Protein AF-L7UD05-F1 (afdb_monomer_lite)

Organism: Myxococcus stipitatus (strain DSM 14675 / JCM 12634 / Mx s8) (NCBI:txid1278073)

pLDDT: mean 73.04, std 19.02, range [23.42, 97.25]

Structure (mmCIF, N/CA/C/O backbone):
data_AF-L7UD05-F1
#
_entry.id   AF-L7UD05-F1
#
loop_
_atom_site.group_PDB
_atom_site.id
_atom_site.type_symbol
_atom_site.label_atom_id
_atom_site.label_alt_id
_atom_site.label_comp_id
_atom_site.label_asym_id
_atom_site.label_entity_id
_atom_site.label_seq_id
_atom_site.pdbx_PDB_ins_code
_atom_site.Cartn_x
_atom_site.Cartn_y
_atom_site.Cartn_z
_atom_site.occupancy
_atom_site.B_iso_or_equiv
_atom_site.auth_seq_id
_atom_site.auth_comp_id
_atom_site.auth_asym_id
_atom_site.auth_atom_id
_atom_site.pdbx_PDB_model_num
ATOM 1 N N . MET A 1 1 ? -26.495 14.582 -8.886 1.00 27.16 1 MET A N 1
ATOM 2 C CA . MET A 1 1 ? -26.302 13.765 -10.105 1.00 27.16 1 MET A CA 1
ATOM 3 C C . MET A 1 1 ? -25.807 12.396 -9.673 1.00 27.16 1 MET A C 1
ATOM 5 O O . MET A 1 1 ? -24.949 12.365 -8.797 1.00 27.16 1 MET A O 1
ATOM 9 N N . PRO A 1 2 ? -26.334 11.284 -10.207 1.00 23.42 2 PRO A N 1
ATOM 10 C CA . PRO A 1 2 ? -25.697 9.987 -10.007 1.00 23.42 2 PRO A CA 1
ATOM 11 C C . PRO A 1 2 ? -24.288 10.061 -10.607 1.00 23.42 2 PRO A C 1
ATOM 13 O O . PRO A 1 2 ? -24.143 10.516 -11.743 1.00 23.42 2 PRO A O 1
ATOM 16 N N . MET A 1 3 ? -23.256 9.658 -9.860 1.00 29.58 3 MET A N 1
ATOM 17 C CA . MET A 1 3 ? -21.930 9.449 -10.442 1.00 29.58 3 MET A CA 1
ATOM 18 C C . MET A 1 3 ? -22.023 8.269 -11.410 1.00 29.58 3 MET A C 1
ATOM 20 O O . MET A 1 3 ? -21.822 7.115 -11.053 1.00 29.58 3 MET A O 1
ATOM 24 N N . THR A 1 4 ? -22.364 8.570 -12.657 1.00 33.91 4 THR A N 1
ATOM 25 C CA . THR A 1 4 ? -21.986 7.755 -13.807 1.00 33.91 4 THR A CA 1
ATOM 26 C C . THR A 1 4 ? -20.524 8.072 -14.094 1.00 33.91 4 THR A C 1
ATOM 28 O O . THR A 1 4 ? -20.193 8.778 -15.036 1.00 33.91 4 THR A O 1
ATOM 31 N N . THR A 1 5 ? -19.617 7.606 -13.237 1.00 34.31 5 THR A N 1
ATOM 32 C CA . THR A 1 5 ? -18.177 7.690 -13.496 1.00 34.31 5 THR A CA 1
ATOM 33 C C . THR A 1 5 ? -17.705 6.419 -14.190 1.00 34.31 5 THR A C 1
ATOM 35 O O . THR A 1 5 ? -16.848 5.690 -13.711 1.00 34.31 5 THR A O 1
ATOM 38 N N . THR A 1 6 ? -18.213 6.190 -15.400 1.00 37.62 6 THR A N 1
ATOM 39 C CA . THR A 1 6 ? -17.327 5.756 -16.489 1.00 37.62 6 THR A CA 1
ATOM 40 C C . THR A 1 6 ? -16.724 7.016 -17.105 1.00 37.62 6 THR A C 1
ATOM 42 O O . THR A 1 6 ? -16.953 7.327 -18.271 1.00 37.62 6 THR A O 1
ATOM 45 N N . ALA A 1 7 ? -16.021 7.811 -16.295 1.00 37.25 7 ALA A N 1
ATOM 46 C CA . ALA A 1 7 ? -15.129 8.816 -16.842 1.00 37.25 7 ALA A CA 1
ATOM 47 C C . ALA A 1 7 ? -13.943 8.038 -17.419 1.00 37.25 7 ALA A C 1
ATOM 49 O O . ALA A 1 7 ? -13.294 7.272 -16.707 1.00 37.25 7 ALA A O 1
ATOM 50 N N . ALA A 1 8 ? -13.728 8.148 -18.731 1.00 41.44 8 ALA A N 1
ATOM 51 C CA . ALA A 1 8 ? -12.551 7.572 -19.362 1.00 41.44 8 ALA A CA 1
ATOM 52 C C . ALA A 1 8 ? -11.301 8.111 -18.655 1.00 41.44 8 ALA A C 1
ATOM 54 O O . ALA A 1 8 ? -11.243 9.297 -18.328 1.00 41.44 8 ALA A O 1
ATOM 55 N N . PHE A 1 9 ? -10.327 7.233 -18.416 1.00 46.38 9 PHE A N 1
ATOM 56 C CA . PHE A 1 9 ? -9.065 7.577 -17.773 1.00 46.38 9 PHE A CA 1
ATOM 57 C C . PHE A 1 9 ? -8.462 8.842 -18.439 1.00 46.38 9 PHE A C 1
ATOM 59 O O . PHE A 1 9 ? -8.131 8.783 -19.627 1.00 46.38 9 PHE A O 1
ATOM 66 N N . PRO A 1 10 ? -8.360 9.996 -17.739 1.00 49.12 10 PRO A N 1
ATOM 67 C CA . PRO A 1 10 ? -8.176 11.309 -18.377 1.00 49.12 10 PRO A CA 1
ATOM 68 C C . PRO A 1 10 ? -6.847 11.509 -19.115 1.00 49.12 10 PRO A C 1
ATOM 70 O O . PRO A 1 10 ? -6.714 12.448 -19.900 1.00 49.12 10 PRO A O 1
ATOM 73 N N . LYS A 1 11 ? -5.852 10.650 -18.880 1.00 58.47 11 LYS A N 1
ATOM 74 C CA . LYS A 1 11 ? -4.544 10.718 -19.533 1.00 58.47 11 LYS A CA 1
ATOM 75 C C . LYS A 1 11 ? -4.245 9.418 -20.256 1.00 58.47 11 LYS A C 1
ATOM 77 O O . LYS A 1 11 ? -3.783 8.455 -19.659 1.00 58.47 11 LYS A O 1
ATOM 82 N N . GLY A 1 12 ? -4.516 9.419 -21.557 1.00 63.66 12 GLY A N 1
ATOM 83 C CA . GLY A 1 12 ? -4.115 8.351 -22.462 1.00 63.66 12 GLY A CA 1
ATOM 84 C C . GLY A 1 12 ? -2.594 8.209 -22.593 1.00 63.66 12 GLY A C 1
ATOM 85 O O . GLY A 1 12 ? -1.815 8.568 -21.715 1.00 63.66 12 GLY A O 1
ATOM 86 N N . GLU A 1 13 ? -2.179 7.664 -23.727 1.00 78.06 13 GLU A N 1
ATOM 87 C CA . GLU A 1 13 ? -0.781 7.447 -24.087 1.00 78.06 13 GLU A CA 1
ATOM 88 C C . GLU A 1 13 ? 0.048 8.751 -23.998 1.00 78.06 13 GLU A C 1
ATOM 90 O O . GLU A 1 13 ? -0.230 9.727 -24.693 1.00 78.06 13 GLU A O 1
ATOM 95 N N . GLN A 1 14 ? 1.060 8.780 -23.123 1.00 85.00 14 GLN A N 1
ATOM 96 C CA . GLN A 1 14 ? 1.941 9.933 -22.894 1.00 85.00 14 GLN A CA 1
ATOM 97 C C . GLN A 1 14 ? 3.335 9.674 -23.482 1.00 85.00 14 GLN A C 1
ATOM 99 O O . GLN A 1 14 ? 3.929 8.638 -23.176 1.00 85.00 14 GLN A O 1
ATOM 104 N N . PRO A 1 15 ? 3.916 10.595 -24.273 1.00 85.88 15 PRO A N 1
ATOM 105 C CA . PRO A 1 15 ? 5.313 10.481 -24.679 1.00 85.88 15 PRO A CA 1
ATOM 106 C C . PRO A 1 15 ? 6.236 10.706 -23.472 1.00 85.88 15 PRO A C 1
ATOM 108 O O . PRO A 1 15 ? 6.094 11.691 -22.748 1.00 85.88 15 PRO A O 1
ATOM 111 N N . LEU A 1 16 ? 7.214 9.820 -23.265 1.00 87.38 16 LEU A N 1
ATOM 112 C CA . LEU A 1 16 ? 8.175 9.912 -22.163 1.00 87.38 16 LEU A CA 1
ATOM 113 C C . LEU A 1 16 ? 9.552 10.359 -22.671 1.00 87.38 16 LEU A C 1
ATOM 115 O O . LEU A 1 16 ? 10.454 9.555 -22.910 1.00 87.38 16 LEU A O 1
ATOM 119 N N . HIS A 1 17 ? 9.732 11.675 -22.813 1.00 83.38 17 HIS A N 1
ATOM 120 C CA . HIS A 1 17 ? 11.040 12.258 -23.142 1.00 83.38 17 HIS A CA 1
ATOM 121 C C . HIS A 1 17 ? 11.960 12.361 -21.918 1.00 83.38 17 HIS A C 1
ATOM 123 O O . HIS A 1 17 ? 13.159 12.092 -22.014 1.00 83.38 17 HIS A O 1
ATOM 129 N N . ARG A 1 18 ? 11.404 12.742 -20.765 1.00 86.62 18 ARG A N 1
ATOM 130 C CA . ARG A 1 18 ? 12.124 12.833 -19.488 1.00 86.62 18 ARG A CA 1
ATOM 131 C C . ARG A 1 18 ? 11.248 12.335 -18.352 1.00 86.62 18 ARG A C 1
ATOM 133 O O . ARG A 1 18 ? 11.615 11.359 -17.711 1.00 86.62 18 ARG A O 1
ATOM 140 N N . ASP A 1 19 ? 10.083 12.955 -18.194 1.00 88.69 19 ASP A N 1
ATOM 141 C CA . ASP A 1 19 ? 9.113 12.632 -17.155 1.00 88.69 19 ASP A CA 1
ATOM 142 C C . ASP A 1 19 ? 7.715 12.472 -17.767 1.00 88.69 19 ASP A C 1
ATOM 144 O O . ASP A 1 19 ? 7.371 13.163 -18.728 1.00 88.69 19 ASP A O 1
ATOM 148 N N . ALA A 1 20 ? 6.916 11.573 -17.201 1.00 89.19 20 ALA A N 1
ATOM 149 C CA . ALA A 1 20 ? 5.480 11.448 -17.427 1.00 89.19 20 ALA A CA 1
ATOM 150 C C . ALA A 1 20 ? 4.796 11.412 -16.061 1.00 89.19 20 ALA A C 1
ATOM 152 O O . ALA A 1 20 ? 5.345 10.854 -15.112 1.00 89.19 20 ALA A O 1
ATOM 153 N N . ALA A 1 21 ? 3.619 12.021 -15.938 1.00 87.81 21 ALA A N 1
ATOM 154 C CA . ALA A 1 21 ? 2.991 12.175 -14.632 1.00 87.81 21 ALA A CA 1
ATOM 155 C C . ALA A 1 21 ? 1.466 12.182 -14.694 1.00 87.81 21 ALA A C 1
ATOM 157 O O . ALA A 1 21 ? 0.862 12.737 -15.618 1.00 87.81 21 ALA A O 1
ATOM 158 N N . LEU A 1 22 ? 0.860 11.632 -13.646 1.00 85.69 22 LEU A N 1
ATOM 159 C CA . LEU A 1 22 ? -0.537 11.821 -13.281 1.00 85.69 22 LEU A CA 1
ATOM 160 C C . LEU A 1 22 ? -0.576 12.788 -12.102 1.00 85.69 22 LEU A C 1
ATOM 162 O O . LEU A 1 22 ? -0.046 12.490 -11.035 1.00 85.69 22 LEU A O 1
ATOM 166 N N . LYS A 1 23 ? -1.177 13.953 -12.311 1.00 86.12 23 LYS A N 1
ATOM 167 C CA . LYS A 1 23 ? -1.428 14.951 -11.275 1.00 86.12 23 LYS A CA 1
ATOM 168 C C . LYS A 1 23 ? -2.607 14.513 -10.410 1.00 86.12 23 LYS A C 1
ATOM 170 O O . LYS A 1 23 ? -3.441 13.707 -10.829 1.00 86.12 23 LYS A O 1
ATOM 175 N N . LYS A 1 24 ? -2.718 15.142 -9.241 1.00 83.44 24 LYS A N 1
ATOM 176 C CA . LYS A 1 24 ? -3.899 15.048 -8.379 1.00 83.44 24 LYS A CA 1
ATOM 177 C C . LYS A 1 24 ? -5.192 15.226 -9.193 1.00 83.44 24 LYS A C 1
ATOM 179 O O . LYS A 1 24 ? -5.311 16.164 -9.982 1.00 83.44 24 LYS A O 1
ATOM 184 N N . GLY A 1 25 ? -6.144 14.318 -9.002 1.00 76.50 25 GLY A N 1
ATOM 185 C CA . GLY A 1 25 ? -7.445 14.266 -9.675 1.00 76.50 25 GLY A CA 1
ATOM 186 C C . GLY A 1 25 ? -7.474 13.483 -10.995 1.00 76.50 25 GLY A C 1
ATOM 187 O O . GLY A 1 25 ? -8.557 13.222 -11.524 1.00 76.50 25 GLY A O 1
ATOM 188 N N . GLU A 1 26 ? -6.317 13.084 -11.533 1.00 80.50 26 GLU A N 1
ATOM 189 C CA . GLU A 1 26 ? -6.236 12.366 -12.815 1.00 80.50 26 GLU A CA 1
ATOM 190 C C . GLU A 1 26 ? -6.229 10.837 -12.658 1.00 80.50 26 GLU A C 1
ATOM 192 O O . GLU A 1 26 ? -6.581 10.131 -13.601 1.00 80.50 26 GLU A O 1
ATOM 197 N N . MET A 1 27 ? -5.871 10.305 -11.484 1.00 78.19 27 MET A N 1
ATOM 198 C CA . MET A 1 27 ? -5.903 8.865 -11.215 1.00 78.19 27 MET A CA 1
ATOM 199 C C . MET A 1 27 ? -7.302 8.447 -10.738 1.00 78.19 27 MET A C 1
ATOM 201 O O . MET A 1 27 ? -7.650 8.604 -9.573 1.00 78.19 27 MET A O 1
ATOM 205 N N . GLN A 1 28 ? -8.121 7.943 -11.664 1.00 73.94 28 GLN A N 1
ATOM 206 C CA . GLN A 1 28 ? -9.529 7.603 -11.421 1.00 73.94 28 GLN A CA 1
ATOM 207 C C . GLN A 1 28 ? -9.764 6.101 -11.583 1.00 73.94 28 GLN A C 1
ATOM 209 O O . GLN A 1 28 ? -9.329 5.525 -12.579 1.00 73.94 28 GLN A O 1
ATOM 214 N N . ALA A 1 29 ? -10.491 5.487 -10.648 1.00 69.69 29 ALA A N 1
ATOM 215 C CA . ALA A 1 29 ? -10.932 4.094 -10.724 1.00 69.69 29 ALA A CA 1
ATOM 216 C C . ALA A 1 29 ? -12.475 4.000 -10.669 1.00 69.69 29 ALA A C 1
ATOM 218 O O . ALA A 1 29 ? -13.125 4.912 -10.155 1.00 69.69 29 ALA A O 1
ATOM 219 N N . PRO A 1 30 ? -13.106 2.939 -11.206 1.00 64.88 30 PRO A N 1
ATOM 220 C CA . PRO A 1 30 ? -14.557 2.776 -11.122 1.00 64.88 30 PRO A CA 1
ATOM 221 C C . PRO A 1 30 ? -15.032 2.586 -9.676 1.00 64.88 30 PRO A C 1
ATOM 223 O O . PRO A 1 30 ? -14.367 1.923 -8.878 1.00 64.88 30 PRO A O 1
ATOM 226 N N . ALA A 1 31 ? -16.217 3.097 -9.339 1.00 64.50 31 ALA A N 1
ATOM 227 C CA . ALA A 1 31 ? -16.823 2.878 -8.025 1.00 64.50 31 ALA A CA 1
ATOM 228 C C . ALA A 1 31 ? -16.941 1.374 -7.690 1.00 64.50 31 ALA A C 1
ATOM 230 O O . ALA A 1 31 ? -17.264 0.559 -8.555 1.00 64.50 31 ALA A O 1
ATOM 231 N N . GLY A 1 32 ? -16.695 1.004 -6.428 1.00 57.22 32 GLY A N 1
ATOM 232 C CA . GLY A 1 32 ? -16.729 -0.400 -5.981 1.00 57.22 32 GLY A CA 1
ATOM 233 C C . GLY A 1 32 ? -15.490 -1.223 -6.360 1.00 57.22 32 GLY A C 1
ATOM 234 O O . GLY A 1 32 ? -15.490 -2.444 -6.202 1.00 57.22 32 GLY A O 1
ATOM 235 N N . THR A 1 33 ? -14.432 -0.574 -6.850 1.00 62.78 33 THR A N 1
ATOM 236 C CA . THR A 1 33 ? -13.120 -1.199 -7.055 1.00 62.78 33 THR A CA 1
ATOM 237 C C . THR A 1 33 ? -12.122 -0.736 -6.000 1.00 62.78 33 THR A C 1
ATOM 239 O O . THR A 1 33 ? -12.292 0.312 -5.374 1.00 62.78 33 THR A O 1
ATOM 242 N N . VAL A 1 34 ? -11.085 -1.542 -5.797 1.00 70.12 34 VAL A N 1
ATOM 243 C CA . VAL A 1 34 ? -9.880 -1.156 -5.056 1.00 70.12 34 VAL A CA 1
ATOM 244 C C . VAL A 1 34 ? -8.688 -1.251 -5.989 1.00 70.12 34 VAL A C 1
ATOM 246 O O . VAL A 1 34 ? -8.659 -2.122 -6.865 1.00 70.12 34 VAL A O 1
ATOM 249 N N . THR A 1 35 ? -7.713 -0.371 -5.781 1.00 75.12 35 THR A N 1
ATOM 250 C CA . THR A 1 35 ? -6.483 -0.352 -6.574 1.00 75.12 35 THR A CA 1
ATOM 251 C C . THR A 1 35 ? -5.319 -0.840 -5.729 1.00 75.12 35 THR A C 1
ATOM 253 O O . THR A 1 35 ? -4.898 -0.185 -4.770 1.00 75.12 35 THR A O 1
ATOM 256 N N . ASP A 1 36 ? -4.806 -2.016 -6.071 1.00 75.62 36 ASP A N 1
ATOM 257 C CA . ASP A 1 36 ? -3.662 -2.640 -5.407 1.00 75.62 36 ASP A CA 1
ATOM 258 C C . ASP A 1 36 ? -2.331 -2.335 -6.104 1.00 75.62 36 ASP A C 1
ATOM 260 O O . ASP A 1 36 ? -1.283 -2.450 -5.470 1.00 75.62 36 ASP A O 1
ATOM 264 N N . ALA A 1 37 ? -2.369 -1.863 -7.354 1.00 82.19 37 ALA A N 1
ATOM 265 C CA . ALA A 1 37 ? -1.227 -1.283 -8.048 1.00 82.19 37 ALA A CA 1
ATOM 266 C C . ALA A 1 37 ? -1.608 -0.151 -9.006 1.00 82.19 37 ALA A C 1
ATOM 268 O O . ALA A 1 37 ? -2.694 -0.134 -9.574 1.00 82.19 37 ALA A O 1
ATOM 269 N N . VAL A 1 38 ? -0.661 0.736 -9.303 1.00 87.00 38 VAL A N 1
ATOM 270 C CA . VAL A 1 38 ? -0.671 1.529 -10.539 1.00 87.00 38 VAL A CA 1
ATOM 271 C C . VAL A 1 38 ? 0.026 0.715 -11.627 1.00 87.00 38 VAL A C 1
ATOM 273 O O . VAL A 1 38 ? 1.203 0.381 -11.508 1.00 87.00 38 VAL A O 1
ATOM 276 N N . CYS A 1 39 ? -0.689 0.391 -12.698 1.00 89.50 39 CYS A N 1
ATOM 277 C CA . CYS A 1 39 ? -0.150 -0.276 -13.877 1.00 89.50 39 CYS A CA 1
ATOM 278 C C . CYS A 1 39 ? 0.455 0.758 -14.829 1.00 89.50 39 CYS A C 1
ATOM 280 O O . CYS A 1 39 ? -0.221 1.699 -15.251 1.00 89.50 39 CYS A O 1
ATOM 282 N N . VAL A 1 40 ? 1.714 0.561 -15.207 1.00 92.62 40 VAL A N 1
ATOM 283 C CA . VAL A 1 40 ? 2.449 1.428 -16.131 1.00 92.62 40 VAL A CA 1
ATOM 284 C C . VAL A 1 40 ? 2.911 0.594 -17.315 1.00 92.62 40 VAL A C 1
ATOM 286 O O . VAL A 1 40 ? 3.866 -0.172 -17.216 1.00 92.62 40 VAL A O 1
ATOM 289 N N . ARG A 1 41 ? 2.225 0.737 -18.445 1.00 94.19 41 ARG A N 1
ATOM 290 C CA . ARG A 1 41 ? 2.545 0.060 -19.700 1.00 94.19 41 ARG A CA 1
ATOM 291 C C . ARG A 1 41 ? 3.486 0.920 -20.535 1.00 94.19 41 ARG A C 1
ATOM 293 O O . ARG A 1 41 ? 3.187 2.080 -20.800 1.00 94.19 41 ARG A O 1
ATOM 300 N N . PHE A 1 42 ? 4.585 0.330 -20.978 1.00 96.38 42 PHE A N 1
ATOM 301 C CA . PHE A 1 42 ? 5.619 0.926 -21.812 1.00 96.38 42 PHE A CA 1
ATOM 302 C C . PHE A 1 42 ? 5.477 0.410 -23.242 1.00 96.38 42 PHE A C 1
ATOM 304 O O . PHE A 1 42 ? 5.336 -0.791 -23.459 1.00 96.38 42 PHE A O 1
ATOM 311 N N . LEU A 1 43 ? 5.509 1.336 -24.196 1.00 96.19 43 LEU A N 1
ATOM 312 C CA . LEU A 1 43 ? 5.482 1.100 -25.635 1.00 96.19 43 LEU A CA 1
ATOM 313 C C . LEU A 1 43 ? 6.725 1.772 -26.222 1.00 96.19 43 LEU A C 1
ATOM 315 O O . LEU A 1 43 ? 6.756 2.996 -26.389 1.00 96.19 43 LEU A O 1
ATOM 319 N N . ALA A 1 44 ? 7.784 0.993 -26.421 1.00 96.25 44 ALA A N 1
ATOM 320 C CA . ALA A 1 44 ? 9.102 1.485 -26.800 1.00 96.25 44 ALA A CA 1
ATOM 321 C C . ALA A 1 44 ? 9.452 1.083 -28.234 1.00 96.25 44 ALA A C 1
ATOM 323 O O . ALA A 1 44 ? 9.335 -0.082 -28.589 1.00 96.25 44 ALA A O 1
ATOM 324 N N . ASP A 1 45 ? 9.972 2.024 -29.018 1.00 97.25 45 ASP A N 1
ATOM 325 C CA . ASP A 1 45 ? 10.582 1.744 -30.318 1.00 97.25 45 ASP A CA 1
ATOM 326 C C . ASP A 1 45 ? 12.104 1.807 -30.167 1.00 97.25 45 ASP A C 1
ATOM 328 O O . ASP A 1 45 ? 12.685 2.878 -29.934 1.00 97.25 45 ASP A O 1
ATOM 332 N N . VAL A 1 46 ? 12.768 0.662 -30.290 1.00 97.00 46 VAL A N 1
ATOM 333 C CA . VAL A 1 46 ? 14.212 0.515 -30.101 1.00 97.00 46 VAL A CA 1
ATOM 334 C C . VAL A 1 46 ? 14.867 0.265 -31.451 1.00 97.00 46 VAL A C 1
ATOM 336 O O . VAL A 1 46 ? 14.571 -0.710 -32.131 1.00 97.00 46 VAL A O 1
ATOM 339 N N . GLN A 1 47 ? 15.770 1.158 -31.842 1.00 97.00 47 GLN A N 1
ATOM 340 C CA . GLN A 1 47 ? 16.632 0.975 -33.001 1.00 97.00 47 GLN A CA 1
ATOM 341 C C . GLN A 1 47 ? 17.850 0.153 -32.596 1.00 97.00 47 GLN A C 1
ATOM 343 O O . GLN A 1 47 ? 18.584 0.552 -31.690 1.00 97.00 47 GLN A O 1
ATOM 348 N N . ALA A 1 48 ? 18.121 -0.919 -33.325 1.00 96.38 48 ALA A N 1
ATOM 349 C CA . ALA A 1 48 ? 19.400 -1.606 -33.309 1.00 96.38 48 ALA A CA 1
ATOM 350 C C . ALA A 1 48 ? 20.182 -1.288 -34.588 1.00 96.38 48 ALA A C 1
ATOM 352 O O . ALA A 1 48 ? 19.593 -1.110 -35.651 1.00 96.38 48 ALA A O 1
ATOM 353 N N . THR A 1 49 ? 21.508 -1.195 -34.483 1.00 92.50 49 THR A N 1
ATOM 354 C CA . THR A 1 49 ? 22.418 -0.997 -35.630 1.00 92.50 49 THR A CA 1
ATOM 355 C C . THR A 1 49 ? 23.066 -2.304 -36.102 1.00 92.50 49 THR A C 1
ATOM 357 O O . THR A 1 49 ? 24.169 -2.295 -36.650 1.00 92.50 49 THR A O 1
ATOM 360 N N . GLY A 1 50 ? 22.467 -3.440 -35.752 1.00 89.25 50 GLY A N 1
ATOM 361 C CA . GLY A 1 50 ? 22.991 -4.776 -36.001 1.00 89.25 50 GLY A CA 1
ATOM 362 C C . GLY A 1 50 ? 22.303 -5.818 -35.126 1.00 89.25 50 GLY A C 1
ATOM 363 O O . GLY A 1 50 ? 21.730 -5.484 -34.086 1.00 89.25 50 GLY A O 1
ATOM 364 N N . ALA A 1 51 ? 22.385 -7.083 -35.540 1.00 89.25 51 ALA A N 1
ATOM 365 C CA . ALA A 1 51 ? 21.790 -8.180 -34.792 1.00 89.25 51 ALA A CA 1
ATOM 366 C C . ALA A 1 51 ? 22.407 -8.301 -33.386 1.00 89.25 51 ALA A C 1
ATOM 368 O O . ALA A 1 51 ? 23.629 -8.302 -33.215 1.00 89.25 51 ALA A O 1
ATOM 369 N N . SER A 1 52 ? 21.555 -8.422 -32.375 1.00 88.31 52 SER A N 1
ATOM 370 C CA . SER A 1 52 ? 21.911 -8.596 -30.974 1.00 88.31 52 SER A CA 1
ATOM 371 C C . SER A 1 52 ? 2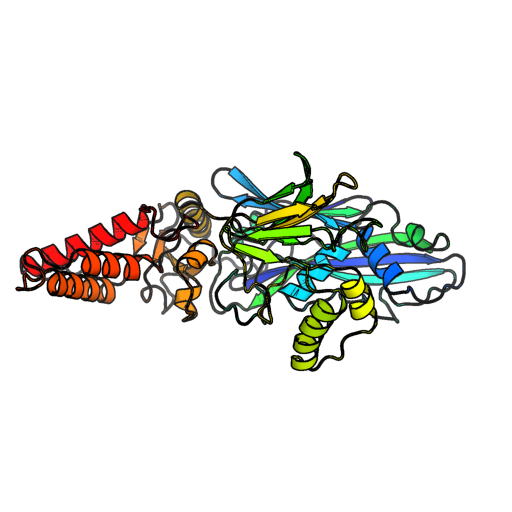1.114 -9.759 -30.399 1.00 88.31 52 SER A C 1
ATOM 373 O O . SER A 1 52 ? 19.932 -9.919 -30.689 1.00 88.31 52 SER A O 1
ATOM 375 N N . ALA A 1 53 ? 21.749 -10.573 -29.557 1.00 89.50 53 ALA A N 1
ATOM 376 C CA . ALA A 1 53 ? 21.053 -11.652 -28.860 1.00 89.50 53 ALA A CA 1
ATOM 377 C C . ALA A 1 53 ? 19.920 -11.106 -27.966 1.00 89.50 53 ALA A C 1
ATOM 379 O O . ALA A 1 53 ? 19.844 -9.910 -27.702 1.00 89.50 53 ALA A O 1
ATOM 380 N N . ALA A 1 54 ? 19.070 -11.973 -27.427 1.00 88.38 54 ALA A N 1
ATOM 381 C CA . ALA A 1 54 ? 18.135 -11.581 -26.372 1.00 88.38 54 ALA A CA 1
ATOM 382 C C . ALA A 1 54 ? 18.859 -10.951 -25.164 1.00 88.38 54 ALA A C 1
ATOM 384 O O . ALA A 1 54 ? 20.017 -11.286 -24.876 1.00 88.38 54 ALA A O 1
ATOM 385 N N . PHE A 1 55 ? 18.196 -10.055 -24.425 1.00 85.94 55 PHE A N 1
ATOM 386 C CA . PHE A 1 55 ? 18.735 -9.584 -23.147 1.00 85.94 55 PHE A CA 1
ATOM 387 C C . PHE A 1 55 ? 18.779 -10.713 -22.107 1.00 85.94 55 PHE A C 1
ATOM 389 O O . PHE A 1 55 ? 17.805 -11.435 -21.853 1.00 85.94 55 PHE A O 1
ATOM 396 N N . THR A 1 56 ? 19.913 -10.826 -21.421 1.00 81.12 56 THR A N 1
ATOM 397 C CA . THR A 1 56 ? 20.020 -11.602 -20.182 1.00 81.12 56 THR A CA 1
ATOM 398 C C . THR A 1 56 ? 19.126 -10.993 -19.099 1.00 81.12 56 THR A C 1
ATOM 400 O O . THR A 1 56 ? 18.713 -9.841 -19.192 1.00 81.12 56 THR A O 1
ATOM 403 N N . VAL A 1 57 ? 18.810 -11.742 -18.040 1.00 76.81 57 VAL A N 1
ATOM 404 C CA . VAL A 1 57 ? 17.982 -11.201 -16.945 1.00 76.81 57 VAL A CA 1
ATOM 405 C C . VAL A 1 57 ? 18.623 -9.979 -16.293 1.00 76.81 57 VAL A C 1
ATOM 407 O O . VAL A 1 57 ? 17.929 -9.000 -16.047 1.00 76.81 57 VAL A O 1
ATOM 410 N N . ALA A 1 58 ? 19.939 -9.998 -16.075 1.00 75.50 58 ALA A N 1
ATOM 411 C CA . ALA A 1 58 ? 20.653 -8.854 -15.513 1.00 75.50 58 ALA A CA 1
ATOM 412 C C . ALA A 1 58 ? 20.521 -7.605 -16.400 1.00 75.50 58 ALA A C 1
ATOM 414 O O . ALA A 1 58 ? 20.299 -6.508 -15.898 1.00 75.50 58 ALA A O 1
ATOM 415 N N . GLU A 1 59 ? 20.597 -7.779 -17.720 1.00 82.88 59 GLU A N 1
ATOM 416 C CA . GLU A 1 59 ? 20.396 -6.698 -18.686 1.00 82.88 59 GLU A CA 1
ATOM 417 C C . GLU A 1 59 ? 18.949 -6.184 -18.683 1.00 82.88 59 GLU A C 1
ATOM 419 O O . GLU A 1 59 ? 18.735 -4.977 -18.720 1.00 82.88 59 GLU A O 1
ATOM 424 N N . ARG A 1 60 ? 17.948 -7.066 -18.558 1.00 85.50 60 ARG A N 1
ATOM 425 C CA . ARG A 1 60 ? 16.533 -6.664 -18.446 1.00 85.50 60 ARG A CA 1
ATOM 426 C C . ARG A 1 60 ? 16.257 -5.876 -17.172 1.00 85.50 60 ARG A C 1
ATOM 428 O O . ARG A 1 60 ? 15.575 -4.857 -17.223 1.00 85.50 60 ARG A O 1
ATOM 435 N N . LEU A 1 61 ? 16.812 -6.316 -16.043 1.00 83.75 61 LEU A N 1
ATOM 436 C CA . LEU A 1 61 ? 16.734 -5.573 -14.786 1.00 83.75 61 LEU A CA 1
ATOM 437 C C . LEU A 1 61 ? 17.398 -4.204 -14.926 1.00 83.75 61 LEU A C 1
ATOM 439 O O . LEU A 1 61 ? 16.787 -3.211 -14.561 1.00 83.75 61 LEU A O 1
ATOM 443 N N . ALA A 1 62 ? 18.571 -4.125 -15.558 1.00 82.56 62 ALA A N 1
ATOM 444 C CA . ALA A 1 62 ? 19.244 -2.852 -15.805 1.00 82.56 62 ALA A CA 1
ATOM 445 C C . ALA A 1 62 ? 18.432 -1.898 -16.708 1.00 82.56 62 ALA A C 1
ATOM 447 O O . ALA A 1 62 ? 18.465 -0.685 -16.492 1.00 82.56 62 ALA A O 1
ATOM 448 N N . VAL A 1 63 ? 17.658 -2.420 -17.674 1.00 92.62 63 VAL A N 1
ATOM 449 C CA . VAL A 1 63 ? 16.683 -1.610 -18.429 1.00 92.62 63 VAL A CA 1
ATOM 450 C C . VAL A 1 63 ? 15.619 -1.036 -17.486 1.00 92.62 63 VAL A C 1
ATOM 452 O O . VAL A 1 63 ? 15.347 0.164 -17.548 1.00 92.62 63 VAL A O 1
ATOM 455 N N . LEU A 1 64 ? 15.050 -1.852 -16.589 1.00 93.19 64 LEU A N 1
ATOM 456 C CA . LEU A 1 64 ? 14.076 -1.395 -15.590 1.00 93.19 64 LEU A CA 1
ATOM 457 C C . LEU A 1 64 ? 14.680 -0.360 -14.623 1.00 93.19 64 LEU A C 1
ATOM 459 O O . LEU A 1 64 ? 14.036 0.653 -14.348 1.00 93.19 64 LEU A O 1
ATOM 463 N N . SER A 1 65 ? 15.928 -0.537 -14.174 1.00 90.00 65 SER A N 1
ATOM 464 C CA . SER A 1 65 ? 16.616 0.406 -13.276 1.00 90.00 65 SER A CA 1
ATOM 465 C C . SER A 1 65 ? 16.821 1.799 -13.895 1.00 90.00 65 SER A C 1
ATOM 467 O O . SER A 1 65 ? 17.017 2.784 -13.179 1.00 90.00 65 SER A O 1
ATOM 469 N N . GLY A 1 66 ? 16.764 1.909 -15.228 1.00 91.88 66 GLY A N 1
ATOM 470 C CA . GLY A 1 66 ? 16.805 3.184 -15.950 1.00 91.88 66 GLY A CA 1
ATOM 471 C C . GLY A 1 66 ? 15.529 4.025 -15.820 1.00 91.88 66 GLY A C 1
ATOM 472 O O . GLY A 1 66 ? 15.504 5.180 -16.256 1.00 91.88 66 GLY A O 1
ATOM 473 N N . PHE A 1 67 ? 14.481 3.486 -15.198 1.00 95.62 67 PHE A N 1
ATOM 474 C CA . PHE A 1 67 ? 13.236 4.180 -14.894 1.00 95.62 67 PHE A CA 1
ATOM 475 C C . PHE A 1 67 ? 13.034 4.290 -13.385 1.00 95.62 67 PHE A C 1
ATOM 477 O O . PHE A 1 67 ? 13.326 3.360 -12.636 1.00 95.62 67 PHE A O 1
ATOM 484 N N . ARG A 1 68 ? 12.503 5.431 -12.944 1.00 94.19 68 ARG A N 1
ATOM 485 C CA . ARG A 1 68 ? 12.214 5.723 -11.538 1.00 94.19 68 ARG A CA 1
ATOM 486 C C . ARG A 1 68 ? 10.786 6.184 -11.358 1.00 94.19 68 ARG A C 1
ATOM 488 O O . ARG A 1 68 ? 10.273 6.913 -12.202 1.00 94.19 68 ARG A O 1
ATOM 495 N N . VAL A 1 69 ? 10.180 5.820 -10.239 1.00 92.19 69 VAL A N 1
ATOM 496 C CA . VAL A 1 69 ? 8.816 6.203 -9.890 1.00 92.19 69 VAL A CA 1
ATOM 497 C C . VAL A 1 69 ? 8.760 6.943 -8.569 1.00 92.19 69 VAL A C 1
ATOM 499 O O . VAL A 1 69 ? 9.445 6.606 -7.604 1.00 92.19 69 VAL A O 1
ATOM 502 N N . SER A 1 70 ? 7.891 7.940 -8.524 1.00 91.25 70 SER A N 1
ATOM 503 C CA . SER A 1 70 ? 7.496 8.618 -7.303 1.00 91.25 70 SER A CA 1
ATOM 504 C C . SER A 1 70 ? 5.981 8.594 -7.199 1.00 91.25 70 SER A C 1
ATOM 506 O O . SER A 1 70 ? 5.284 8.888 -8.167 1.00 91.25 70 SER A O 1
ATOM 508 N N . LEU A 1 71 ? 5.478 8.276 -6.014 1.00 88.69 71 LEU A N 1
ATOM 509 C CA . LEU A 1 71 ? 4.067 8.378 -5.670 1.00 88.69 71 LEU A CA 1
ATOM 510 C C . LEU A 1 71 ? 3.975 9.288 -4.458 1.00 88.69 71 LEU A C 1
ATOM 512 O O . LEU A 1 71 ? 4.705 9.107 -3.484 1.00 88.69 71 LEU A O 1
ATOM 516 N N . THR A 1 72 ? 3.087 10.266 -4.526 1.00 88.19 72 THR A N 1
ATOM 517 C CA . THR A 1 72 ? 2.751 11.153 -3.417 1.00 88.19 72 THR A CA 1
ATOM 518 C C . THR A 1 72 ? 1.250 11.079 -3.197 1.00 88.19 72 THR A C 1
ATOM 520 O O . THR A 1 72 ? 0.500 11.070 -4.162 1.00 88.19 72 THR A O 1
ATOM 523 N N . GLN A 1 73 ? 0.804 11.037 -1.949 1.00 84.06 73 GLN A N 1
ATOM 524 C CA . GLN A 1 73 ? -0.600 11.137 -1.564 1.00 84.06 73 GLN A CA 1
ATOM 525 C C . GLN A 1 73 ? -0.750 12.321 -0.613 1.00 84.06 73 GLN A C 1
ATOM 527 O O . GLN A 1 73 ? 0.034 12.475 0.321 1.00 84.06 73 GLN A O 1
ATOM 532 N N . GLU A 1 74 ? -1.742 13.172 -0.833 1.00 81.38 74 GLU A N 1
ATOM 533 C CA . GLU A 1 74 ? -2.064 14.249 0.101 1.00 81.38 74 GLU A CA 1
ATOM 534 C C . GLU A 1 74 ? -3.263 13.847 0.956 1.00 81.38 74 GLU A C 1
ATOM 536 O O . GLU A 1 74 ? -4.352 13.617 0.441 1.00 81.38 74 GLU A O 1
ATOM 541 N N . LEU A 1 75 ? -3.069 13.758 2.268 1.00 73.38 75 LEU A N 1
ATOM 542 C CA . LEU A 1 75 ? -4.156 13.533 3.207 1.00 73.38 75 LEU A CA 1
ATOM 543 C C . LEU A 1 75 ? -4.886 14.845 3.537 1.00 73.38 75 LEU A C 1
ATOM 545 O O . LEU A 1 75 ? -4.312 15.939 3.446 1.00 73.38 75 LEU A O 1
ATOM 549 N N . PRO A 1 76 ? -6.139 14.748 4.011 1.00 70.12 76 PRO A N 1
ATOM 550 C CA . PRO A 1 76 ? -6.854 15.877 4.592 1.00 70.12 76 PRO A CA 1
ATOM 551 C C . PRO A 1 76 ? -6.033 16.561 5.694 1.00 70.12 76 PRO A C 1
ATOM 553 O O . PRO A 1 76 ? -5.375 15.905 6.497 1.00 70.12 76 PRO A O 1
ATOM 556 N N . GLY A 1 77 ? -6.053 17.896 5.723 1.00 66.56 77 GLY A N 1
ATOM 557 C CA . GLY A 1 77 ? -5.186 18.689 6.606 1.00 66.56 77 GLY A CA 1
ATOM 558 C C . GLY A 1 77 ? -3.810 19.028 6.014 1.00 66.56 77 GLY A C 1
ATOM 559 O O . GLY A 1 77 ? -3.008 19.665 6.690 1.00 66.56 77 GLY A O 1
ATOM 560 N N . GLY A 1 78 ? -3.543 18.655 4.755 1.00 72.25 78 GLY A N 1
ATOM 561 C CA . GLY A 1 78 ? -2.330 19.039 4.017 1.00 72.25 78 GLY A CA 1
ATOM 562 C C . GLY A 1 78 ? -1.110 18.163 4.308 1.00 72.25 78 GLY A C 1
ATOM 563 O O . GLY A 1 78 ? 0.010 18.505 3.922 1.00 72.25 78 GLY A O 1
ATOM 564 N N . ILE A 1 79 ? -1.308 17.034 4.992 1.00 72.69 79 ILE A N 1
ATOM 565 C CA . ILE A 1 79 ? -0.240 16.082 5.296 1.00 72.69 79 ILE A CA 1
ATOM 566 C C . ILE A 1 79 ? 0.140 15.366 4.001 1.00 72.69 79 ILE A C 1
ATOM 568 O O . ILE A 1 79 ? -0.687 14.708 3.374 1.00 72.69 79 ILE A O 1
ATOM 572 N N . LYS A 1 80 ? 1.402 15.492 3.588 1.00 78.44 80 LYS A N 1
ATOM 573 C CA . LYS A 1 80 ? 1.912 14.851 2.373 1.00 78.44 80 LYS A CA 1
ATOM 574 C C . LYS A 1 80 ? 2.629 13.555 2.704 1.00 78.44 80 LYS A C 1
ATOM 576 O O . LYS A 1 80 ? 3.619 13.533 3.431 1.00 78.44 80 LYS A O 1
ATOM 581 N N . LEU A 1 81 ? 2.139 12.485 2.107 1.00 75.38 81 LEU A N 1
ATOM 582 C CA . LEU A 1 81 ? 2.676 11.142 2.164 1.00 75.38 81 LEU A CA 1
ATOM 583 C C . LEU A 1 81 ? 3.441 10.850 0.877 1.00 75.38 81 LEU A C 1
ATOM 585 O O . LEU A 1 81 ? 2.985 11.209 -0.203 1.00 75.38 81 LEU A O 1
ATOM 589 N N . GLN A 1 82 ? 4.588 10.182 0.970 1.00 82.31 82 GLN A N 1
ATOM 590 C CA . GLN A 1 82 ? 5.392 9.800 -0.195 1.00 82.31 82 GLN A CA 1
ATOM 591 C C . GLN A 1 82 ? 5.729 8.311 -0.128 1.00 82.31 82 GLN A C 1
ATOM 593 O O . GLN A 1 82 ? 6.799 7.959 0.373 1.00 82.31 82 GLN A O 1
ATOM 598 N N . PRO A 1 83 ? 4.807 7.441 -0.572 1.00 76.62 83 PRO A N 1
ATOM 599 C CA . PRO A 1 83 ? 4.997 5.996 -0.489 1.00 76.62 83 PRO A CA 1
ATOM 600 C C . PRO A 1 83 ? 6.165 5.500 -1.350 1.00 76.62 83 PRO A C 1
ATOM 602 O O . PRO A 1 83 ? 6.899 4.609 -0.943 1.00 76.62 83 PRO A O 1
ATOM 605 N N . TRP A 1 84 ? 6.400 6.131 -2.503 1.00 84.88 84 TRP A N 1
ATOM 606 C CA . TRP A 1 84 ? 7.530 5.821 -3.382 1.00 84.88 84 TRP A CA 1
ATOM 607 C C . TRP A 1 84 ? 8.343 7.096 -3.630 1.00 84.88 84 TRP A C 1
ATOM 609 O O . TRP A 1 84 ? 7.789 8.090 -4.104 1.00 84.88 84 TRP A O 1
ATOM 619 N N . GLN A 1 85 ? 9.643 7.088 -3.313 1.00 83.00 85 GLN A N 1
ATOM 620 C CA . GLN A 1 85 ? 10.531 8.257 -3.412 1.00 83.00 85 GLN A CA 1
ATOM 621 C C . GLN A 1 85 ? 11.612 8.071 -4.489 1.00 83.00 85 GLN A C 1
ATOM 623 O O . GLN A 1 85 ? 12.787 7.882 -4.186 1.00 83.00 85 GLN A O 1
ATOM 628 N N . SER A 1 86 ? 11.233 8.181 -5.766 1.00 85.94 86 SER A N 1
ATOM 629 C CA . SER A 1 86 ? 12.139 7.975 -6.911 1.00 85.94 86 SER A CA 1
ATOM 630 C C . SER A 1 86 ? 12.792 6.584 -6.927 1.00 85.94 86 SER A C 1
ATOM 632 O O . SER A 1 86 ? 13.965 6.433 -7.277 1.00 85.94 86 SER A O 1
ATOM 634 N N . GLU A 1 87 ? 12.022 5.564 -6.554 1.00 86.50 87 GLU A N 1
ATOM 635 C CA . GLU A 1 87 ? 12.462 4.167 -6.547 1.00 86.50 87 GLU A CA 1
ATOM 636 C C . GLU A 1 87 ? 12.557 3.627 -7.975 1.00 86.50 87 GLU A C 1
ATOM 638 O O . GLU A 1 87 ? 11.772 4.003 -8.847 1.00 86.50 87 GLU A O 1
ATOM 643 N N . THR A 1 88 ? 13.535 2.766 -8.242 1.00 88.75 88 THR A N 1
ATOM 644 C CA . THR A 1 88 ? 13.751 2.193 -9.575 1.00 88.75 88 THR A CA 1
ATOM 645 C C . THR A 1 88 ? 12.789 1.032 -9.857 1.00 88.75 88 THR A C 1
ATOM 647 O O . THR A 1 88 ? 12.372 0.326 -8.937 1.00 88.75 88 THR A O 1
ATOM 650 N N . LEU A 1 89 ? 12.395 0.824 -11.122 1.00 90.69 89 LEU A N 1
ATOM 651 C CA . LEU A 1 89 ? 11.353 -0.166 -11.453 1.00 90.69 89 LEU A CA 1
ATOM 652 C C . LEU A 1 89 ? 11.753 -1.622 -11.195 1.00 90.69 89 LEU A C 1
ATOM 654 O O . LEU A 1 89 ? 10.876 -2.451 -10.978 1.00 90.69 89 LEU A O 1
ATOM 658 N N . ASP A 1 90 ? 13.041 -1.946 -11.217 1.00 84.25 90 ASP A N 1
ATOM 659 C CA . ASP A 1 90 ? 13.558 -3.258 -10.816 1.00 84.25 90 ASP A CA 1
ATOM 660 C C . ASP A 1 90 ? 13.256 -3.562 -9.341 1.00 84.25 90 ASP A C 1
ATOM 662 O O . ASP A 1 90 ? 12.792 -4.654 -9.027 1.00 84.25 90 ASP A O 1
ATOM 666 N N . LYS A 1 91 ? 13.416 -2.574 -8.454 1.00 78.00 91 LYS A N 1
ATOM 667 C CA . LYS A 1 91 ? 13.077 -2.711 -7.029 1.00 78.00 91 LYS A CA 1
ATOM 668 C C . LYS A 1 91 ? 11.575 -2.808 -6.817 1.00 78.00 91 LYS A C 1
ATOM 670 O O . LYS A 1 91 ? 11.095 -3.667 -6.087 1.00 78.00 91 LYS A O 1
ATOM 675 N N . VAL A 1 92 ? 10.822 -1.954 -7.507 1.00 82.94 92 VAL A N 1
ATOM 676 C CA . VAL A 1 92 ? 9.359 -1.956 -7.411 1.00 82.94 92 VAL A CA 1
ATOM 677 C C . VAL A 1 92 ? 8.761 -3.256 -7.961 1.00 82.94 92 VAL A C 1
ATOM 679 O O . VAL A 1 92 ? 7.767 -3.742 -7.427 1.00 82.94 92 VAL A O 1
ATOM 682 N N . ARG A 1 93 ? 9.380 -3.863 -8.983 1.00 84.00 93 ARG A N 1
ATOM 683 C CA . ARG A 1 93 ? 9.032 -5.206 -9.472 1.00 84.00 93 ARG A CA 1
ATOM 684 C C . ARG A 1 93 ? 9.156 -6.250 -8.366 1.00 84.00 93 ARG A C 1
ATOM 686 O O . ARG A 1 93 ? 8.251 -7.065 -8.219 1.00 84.00 93 ARG A O 1
ATOM 693 N N . ASP A 1 94 ? 10.252 -6.240 -7.611 1.00 73.69 94 ASP A N 1
ATOM 694 C CA . ASP A 1 94 ? 10.451 -7.194 -6.517 1.00 73.69 94 ASP A CA 1
ATOM 695 C C . ASP A 1 94 ? 9.372 -7.032 -5.436 1.00 73.69 94 ASP A C 1
ATOM 697 O O . ASP A 1 94 ? 8.806 -8.026 -4.973 1.00 73.69 94 ASP A O 1
ATOM 701 N N . ASP A 1 95 ? 9.009 -5.791 -5.097 1.00 74.94 95 ASP A N 1
ATOM 702 C CA . ASP A 1 95 ? 7.894 -5.537 -4.181 1.00 74.94 95 ASP A CA 1
ATOM 703 C C . ASP A 1 95 ? 6.566 -6.027 -4.770 1.00 74.94 95 ASP A C 1
ATOM 705 O O . ASP A 1 95 ? 5.798 -6.681 -4.076 1.00 74.94 95 ASP A O 1
ATOM 709 N N . ALA A 1 96 ? 6.291 -5.783 -6.054 1.00 75.38 96 ALA A N 1
ATOM 710 C CA . ALA A 1 96 ? 5.071 -6.245 -6.716 1.00 75.38 96 ALA A CA 1
ATOM 711 C C . ALA A 1 96 ? 4.968 -7.776 -6.786 1.00 75.38 96 ALA A C 1
ATOM 713 O O . ALA A 1 96 ? 3.887 -8.332 -6.582 1.00 75.38 96 ALA A O 1
ATOM 714 N N . LEU A 1 97 ? 6.081 -8.475 -6.996 1.00 70.19 97 LEU A N 1
ATOM 715 C CA . LEU A 1 97 ? 6.145 -9.932 -6.925 1.00 70.19 97 LEU A CA 1
ATOM 716 C C . LEU A 1 97 ? 5.848 -10.430 -5.513 1.00 70.19 97 LEU A C 1
ATOM 718 O O . LEU A 1 97 ? 5.002 -11.304 -5.322 1.00 70.19 97 LEU A O 1
ATOM 722 N N . ARG A 1 98 ? 6.509 -9.844 -4.515 1.00 65.19 98 ARG A N 1
ATOM 723 C CA . ARG A 1 98 ? 6.361 -10.234 -3.111 1.00 65.19 98 ARG A CA 1
ATOM 724 C C . ARG A 1 98 ? 4.958 -9.969 -2.591 1.00 65.19 98 ARG A C 1
ATOM 726 O O . ARG A 1 98 ? 4.399 -10.768 -1.846 1.00 65.19 98 ARG A O 1
ATOM 733 N N . TRP A 1 99 ? 4.416 -8.821 -2.966 1.00 67.38 99 TRP A N 1
ATOM 734 C CA . TRP A 1 99 ? 3.165 -8.322 -2.447 1.00 67.38 99 TRP A CA 1
ATOM 735 C C . TRP A 1 99 ? 2.013 -8.854 -3.284 1.00 67.38 99 TRP A C 1
ATOM 737 O O . TRP A 1 99 ? 1.182 -9.615 -2.806 1.00 67.38 99 TRP A O 1
ATOM 747 N N . LEU A 1 100 ? 1.992 -8.538 -4.568 1.00 67.56 100 LEU A N 1
ATOM 748 C CA . LEU A 1 100 ? 0.846 -8.788 -5.435 1.00 67.56 100 LEU A CA 1
ATOM 749 C C . LEU A 1 100 ? 0.925 -10.128 -6.173 1.00 67.56 100 LEU A C 1
ATOM 751 O O . LEU A 1 100 ? -0.076 -10.546 -6.758 1.00 67.56 100 LEU A O 1
ATOM 755 N N . LYS A 1 101 ? 2.088 -10.799 -6.154 1.00 67.88 101 LYS A N 1
ATOM 756 C CA . LYS A 1 101 ? 2.424 -11.929 -7.041 1.00 67.88 101 LYS A CA 1
ATOM 757 C C . LYS A 1 101 ? 2.290 -11.581 -8.523 1.00 67.88 101 LYS A C 1
ATOM 759 O O . LYS A 1 101 ? 1.940 -12.431 -9.346 1.00 67.88 101 LYS A O 1
ATOM 764 N N . LEU A 1 102 ? 2.562 -10.321 -8.849 1.00 71.50 102 LEU A N 1
ATOM 765 C CA . LEU A 1 102 ? 2.563 -9.809 -10.209 1.00 71.50 102 LEU A CA 1
ATOM 766 C C . LEU A 1 102 ? 4.002 -9.496 -10.602 1.00 71.50 102 LEU A C 1
ATOM 768 O O . LEU A 1 102 ? 4.650 -8.668 -9.968 1.00 71.50 102 LEU A O 1
ATOM 772 N N . ASP A 1 103 ? 4.487 -10.174 -11.639 1.00 81.12 103 ASP A N 1
ATOM 773 C CA . ASP A 1 103 ? 5.730 -9.788 -12.305 1.00 81.12 103 ASP A CA 1
ATOM 774 C C . ASP A 1 103 ? 5.444 -8.707 -13.354 1.00 81.12 103 ASP A C 1
ATOM 776 O O . ASP A 1 103 ? 4.298 -8.504 -13.746 1.00 81.12 103 ASP A O 1
ATOM 780 N N . VAL A 1 104 ? 6.490 -8.053 -13.850 1.00 85.25 104 VAL A N 1
ATOM 781 C CA . VAL A 1 104 ? 6.448 -7.206 -15.039 1.00 85.25 104 VAL A CA 1
ATOM 782 C C . VAL A 1 104 ? 6.005 -8.039 -16.243 1.00 85.25 104 VAL A C 1
ATOM 784 O O . VAL A 1 104 ? 6.704 -8.957 -16.683 1.00 85.25 104 VAL A O 1
ATOM 787 N N . ASP A 1 105 ? 4.856 -7.687 -16.812 1.00 89.94 105 ASP A N 1
ATOM 788 C CA . ASP A 1 105 ? 4.390 -8.293 -18.057 1.00 89.94 105 ASP A CA 1
ATOM 789 C C . ASP A 1 105 ? 5.344 -7.907 -19.195 1.00 89.94 105 ASP A C 1
ATOM 791 O O . ASP A 1 105 ? 5.815 -6.771 -19.251 1.00 89.94 105 ASP A O 1
ATOM 795 N N . GLY A 1 106 ? 5.677 -8.848 -20.076 1.00 87.38 106 GLY A N 1
ATOM 796 C CA . GLY A 1 106 ? 6.704 -8.664 -21.106 1.00 87.38 106 GLY A CA 1
ATOM 797 C C . GLY A 1 106 ? 8.158 -8.802 -20.621 1.00 87.38 106 GLY A C 1
ATOM 798 O O . GLY A 1 106 ? 9.079 -8.664 -21.422 1.00 87.38 106 GLY A O 1
ATOM 799 N N . PHE A 1 107 ? 8.431 -9.108 -19.345 1.00 88.56 107 PHE A N 1
ATOM 800 C CA . PHE A 1 107 ? 9.815 -9.279 -18.860 1.00 88.56 107 PHE A CA 1
ATOM 801 C C . PHE A 1 107 ? 10.522 -10.525 -19.423 1.00 88.56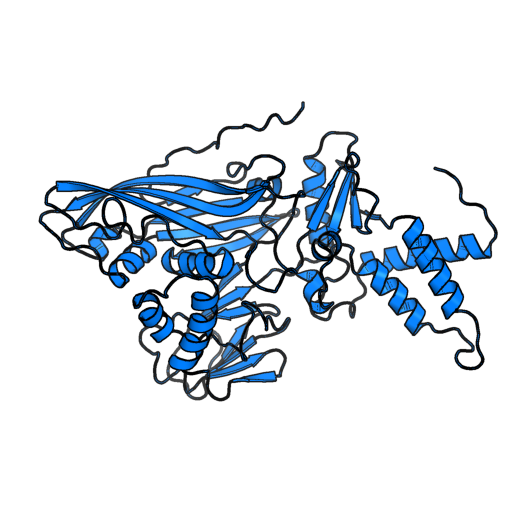 107 PHE A C 1
ATOM 803 O O . PHE A 1 107 ? 11.723 -10.504 -19.712 1.00 88.56 107 PHE A O 1
ATOM 810 N N . ALA A 1 108 ? 9.784 -11.628 -19.555 1.00 83.69 108 ALA A N 1
ATOM 811 C CA . ALA A 1 108 ? 10.276 -12.900 -20.086 1.00 83.69 108 ALA A CA 1
ATOM 812 C C . ALA A 1 108 ? 9.818 -13.180 -21.529 1.00 83.69 108 ALA A C 1
ATOM 814 O O . ALA A 1 108 ? 10.208 -14.205 -22.079 1.00 83.69 108 ALA A O 1
ATOM 815 N N . ASP A 1 109 ? 9.023 -12.286 -22.123 1.00 84.06 109 ASP A N 1
ATOM 816 C CA . ASP A 1 109 ? 8.517 -12.416 -23.493 1.00 84.06 109 ASP A CA 1
ATOM 817 C C . ASP A 1 109 ? 9.642 -12.176 -24.514 1.00 84.06 109 ASP A C 1
ATOM 819 O O . ASP A 1 109 ? 10.270 -11.111 -24.530 1.00 84.06 109 ASP A O 1
ATOM 823 N N . ASP A 1 110 ? 9.896 -13.193 -25.338 1.00 89.06 110 ASP A N 1
ATOM 824 C CA . ASP A 1 110 ? 10.932 -13.253 -26.368 1.00 89.06 110 ASP A CA 1
ATOM 825 C C . ASP A 1 110 ? 10.449 -12.813 -27.758 1.00 89.06 110 ASP A C 1
ATOM 827 O O . ASP A 1 110 ? 11.264 -12.680 -28.671 1.00 89.06 110 ASP A O 1
ATOM 831 N N . ALA A 1 111 ? 9.153 -12.533 -27.916 1.00 90.19 111 ALA A N 1
ATOM 832 C CA . ALA A 1 111 ? 8.573 -12.074 -29.171 1.00 90.19 111 ALA A CA 1
ATOM 833 C C . ALA A 1 111 ? 8.403 -10.552 -29.215 1.00 90.19 111 ALA A C 1
ATOM 835 O O . ALA A 1 111 ? 8.700 -9.931 -30.232 1.00 90.19 111 ALA A O 1
ATOM 836 N N . SER A 1 112 ? 7.904 -9.943 -28.134 1.00 92.06 112 SER A N 1
ATOM 837 C CA . SER A 1 112 ? 7.601 -8.501 -28.107 1.00 92.06 112 SER A CA 1
ATOM 838 C C . SER A 1 112 ? 8.062 -7.773 -26.847 1.00 92.06 112 SER A C 1
ATOM 840 O O . SER A 1 112 ? 7.930 -6.551 -26.751 1.00 92.06 112 SER A O 1
ATOM 842 N N . GLY A 1 113 ? 8.623 -8.505 -25.888 1.00 93.19 113 GLY A N 1
ATOM 843 C CA . GLY A 1 113 ? 9.022 -7.992 -24.587 1.00 93.19 113 GLY A CA 1
ATOM 844 C C . GLY A 1 113 ? 10.509 -7.694 -24.461 1.00 93.19 113 GLY A C 1
ATOM 845 O O . GLY A 1 113 ? 11.237 -7.533 -25.441 1.00 93.19 113 GLY A O 1
ATOM 846 N N . LEU A 1 114 ? 10.972 -7.619 -23.215 1.00 92.00 114 LEU A N 1
ATOM 847 C CA . LEU A 1 114 ? 12.365 -7.351 -22.863 1.00 92.00 114 LEU A CA 1
ATOM 848 C C . LEU A 1 114 ? 13.296 -8.538 -23.146 1.00 92.00 114 LEU A C 1
ATOM 850 O O . LEU A 1 114 ? 14.509 -8.358 -23.122 1.00 92.00 114 LEU A O 1
ATOM 854 N N . ALA A 1 115 ? 12.777 -9.747 -23.378 1.00 89.94 115 ALA A N 1
ATOM 855 C CA . ALA A 1 115 ? 13.603 -10.910 -23.701 1.00 89.94 115 ALA A CA 1
ATOM 856 C C . ALA A 1 115 ? 13.766 -11.130 -25.214 1.00 89.94 115 ALA A C 1
ATOM 858 O O . ALA A 1 115 ? 14.405 -12.105 -25.603 1.00 89.94 115 ALA A O 1
ATOM 859 N N . GLN A 1 116 ? 13.235 -10.242 -26.062 1.00 94.06 116 GLN A N 1
ATOM 860 C CA . GLN A 1 116 ? 13.359 -10.391 -27.510 1.00 94.06 116 GLN A CA 1
ATOM 861 C C . GLN A 1 116 ? 14.811 -10.200 -27.993 1.00 94.06 116 GLN A C 1
ATOM 863 O O . GLN A 1 116 ? 15.550 -9.382 -27.428 1.00 94.06 116 GLN A O 1
ATOM 868 N N . PRO A 1 117 ? 15.259 -10.946 -29.018 1.00 94.06 117 PRO A N 1
ATOM 869 C CA . PRO A 1 117 ? 16.478 -10.624 -29.750 1.00 94.06 117 PRO A CA 1
ATOM 870 C C . PRO A 1 117 ? 16.261 -9.399 -30.644 1.00 94.06 117 PRO A C 1
ATOM 872 O O . PRO A 1 117 ? 15.151 -9.159 -31.115 1.00 94.06 117 PRO A O 1
ATOM 875 N N . PHE A 1 118 ? 17.337 -8.659 -30.922 1.00 95.12 118 PHE A N 1
ATOM 876 C CA . PHE A 1 118 ? 17.270 -7.487 -31.790 1.00 95.12 118 PHE A CA 1
ATOM 877 C C . PHE A 1 118 ? 17.866 -7.760 -33.167 1.00 95.12 118 PHE A C 1
ATOM 879 O O . PHE A 1 118 ? 18.940 -8.343 -33.275 1.00 95.12 118 PHE A O 1
ATOM 886 N N . GLU A 1 119 ? 17.195 -7.306 -34.217 1.00 94.00 119 GLU A N 1
ATOM 887 C CA . GLU A 1 119 ? 17.678 -7.316 -35.600 1.00 94.00 119 GLU A CA 1
ATOM 888 C C . GLU A 1 119 ? 17.995 -5.889 -36.046 1.00 94.00 119 GLU A C 1
ATOM 890 O O . GLU A 1 119 ? 17.507 -4.931 -35.451 1.00 94.00 119 GLU A O 1
ATOM 895 N N . ASP A 1 120 ? 18.810 -5.732 -37.092 1.00 95.62 120 ASP A N 1
ATOM 896 C CA . ASP A 1 120 ? 19.111 -4.405 -37.635 1.00 95.62 120 ASP A CA 1
ATOM 897 C C . ASP A 1 120 ? 17.824 -3.697 -38.092 1.00 95.62 120 ASP A C 1
ATOM 899 O O . ASP A 1 120 ? 17.091 -4.207 -38.940 1.00 95.62 120 ASP A O 1
ATOM 903 N N . GLY A 1 121 ? 17.532 -2.531 -37.510 1.00 94.44 121 GLY A N 1
ATOM 904 C CA . GLY A 1 121 ? 16.261 -1.835 -37.713 1.00 94.44 121 GLY A CA 1
ATOM 905 C C . GLY A 1 121 ? 15.588 -1.369 -36.421 1.00 94.44 121 GLY A C 1
ATOM 906 O O . GLY A 1 121 ? 16.165 -1.417 -35.336 1.00 94.44 121 GLY A O 1
ATOM 907 N N . VAL A 1 122 ? 14.360 -0.862 -36.560 1.00 95.50 122 VAL A N 1
ATOM 908 C CA . VAL A 1 122 ? 13.505 -0.449 -35.436 1.00 95.50 122 VAL A CA 1
ATOM 909 C C . VAL A 1 122 ? 12.584 -1.597 -35.058 1.00 95.50 122 VAL A C 1
ATOM 911 O O . VAL A 1 122 ? 11.906 -2.153 -35.921 1.00 95.50 122 VAL A O 1
ATOM 914 N N . GLN A 1 123 ? 12.515 -1.898 -33.767 1.00 95.94 123 GLN A N 1
ATOM 915 C CA . GLN A 1 123 ? 11.649 -2.930 -33.213 1.00 95.94 123 GLN A CA 1
ATOM 916 C C . GLN A 1 123 ? 10.821 -2.391 -32.050 1.00 95.94 123 GLN A C 1
ATOM 918 O O . GLN A 1 123 ? 11.272 -1.524 -31.297 1.00 95.94 123 GLN A O 1
ATOM 923 N N . ALA A 1 124 ? 9.609 -2.924 -31.906 1.00 96.31 124 ALA A N 1
ATOM 924 C CA . ALA A 1 124 ? 8.706 -2.575 -30.821 1.00 96.31 124 ALA A CA 1
ATOM 925 C C . ALA A 1 124 ? 8.963 -3.471 -29.600 1.00 96.31 124 ALA A C 1
ATOM 927 O O . ALA A 1 124 ? 8.943 -4.698 -29.692 1.00 96.31 124 ALA A O 1
ATOM 928 N N . VAL A 1 125 ? 9.159 -2.844 -28.444 1.00 97.00 125 VAL A N 1
ATOM 929 C CA . VAL A 1 125 ? 9.362 -3.491 -27.148 1.00 97.00 125 VAL A CA 1
ATOM 930 C C . VAL A 1 125 ? 8.262 -3.029 -26.199 1.00 97.00 125 VAL A C 1
ATOM 932 O O . VAL A 1 125 ? 8.139 -1.836 -25.912 1.00 97.00 125 VAL A O 1
ATOM 935 N N . ASN A 1 126 ? 7.477 -3.971 -25.681 1.00 96.38 126 ASN A N 1
ATOM 936 C CA . ASN A 1 126 ? 6.348 -3.693 -24.802 1.00 96.38 126 ASN A CA 1
ATOM 937 C C . ASN A 1 126 ? 6.517 -4.401 -23.459 1.00 96.38 126 ASN A C 1
ATOM 939 O O . ASN A 1 126 ? 6.832 -5.586 -23.408 1.00 96.38 126 ASN A O 1
ATOM 943 N N . PHE A 1 127 ? 6.282 -3.686 -22.363 1.00 95.81 127 PHE A N 1
ATOM 944 C CA . PHE A 1 127 ? 6.251 -4.287 -21.029 1.00 95.81 127 PHE A CA 1
ATOM 945 C C . PHE A 1 127 ? 5.367 -3.476 -20.082 1.00 95.81 127 PHE A C 1
ATOM 947 O O . PHE A 1 127 ? 5.157 -2.283 -20.299 1.00 95.81 127 PHE A O 1
ATOM 954 N N . THR A 1 128 ? 4.844 -4.097 -19.026 1.00 95.38 128 THR A N 1
ATOM 955 C CA . THR A 1 128 ? 3.995 -3.424 -18.030 1.00 95.38 128 THR A CA 1
ATOM 956 C C . THR A 1 128 ? 4.559 -3.615 -16.634 1.00 95.38 128 THR A C 1
ATOM 958 O O . THR A 1 128 ? 4.650 -4.739 -16.154 1.00 95.38 128 THR A O 1
ATOM 961 N N . ALA A 1 129 ? 4.906 -2.515 -15.968 1.00 93.62 129 ALA A N 1
ATOM 962 C CA . ALA A 1 129 ? 5.298 -2.516 -14.565 1.00 93.62 129 ALA A CA 1
ATOM 963 C C . ALA A 1 129 ? 4.085 -2.292 -13.654 1.00 93.62 129 ALA A C 1
ATOM 965 O O . ALA A 1 129 ? 3.182 -1.518 -13.980 1.00 93.62 129 ALA A O 1
ATOM 966 N N . TYR A 1 130 ? 4.090 -2.942 -12.493 1.00 89.50 130 TYR A N 1
ATOM 967 C CA . TYR A 1 130 ? 3.057 -2.817 -11.467 1.00 89.50 130 TYR A CA 1
ATOM 968 C C . TYR A 1 130 ? 3.664 -2.104 -10.263 1.00 89.50 130 TYR A C 1
ATOM 970 O O . TYR A 1 130 ? 4.616 -2.605 -9.677 1.00 89.50 130 TYR A O 1
ATOM 978 N N . ILE A 1 131 ? 3.146 -0.926 -9.916 1.00 88.38 131 ILE A N 1
ATOM 979 C CA . ILE A 1 131 ? 3.613 -0.130 -8.776 1.00 88.38 131 ILE A CA 1
ATOM 980 C C . ILE A 1 131 ? 2.656 -0.368 -7.612 1.00 88.38 131 ILE A C 1
ATOM 982 O O . ILE A 1 131 ? 1.533 0.132 -7.678 1.00 88.38 131 ILE A O 1
ATOM 986 N N . PRO A 1 132 ? 3.032 -1.114 -6.563 1.00 80.62 132 PRO A N 1
ATOM 987 C CA . PRO A 1 132 ? 2.080 -1.486 -5.528 1.00 80.62 132 PRO A CA 1
ATOM 988 C C . PRO A 1 132 ? 1.522 -0.276 -4.771 1.00 80.62 132 PRO A C 1
ATOM 990 O O . PRO A 1 132 ? 2.250 0.629 -4.361 1.00 80.62 132 PRO A O 1
ATOM 993 N N . THR A 1 133 ? 0.210 -0.283 -4.568 1.00 76.56 133 THR A N 1
ATOM 994 C CA . THR A 1 133 ? -0.544 0.697 -3.776 1.00 76.56 133 THR A CA 1
ATOM 995 C C . THR A 1 133 ? -1.383 0.044 -2.675 1.00 76.56 133 THR A C 1
ATOM 997 O O . THR A 1 133 ? -1.924 0.764 -1.841 1.00 76.56 133 THR A O 1
ATOM 1000 N N . GLY A 1 134 ? -1.472 -1.295 -2.622 1.00 65.38 134 GLY A N 1
ATOM 1001 C CA . GLY A 1 134 ? -2.040 -2.040 -1.489 1.00 65.38 134 GLY A CA 1
ATOM 1002 C C . GLY A 1 134 ? -1.996 -3.574 -1.619 1.00 65.38 134 GLY A C 1
ATOM 1003 O O . GLY A 1 134 ? -1.042 -4.097 -2.177 1.00 65.38 134 GLY A O 1
ATOM 1004 N N . HIS A 1 135 ? -2.992 -4.270 -1.042 1.00 53.22 135 HIS A N 1
ATOM 1005 C CA . HIS A 1 135 ? -2.967 -5.676 -0.562 1.00 53.22 135 HIS A CA 1
ATOM 1006 C C . HIS A 1 135 ? -2.283 -6.780 -1.389 1.00 53.22 135 HIS A C 1
ATOM 1008 O O . HIS A 1 135 ? -2.437 -6.886 -2.604 1.00 53.22 135 HIS A O 1
ATOM 1014 N N . THR A 1 136 ? -1.748 -7.743 -0.623 1.00 43.50 136 THR A N 1
ATOM 1015 C CA . THR A 1 136 ? -1.031 -8.971 -0.973 1.00 43.50 136 THR A CA 1
ATOM 1016 C C . THR A 1 136 ? -1.835 -10.283 -0.835 1.00 43.50 136 THR A C 1
ATOM 1018 O O . THR A 1 136 ? -1.932 -10.844 0.256 1.00 43.50 136 THR A O 1
ATOM 1021 N N . PRO A 1 137 ? -2.420 -10.849 -1.904 1.00 34.41 137 PRO A N 1
ATOM 1022 C CA . PRO A 1 137 ? -3.470 -11.882 -1.828 1.00 34.41 137 PRO A CA 1
ATOM 1023 C C . PRO A 1 137 ? -3.063 -13.271 -1.294 1.00 34.41 137 PRO A C 1
ATOM 1025 O O . PRO A 1 137 ? -3.884 -14.177 -1.318 1.00 34.41 137 PRO A O 1
ATOM 1028 N N . ASN A 1 138 ? -1.822 -13.492 -0.864 1.00 33.47 138 ASN A N 1
ATOM 1029 C CA . ASN A 1 138 ? -1.327 -14.838 -0.559 1.00 33.47 138 ASN A CA 1
ATOM 1030 C C . ASN A 1 138 ? -0.322 -14.900 0.589 1.00 33.47 138 ASN A C 1
ATOM 1032 O O . ASN A 1 138 ? 0.447 -15.855 0.699 1.00 33.47 138 ASN A O 1
ATOM 1036 N N . ILE A 1 139 ? -0.330 -13.890 1.445 1.00 36.12 139 ILE A N 1
ATOM 1037 C CA . ILE A 1 139 ? 0.260 -14.064 2.755 1.00 36.12 139 ILE A CA 1
ATOM 1038 C C . ILE A 1 139 ? -0.854 -14.601 3.652 1.00 36.12 139 ILE A C 1
ATOM 1040 O O . ILE A 1 139 ? -1.964 -14.074 3.615 1.00 36.12 139 ILE A O 1
ATOM 1044 N N . ALA A 1 140 ? -0.599 -15.640 4.452 1.00 34.03 140 ALA A N 1
ATOM 1045 C CA . ALA A 1 140 ? -1.463 -16.024 5.576 1.00 34.03 140 ALA A CA 1
ATOM 1046 C C . ALA A 1 140 ? -1.400 -14.946 6.689 1.00 34.03 140 ALA A C 1
ATOM 1048 O O . ALA A 1 140 ? -1.050 -15.206 7.835 1.00 34.03 140 ALA A O 1
ATOM 1049 N N . GLU A 1 141 ? -1.670 -13.707 6.288 1.00 39.78 141 GLU A N 1
ATOM 1050 C CA . GLU A 1 141 ? -1.712 -12.443 7.015 1.00 39.78 141 GLU A CA 1
ATOM 1051 C C . GLU A 1 141 ? -2.897 -11.673 6.458 1.00 39.78 141 GLU A C 1
ATOM 1053 O O . GLU A 1 141 ? -2.781 -10.586 5.900 1.00 39.78 141 GLU A O 1
ATOM 1058 N N . SER A 1 142 ? -4.070 -12.264 6.609 1.00 34.81 142 SER A N 1
ATOM 1059 C CA . SER A 1 142 ? -5.341 -11.671 6.215 1.00 34.81 142 SER A CA 1
ATOM 1060 C C . SER A 1 142 ? -5.553 -10.249 6.769 1.00 34.81 142 SER A C 1
ATOM 1062 O O . SER A 1 142 ? -6.425 -9.522 6.321 1.00 34.81 142 SER A O 1
ATOM 1064 N N . THR A 1 143 ? -4.761 -9.803 7.743 1.00 40.59 143 THR A N 1
ATOM 1065 C CA . THR A 1 143 ? -5.080 -8.664 8.594 1.00 40.59 143 THR A CA 1
ATOM 1066 C C . THR A 1 143 ? -4.626 -7.295 8.093 1.00 40.59 143 THR A C 1
ATOM 1068 O O . THR A 1 143 ? -4.996 -6.317 8.743 1.00 40.59 143 THR A O 1
ATOM 1071 N N . ARG A 1 144 ? -3.840 -7.138 7.010 1.00 45.31 144 ARG A N 1
ATOM 1072 C CA . ARG A 1 144 ? -3.232 -5.818 6.720 1.00 45.31 144 ARG A CA 1
ATOM 1073 C C . ARG A 1 144 ? -3.168 -5.388 5.250 1.00 45.31 144 ARG A C 1
ATOM 1075 O O . ARG A 1 144 ? -2.684 -6.100 4.384 1.00 45.31 144 ARG A O 1
ATOM 1082 N N . ILE A 1 145 ? -3.552 -4.115 5.081 1.00 50.94 145 ILE A N 1
ATOM 1083 C CA . ILE A 1 145 ? -3.464 -3.223 3.911 1.00 50.94 145 ILE A CA 1
ATOM 1084 C C . ILE A 1 145 ? -4.410 -3.573 2.783 1.00 50.94 145 ILE A C 1
ATOM 1086 O O . ILE A 1 145 ? -4.118 -4.401 1.940 1.00 50.94 145 ILE A O 1
ATOM 1090 N N . THR A 1 146 ? -5.509 -2.844 2.689 1.00 54.88 146 THR A N 1
ATOM 1091 C CA . THR A 1 146 ? -6.361 -2.825 1.504 1.00 54.88 146 THR A CA 1
ATOM 1092 C C . THR A 1 146 ? -5.825 -1.813 0.488 1.00 54.88 146 THR A C 1
ATOM 1094 O O . THR A 1 146 ? -5.165 -0.842 0.855 1.00 54.88 146 THR A O 1
ATOM 1097 N N . GLY A 1 147 ? -6.068 -2.068 -0.803 1.00 60.41 147 GLY A N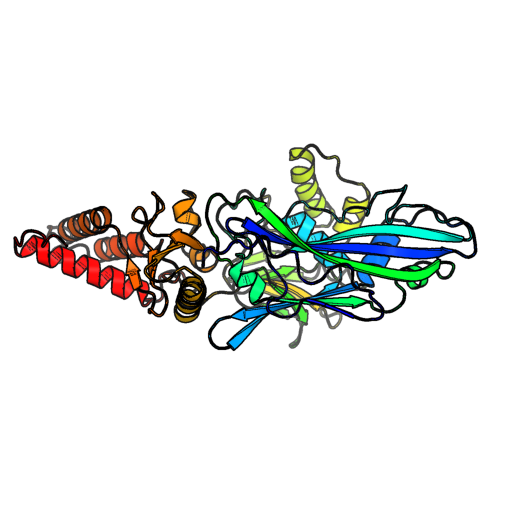 1
ATOM 1098 C CA . GLY A 1 147 ? -5.779 -1.123 -1.889 1.00 60.41 147 GLY A CA 1
ATOM 1099 C C . GLY A 1 147 ? -6.314 0.282 -1.618 1.00 60.41 147 GLY A C 1
ATOM 1100 O O . GLY A 1 147 ? -7.252 0.464 -0.839 1.00 60.41 147 GLY A O 1
ATOM 1101 N N . LEU A 1 148 ? -5.740 1.272 -2.297 1.00 72.62 148 LEU A N 1
ATOM 1102 C CA . LEU A 1 148 ? -6.268 2.630 -2.260 1.00 72.62 148 LEU A CA 1
ATOM 1103 C C . LEU A 1 148 ? -7.691 2.634 -2.829 1.00 72.62 148 LEU A C 1
ATOM 1105 O O . LEU A 1 148 ? -7.947 2.086 -3.910 1.00 72.62 148 LEU A O 1
ATOM 1109 N N . GLY A 1 149 ? -8.612 3.250 -2.087 1.00 68.88 149 GLY A N 1
ATOM 1110 C CA . GLY A 1 149 ? -9.965 3.504 -2.568 1.00 68.88 149 GLY A CA 1
ATOM 1111 C C . GLY A 1 149 ? -9.961 4.469 -3.751 1.00 68.88 149 GLY A C 1
ATOM 1112 O O . GLY A 1 149 ? -9.026 5.253 -3.922 1.00 68.88 149 GLY A O 1
ATOM 1113 N N . VAL A 1 150 ? -11.029 4.443 -4.549 1.00 69.38 150 VAL A N 1
ATOM 1114 C CA . VAL A 1 150 ? -11.205 5.304 -5.733 1.00 69.38 150 VAL A CA 1
ATOM 1115 C C . VAL A 1 150 ? -10.929 6.774 -5.415 1.00 69.38 150 VAL A C 1
ATOM 1117 O O . VAL A 1 150 ? -10.233 7.464 -6.152 1.00 69.38 150 VAL A O 1
ATOM 1120 N N . GLU A 1 151 ? -11.453 7.239 -4.291 1.00 73.00 151 GLU A N 1
ATOM 1121 C CA . GLU A 1 151 ? -11.387 8.619 -3.840 1.00 73.00 151 GLU A CA 1
ATOM 1122 C C . GLU A 1 151 ? -9.981 8.975 -3.337 1.00 73.00 151 GLU A C 1
ATOM 1124 O O . GLU A 1 151 ? -9.504 10.071 -3.602 1.00 73.00 151 GLU A O 1
ATOM 1129 N N . GLN A 1 152 ? -9.260 8.034 -2.714 1.00 75.38 152 GLN A N 1
ATOM 1130 C CA . GLN A 1 152 ? -7.867 8.250 -2.301 1.00 75.38 152 GLN A CA 1
ATOM 1131 C C . GLN A 1 152 ? -6.903 8.325 -3.486 1.00 75.38 152 GLN A C 1
ATOM 1133 O O . GLN A 1 152 ? -5.893 9.020 -3.403 1.00 75.38 152 GLN A O 1
ATOM 1138 N N . LEU A 1 153 ? -7.203 7.624 -4.583 1.00 75.94 153 LEU A N 1
ATOM 1139 C CA . LEU A 1 153 ? -6.407 7.701 -5.811 1.00 75.94 153 LEU A CA 1
ATOM 1140 C C . LEU A 1 153 ? -6.483 9.094 -6.435 1.00 75.94 153 LEU A C 1
ATOM 1142 O O . LEU A 1 153 ? -5.485 9.572 -6.968 1.00 75.94 153 LEU A O 1
ATOM 1146 N N . LEU A 1 154 ? -7.621 9.787 -6.306 1.00 76.62 154 LEU A N 1
ATOM 1147 C CA . LEU A 1 154 ? -7.740 11.179 -6.748 1.00 76.62 154 LEU A CA 1
ATOM 1148 C C . LEU A 1 154 ? -6.773 12.096 -5.997 1.00 76.62 154 LEU A C 1
ATOM 1150 O O . LEU A 1 154 ? -6.327 13.092 -6.559 1.00 76.62 154 LEU A O 1
ATOM 1154 N N . ASP A 1 155 ? -6.416 11.756 -4.762 1.00 79.12 155 ASP A N 1
ATOM 1155 C CA . ASP A 1 155 ? -5.459 12.513 -3.960 1.00 79.12 155 ASP A CA 1
ATOM 1156 C C . ASP A 1 155 ? -3.995 12.111 -4.199 1.00 79.12 155 ASP A C 1
ATOM 1158 O O . ASP A 1 155 ? -3.089 12.652 -3.555 1.00 79.12 155 ASP A O 1
ATOM 1162 N N . CYS A 1 156 ? -3.743 11.187 -5.131 1.00 83.88 156 CYS A N 1
ATOM 1163 C CA . CYS A 1 156 ? -2.404 10.764 -5.506 1.00 83.88 156 CYS A CA 1
ATOM 1164 C C . CYS A 1 156 ? -1.840 11.555 -6.695 1.00 83.88 156 CYS A C 1
ATOM 1166 O O . CYS A 1 156 ? -2.519 11.838 -7.681 1.00 83.88 156 CYS A O 1
ATOM 1168 N N . GLU A 1 157 ? -0.545 11.842 -6.621 1.00 89.00 157 GLU A N 1
ATOM 1169 C CA . GLU A 1 157 ? 0.292 12.275 -7.731 1.00 89.00 157 GLU A CA 1
ATOM 1170 C C . GLU A 1 157 ? 1.331 11.189 -8.008 1.00 89.00 157 GLU A C 1
ATOM 1172 O O . GLU A 1 157 ? 2.045 10.749 -7.104 1.00 89.00 157 GLU A O 1
ATOM 1177 N N . PHE A 1 158 ? 1.417 10.756 -9.261 1.00 90.56 158 PHE A N 1
ATOM 1178 C CA . PHE A 1 158 ? 2.375 9.755 -9.708 1.00 90.56 158 PHE A CA 1
ATOM 1179 C C . PHE A 1 158 ? 3.292 10.349 -10.769 1.00 90.56 158 PHE A C 1
ATOM 1181 O O . PHE A 1 158 ? 2.826 10.976 -11.719 1.00 90.56 158 PHE A O 1
ATOM 1188 N N . ILE A 1 159 ? 4.593 10.123 -10.625 1.00 92.25 159 ILE A N 1
ATOM 1189 C CA . ILE A 1 159 ? 5.626 10.604 -11.538 1.00 92.25 159 ILE A CA 1
ATOM 1190 C C . ILE A 1 159 ? 6.498 9.420 -11.937 1.00 92.25 159 ILE A C 1
ATOM 1192 O O . ILE A 1 159 ? 7.018 8.707 -11.085 1.00 92.25 159 ILE A O 1
ATOM 1196 N N . LEU A 1 160 ? 6.689 9.251 -13.238 1.00 94.00 160 LEU A N 1
ATOM 1197 C CA . LEU A 1 160 ? 7.641 8.332 -13.838 1.00 94.00 160 LEU A CA 1
ATOM 1198 C C . LEU A 1 160 ? 8.738 9.144 -14.522 1.00 94.00 160 LEU A C 1
ATOM 1200 O O . LEU A 1 160 ? 8.458 9.933 -15.423 1.00 94.00 160 LEU A O 1
ATOM 1204 N N . THR A 1 161 ? 9.984 8.900 -14.140 1.00 95.31 161 THR A N 1
ATOM 1205 C CA . THR A 1 161 ? 11.173 9.559 -14.680 1.00 95.31 161 THR A CA 1
ATOM 1206 C C . THR A 1 161 ? 12.045 8.549 -15.407 1.00 95.31 161 THR A C 1
ATOM 1208 O O . THR A 1 161 ? 12.299 7.452 -14.911 1.00 95.31 161 THR A O 1
ATOM 1211 N N . ARG A 1 162 ? 12.568 8.940 -16.568 1.00 94.12 162 ARG A N 1
ATOM 1212 C CA . ARG A 1 162 ? 13.554 8.177 -17.335 1.00 94.12 162 ARG A CA 1
ATOM 1213 C C . ARG A 1 162 ? 14.954 8.763 -17.138 1.00 94.12 162 ARG A C 1
ATOM 1215 O O . ARG A 1 162 ? 15.197 9.930 -17.450 1.00 94.12 162 ARG A O 1
ATOM 1222 N N . VAL A 1 163 ? 15.895 7.940 -16.683 1.00 89.50 163 VAL A N 1
ATOM 1223 C CA . VAL A 1 163 ? 17.299 8.315 -16.469 1.00 89.50 163 VAL A CA 1
ATOM 1224 C C . VAL A 1 163 ? 18.126 7.931 -17.700 1.00 89.50 163 VAL A C 1
ATOM 1226 O O . VAL A 1 163 ? 18.754 6.879 -17.752 1.00 89.50 163 VAL A O 1
ATOM 1229 N N . GLY A 1 164 ? 18.125 8.796 -18.717 1.00 89.81 164 GLY A N 1
ATOM 1230 C CA . GLY A 1 164 ? 18.875 8.569 -19.960 1.00 89.81 164 GLY A CA 1
ATOM 1231 C C . GLY A 1 164 ? 18.208 7.571 -20.915 1.00 89.81 164 GLY A C 1
ATOM 1232 O O . GLY A 1 164 ? 16.989 7.436 -20.929 1.00 89.81 164 GLY A O 1
ATOM 1233 N N . ASP A 1 165 ? 18.999 6.919 -21.770 1.00 94.31 165 ASP A N 1
ATOM 1234 C CA . ASP A 1 165 ? 18.518 5.849 -22.654 1.00 94.31 165 ASP A CA 1
ATOM 1235 C C . ASP A 1 165 ? 18.846 4.485 -22.018 1.00 94.31 165 ASP A C 1
ATOM 1237 O O . ASP A 1 165 ? 20.018 4.091 -22.026 1.00 94.31 165 ASP A O 1
ATOM 1241 N N . PRO A 1 166 ? 17.851 3.775 -21.452 1.00 93.81 166 PRO A N 1
ATOM 1242 C CA . PRO A 1 166 ? 18.089 2.533 -20.722 1.00 93.81 166 PRO A CA 1
ATOM 1243 C C . PRO A 1 166 ? 18.565 1.398 -21.634 1.00 93.81 166 PRO A C 1
ATOM 1245 O O . PRO A 1 166 ? 19.406 0.603 -21.228 1.00 93.81 166 PRO A O 1
ATOM 1248 N N . PHE A 1 167 ? 18.102 1.347 -22.886 1.00 95.44 167 PHE A N 1
ATOM 1249 C CA . PHE A 1 167 ? 18.518 0.313 -23.837 1.00 95.44 167 PHE A CA 1
ATOM 1250 C C . PHE A 1 167 ? 19.967 0.531 -24.268 1.00 95.44 167 PHE A C 1
ATOM 1252 O O . PHE A 1 167 ? 20.763 -0.407 -24.253 1.00 95.44 167 PHE A O 1
ATOM 1259 N N . LYS A 1 168 ? 20.335 1.785 -24.560 1.00 94.81 168 LYS A N 1
ATOM 1260 C CA . LYS A 1 168 ? 21.712 2.149 -24.913 1.00 94.81 168 LYS A CA 1
ATOM 1261 C C . LYS A 1 168 ? 22.696 1.951 -23.760 1.00 94.81 168 LYS A C 1
ATOM 1263 O O . LYS A 1 168 ? 23.845 1.583 -23.995 1.00 94.81 168 LYS A O 1
ATOM 1268 N N . ALA A 1 169 ? 22.267 2.226 -22.526 1.00 91.56 169 ALA A N 1
ATOM 1269 C CA . ALA A 1 169 ? 23.089 2.039 -21.332 1.00 91.56 169 ALA A CA 1
ATOM 1270 C C . ALA A 1 169 ? 23.466 0.566 -21.120 1.00 91.56 169 ALA A C 1
ATOM 1272 O O . ALA A 1 169 ? 24.586 0.273 -20.711 1.00 91.56 169 ALA A O 1
ATOM 1273 N N . VAL A 1 170 ? 22.542 -0.345 -21.434 1.00 90.75 170 VAL A N 1
ATOM 1274 C CA . VAL A 1 170 ? 22.750 -1.792 -21.335 1.00 90.75 170 VAL A CA 1
ATOM 1275 C C . VAL A 1 170 ? 23.537 -2.322 -22.533 1.00 90.75 170 VAL A C 1
ATOM 1277 O O . VAL A 1 170 ? 24.510 -3.053 -22.354 1.00 90.75 170 VAL A O 1
ATOM 1280 N N . ARG A 1 171 ? 23.170 -1.920 -23.757 1.00 93.00 171 ARG A N 1
ATOM 1281 C CA . ARG A 1 171 ? 23.901 -2.262 -24.984 1.00 93.00 171 ARG A CA 1
ATOM 1282 C C . ARG A 1 171 ? 24.058 -1.043 -25.896 1.00 93.00 171 ARG A C 1
ATOM 1284 O O . ARG A 1 171 ? 23.071 -0.591 -26.471 1.00 93.00 171 ARG A O 1
ATOM 1291 N N . PRO A 1 172 ? 25.292 -0.556 -26.136 1.00 92.19 172 PRO A N 1
ATOM 1292 C CA . PRO A 1 172 ? 25.527 0.661 -26.921 1.00 92.19 172 PRO A CA 1
ATOM 1293 C C . PRO A 1 172 ? 25.039 0.631 -28.378 1.00 92.19 172 PRO A C 1
ATOM 1295 O O . PRO A 1 172 ? 24.883 1.693 -28.978 1.00 92.19 172 PRO A O 1
ATOM 1298 N N . THR A 1 173 ? 24.834 -0.561 -28.951 1.00 92.75 173 THR A N 1
ATOM 1299 C CA . THR A 1 173 ? 24.303 -0.774 -30.312 1.00 92.75 173 THR A CA 1
ATOM 1300 C C . THR A 1 173 ? 22.790 -0.588 -30.409 1.00 92.75 173 THR A C 1
ATOM 1302 O O . THR A 1 173 ? 22.246 -0.589 -31.511 1.00 92.75 173 THR A O 1
ATOM 1305 N N . LEU A 1 174 ? 22.109 -0.457 -29.269 1.00 96.19 174 LEU A N 1
ATOM 1306 C CA . LEU A 1 174 ? 20.684 -0.183 -29.181 1.00 96.19 174 LEU A CA 1
ATOM 1307 C C . LEU A 1 174 ? 20.458 1.287 -28.839 1.00 96.19 174 LEU A C 1
ATOM 1309 O O . LEU A 1 174 ? 21.262 1.927 -28.156 1.00 96.19 174 LEU A O 1
ATOM 1313 N N . LYS A 1 175 ? 19.342 1.830 -29.311 1.00 95.31 175 LYS A N 1
ATOM 1314 C CA . LYS A 1 175 ? 18.931 3.200 -29.036 1.00 95.31 175 LYS A CA 1
ATOM 1315 C C . LYS A 1 175 ? 17.419 3.288 -28.969 1.00 95.31 175 LYS A C 1
ATOM 1317 O O . LYS A 1 175 ? 16.728 2.961 -29.929 1.00 95.31 175 LYS A O 1
ATOM 1322 N N . LEU A 1 176 ? 16.907 3.816 -27.871 1.00 95.19 176 LEU A N 1
ATOM 1323 C CA . LEU A 1 176 ? 15.499 4.143 -27.742 1.00 95.19 176 LEU A CA 1
ATOM 1324 C C . LEU A 1 176 ? 15.172 5.351 -28.633 1.00 95.19 176 LEU A C 1
ATOM 1326 O O . LEU A 1 176 ? 15.693 6.452 -28.434 1.00 95.19 176 LEU A O 1
ATOM 1330 N N . THR A 1 177 ? 14.319 5.146 -29.632 1.00 94.19 177 THR A N 1
ATOM 1331 C CA . THR A 1 177 ? 13.929 6.188 -30.597 1.00 94.19 177 THR A CA 1
ATOM 1332 C C . THR A 1 177 ? 12.635 6.880 -30.207 1.00 94.19 177 THR A C 1
ATOM 1334 O O . THR A 1 177 ? 12.539 8.103 -30.305 1.00 94.19 177 THR A O 1
ATOM 1337 N N . ASN A 1 178 ? 11.678 6.119 -29.688 1.00 94.31 178 ASN A N 1
ATOM 1338 C CA . ASN A 1 178 ? 10.416 6.625 -29.185 1.00 94.31 178 ASN A CA 1
ATOM 1339 C C . ASN A 1 178 ? 9.999 5.809 -27.959 1.00 94.31 178 ASN A C 1
ATOM 1341 O O . ASN A 1 178 ? 10.274 4.615 -27.863 1.00 94.31 178 ASN A O 1
ATOM 1345 N N . LEU A 1 179 ? 9.376 6.475 -26.993 1.00 94.38 179 LEU A N 1
ATOM 1346 C CA . LEU A 1 179 ? 8.840 5.828 -25.810 1.00 94.38 179 LEU A CA 1
ATOM 1347 C C . LEU A 1 179 ? 7.542 6.496 -25.425 1.00 94.38 179 LEU A C 1
ATOM 1349 O O . LEU A 1 179 ? 7.497 7.704 -25.177 1.00 94.38 179 LEU A O 1
ATOM 1353 N N . LYS A 1 180 ? 6.510 5.676 -25.314 1.00 94.19 180 LYS A N 1
ATOM 1354 C CA . LYS A 1 180 ?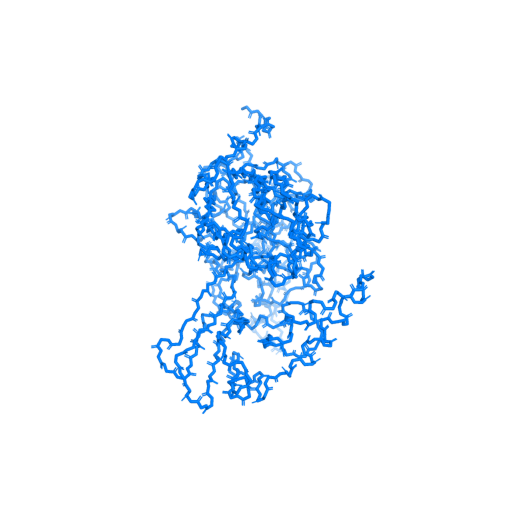 5.212 6.092 -24.833 1.00 94.19 180 LYS A CA 1
ATOM 1355 C C . LYS A 1 180 ? 4.814 5.245 -23.639 1.00 94.19 180 LYS A C 1
ATOM 1357 O O . LYS A 1 180 ? 5.147 4.064 -23.560 1.00 94.19 180 LYS A O 1
ATOM 1362 N N . VAL A 1 181 ? 4.120 5.865 -22.698 1.00 92.25 181 VAL A N 1
ATOM 1363 C CA . VAL A 1 181 ? 3.664 5.212 -21.478 1.00 92.25 181 VAL A CA 1
ATOM 1364 C C . VAL A 1 181 ? 2.174 5.416 -21.289 1.00 92.25 181 VAL A C 1
ATOM 1366 O O . VAL A 1 181 ? 1.640 6.499 -21.527 1.00 92.25 181 VAL A O 1
ATOM 1369 N N . ILE A 1 182 ? 1.499 4.360 -20.858 1.00 90.69 182 ILE A N 1
ATOM 1370 C CA . ILE A 1 182 ? 0.090 4.377 -20.483 1.00 90.69 182 ILE A CA 1
ATOM 1371 C C . ILE A 1 182 ? 0.041 4.001 -19.012 1.00 90.69 182 ILE A C 1
ATOM 1373 O O . ILE A 1 182 ? 0.466 2.915 -18.625 1.00 90.69 182 ILE A O 1
ATOM 1377 N N . MET A 1 183 ? -0.453 4.914 -18.190 1.00 88.50 183 MET A N 1
ATOM 1378 C CA . MET A 1 183 ? -0.646 4.675 -16.765 1.00 88.50 183 MET A CA 1
ATOM 1379 C C . MET A 1 183 ? -2.116 4.343 -16.540 1.00 88.50 183 MET A C 1
ATOM 1381 O O . MET A 1 183 ? -2.971 4.869 -17.239 1.00 88.50 183 MET A O 1
ATOM 1385 N N . SER A 1 184 ? -2.425 3.453 -15.609 1.00 83.19 184 SER A N 1
ATOM 1386 C CA . SER A 1 184 ? -3.805 3.089 -15.276 1.00 83.19 184 SER A CA 1
ATOM 1387 C C . SER A 1 184 ? -3.864 2.477 -13.878 1.00 83.19 184 SER A C 1
ATOM 1389 O O . SER A 1 184 ? -2.865 1.921 -13.424 1.00 83.19 184 SER A O 1
ATOM 1391 N N . PRO A 1 185 ? -4.995 2.563 -13.165 1.00 78.31 185 PRO A N 1
ATOM 1392 C CA . PRO A 1 185 ? -5.163 1.799 -11.939 1.00 78.31 185 PRO A CA 1
ATOM 1393 C C . PRO A 1 185 ? -5.296 0.305 -12.268 1.00 78.31 185 PRO A C 1
ATOM 1395 O O . PRO A 1 185 ? -6.106 -0.092 -13.108 1.00 78.31 185 PRO A O 1
ATOM 1398 N N . GLY A 1 186 ? -4.520 -0.527 -11.582 1.00 74.25 186 GLY A N 1
ATOM 1399 C CA . GLY A 1 186 ? -4.736 -1.964 -11.492 1.00 74.25 186 GLY A CA 1
ATOM 1400 C C . GLY A 1 186 ? -5.925 -2.215 -10.577 1.00 74.25 186 GLY A C 1
ATOM 1401 O O . GLY A 1 186 ? -5.800 -2.161 -9.358 1.00 74.25 186 GLY A O 1
ATOM 1402 N N . VAL A 1 187 ? -7.101 -2.404 -11.171 1.00 70.38 187 VAL A N 1
ATOM 1403 C CA . VAL A 1 187 ? -8.352 -2.531 -10.419 1.00 70.38 187 VAL A CA 1
ATOM 1404 C C . VAL A 1 187 ? -8.670 -3.986 -10.109 1.00 70.38 187 VAL A C 1
ATOM 1406 O O . VAL A 1 187 ? -8.610 -4.860 -10.976 1.00 70.38 187 VAL A O 1
ATOM 1409 N N . LYS A 1 188 ? -9.107 -4.236 -8.876 1.00 66.12 188 LYS A N 1
ATOM 1410 C CA . LYS A 1 188 ? -9.761 -5.483 -8.478 1.00 66.12 188 LYS A CA 1
ATOM 1411 C C . LYS A 1 188 ? -11.176 -5.189 -8.006 1.00 66.12 188 LYS A C 1
ATOM 1413 O O . LYS A 1 188 ? -11.450 -4.149 -7.403 1.00 66.12 188 LYS A O 1
ATOM 1418 N N . LYS A 1 189 ? -12.090 -6.123 -8.279 1.00 58.00 189 LYS A N 1
ATOM 1419 C CA . LYS A 1 189 ? -13.427 -6.081 -7.685 1.00 58.00 189 LYS A CA 1
ATOM 1420 C C . LYS A 1 189 ? -13.265 -6.272 -6.180 1.00 58.00 189 LYS A C 1
ATOM 1422 O O . LYS A 1 189 ? -12.724 -7.289 -5.757 1.00 58.00 189 LYS A O 1
ATOM 1427 N N . ALA A 1 190 ? -13.721 -5.305 -5.396 1.00 56.50 190 ALA A N 1
ATOM 1428 C CA . ALA A 1 190 ? -13.804 -5.451 -3.954 1.00 56.50 190 ALA A CA 1
ATOM 1429 C C . ALA A 1 190 ? -15.240 -5.791 -3.568 1.00 56.50 190 ALA A C 1
ATOM 1431 O O . ALA A 1 190 ? -16.184 -5.265 -4.155 1.00 56.50 190 ALA A O 1
ATOM 1432 N N . GLU A 1 191 ? -15.410 -6.664 -2.578 1.00 55.06 191 GLU A N 1
ATOM 1433 C CA . GLU A 1 191 ? -16.738 -6.948 -2.021 1.00 55.06 191 GLU A CA 1
ATOM 1434 C C . GLU A 1 191 ? -17.338 -5.718 -1.326 1.00 55.06 191 GLU A C 1
ATOM 1436 O O . GLU A 1 191 ? -18.546 -5.516 -1.368 1.00 55.06 191 GLU A O 1
ATOM 1441 N N . ALA A 1 192 ? -16.486 -4.856 -0.761 1.00 58.44 192 ALA A N 1
ATOM 1442 C CA . ALA A 1 192 ? -16.872 -3.618 -0.093 1.00 58.44 192 ALA A CA 1
ATOM 1443 C C . ALA A 1 192 ? -15.849 -2.504 -0.364 1.00 58.44 192 ALA A C 1
ATOM 1445 O O . ALA A 1 192 ? -14.679 -2.780 -0.648 1.00 58.44 192 ALA A O 1
ATOM 1446 N N . ARG A 1 193 ? -16.274 -1.237 -0.263 1.00 72.25 193 ARG A N 1
ATOM 1447 C CA . ARG A 1 193 ? -15.405 -0.067 -0.489 1.00 72.25 193 ARG A CA 1
ATOM 1448 C C . ARG A 1 193 ? -14.312 -0.028 0.580 1.00 72.25 193 ARG A C 1
ATOM 1450 O O . ARG A 1 193 ? -14.609 -0.255 1.750 1.00 72.25 193 ARG A O 1
ATOM 1457 N N . ARG A 1 194 ? -13.061 0.254 0.203 1.00 75.88 194 ARG A N 1
ATOM 1458 C CA . ARG A 1 194 ? -11.922 0.277 1.137 1.00 75.88 194 ARG A CA 1
ATOM 1459 C C . ARG A 1 194 ? -11.205 1.620 1.129 1.00 75.88 194 ARG A C 1
ATOM 1461 O O . ARG A 1 194 ? -11.067 2.238 0.080 1.00 75.88 194 ARG A O 1
ATOM 1468 N N . ILE A 1 195 ? -10.729 2.021 2.301 1.00 72.94 195 ILE A N 1
ATOM 1469 C CA . ILE A 1 195 ? -9.716 3.061 2.485 1.00 72.94 195 ILE A CA 1
ATOM 1470 C C . ILE A 1 195 ? -8.526 2.399 3.169 1.00 72.94 195 ILE A C 1
ATOM 1472 O O . ILE A 1 195 ? -8.691 1.746 4.201 1.00 72.94 195 ILE A O 1
ATOM 1476 N N . GLY A 1 196 ? -7.339 2.575 2.604 1.00 72.12 196 GLY A N 1
ATOM 1477 C CA . GLY A 1 196 ? -6.097 2.019 3.128 1.00 72.12 196 GLY A CA 1
ATOM 1478 C C . GLY A 1 196 ? -4.963 3.033 3.079 1.00 72.12 196 GLY A C 1
ATOM 1479 O O . GLY A 1 196 ? -5.113 4.134 2.547 1.00 72.12 196 GLY A O 1
ATOM 1480 N N . LEU A 1 197 ? -3.820 2.657 3.644 1.00 68.94 197 LEU A N 1
ATOM 1481 C CA . LEU A 1 197 ? -2.570 3.377 3.443 1.00 68.94 197 LEU A CA 1
ATOM 1482 C C . LEU A 1 197 ? -1.626 2.523 2.603 1.00 68.94 197 LEU A C 1
ATOM 1484 O O . LEU A 1 197 ? -1.487 1.331 2.883 1.00 68.94 197 LEU A O 1
ATOM 1488 N N . PRO A 1 198 ? -0.962 3.117 1.604 1.00 69.81 198 PRO A N 1
ATOM 1489 C CA . PRO A 1 198 ? 0.017 2.404 0.803 1.00 69.81 198 PRO A CA 1
ATOM 1490 C C . PRO A 1 198 ? 1.277 2.124 1.635 1.00 69.81 198 PRO A C 1
ATOM 1492 O O . PRO A 1 198 ? 1.546 2.790 2.636 1.00 69.81 198 PRO A O 1
ATOM 1495 N N . VAL A 1 199 ? 2.065 1.144 1.200 1.00 68.12 199 VAL A N 1
ATOM 1496 C CA . VAL A 1 199 ? 3.373 0.829 1.795 1.00 68.12 199 VAL A CA 1
ATOM 1497 C C . VAL A 1 199 ? 4.398 1.872 1.375 1.00 68.12 199 VAL A C 1
ATOM 1499 O O . VAL A 1 199 ? 4.394 2.312 0.228 1.00 68.12 199 VAL A O 1
ATOM 1502 N N . TYR A 1 200 ? 5.293 2.244 2.284 1.00 70.06 200 TYR A N 1
ATOM 1503 C CA . TYR A 1 200 ? 6.315 3.250 2.041 1.00 70.06 200 TYR A CA 1
ATOM 1504 C C . TYR A 1 200 ? 7.652 2.573 1.867 1.00 70.06 200 TYR A C 1
ATOM 1506 O O . TYR A 1 200 ? 8.078 1.823 2.739 1.00 70.06 200 TYR A O 1
ATOM 1514 N N . ALA A 1 201 ? 8.343 2.902 0.789 1.00 72.81 201 ALA A N 1
ATOM 1515 C CA . ALA A 1 201 ? 9.738 2.576 0.592 1.00 72.81 201 ALA A CA 1
ATOM 1516 C C . ALA A 1 201 ? 10.589 3.828 0.805 1.00 72.81 201 ALA A C 1
ATOM 1518 O O . ALA A 1 201 ? 10.353 4.868 0.185 1.00 72.81 201 ALA A O 1
ATOM 1519 N N . ARG A 1 202 ? 11.587 3.734 1.688 1.00 70.38 202 ARG A N 1
ATOM 1520 C CA . ARG A 1 202 ? 12.574 4.793 1.904 1.00 70.38 202 ARG A CA 1
ATOM 1521 C C . ARG A 1 202 ? 13.980 4.239 1.962 1.00 70.38 202 ARG A C 1
ATOM 1523 O O . ARG A 1 202 ? 14.255 3.261 2.650 1.00 70.38 202 ARG A O 1
ATOM 1530 N N . ARG A 1 203 ? 14.908 4.946 1.332 1.00 74.62 203 ARG A N 1
ATOM 1531 C CA . ARG A 1 203 ? 16.339 4.757 1.564 1.00 74.62 203 ARG A CA 1
ATOM 1532 C C . ARG A 1 203 ? 16.708 5.243 2.967 1.00 74.62 203 ARG A C 1
ATOM 1534 O O . ARG A 1 203 ? 16.346 6.352 3.358 1.00 74.62 203 ARG A O 1
ATOM 1541 N N . VAL A 1 204 ? 17.458 4.431 3.700 1.00 71.31 204 VAL A N 1
ATOM 1542 C CA . VAL A 1 204 ? 18.044 4.772 5.000 1.00 71.31 204 VAL A CA 1
ATOM 1543 C C . VAL A 1 204 ? 19.557 4.644 4.918 1.00 71.31 204 VAL A C 1
ATOM 1545 O O . VAL A 1 204 ? 20.086 3.706 4.334 1.00 71.31 204 VAL A O 1
ATOM 1548 N N . VAL A 1 205 ? 20.269 5.605 5.491 1.00 73.94 205 VAL A N 1
ATOM 1549 C CA . VAL A 1 205 ? 21.736 5.637 5.491 1.00 73.94 205 VAL A CA 1
ATOM 1550 C C . VAL A 1 205 ? 22.204 5.681 6.938 1.00 73.94 205 VAL A C 1
ATOM 1552 O O . VAL A 1 205 ? 21.534 6.273 7.789 1.00 73.94 205 VAL A O 1
ATOM 1555 N N . ASN A 1 206 ? 23.340 5.055 7.238 1.00 74.25 206 ASN A N 1
ATOM 1556 C CA . ASN A 1 206 ? 23.942 5.060 8.569 1.00 74.25 206 ASN A CA 1
ATOM 1557 C C . ASN A 1 206 ? 24.515 6.447 8.940 1.00 74.25 206 ASN A C 1
ATOM 1559 O O . ASN A 1 206 ? 25.723 6.638 9.067 1.00 74.25 206 ASN A O 1
ATOM 1563 N N . ALA A 1 207 ? 23.637 7.426 9.173 1.00 62.19 207 ALA A N 1
ATOM 1564 C CA . ALA A 1 207 ? 24.010 8.817 9.433 1.00 62.19 207 ALA A CA 1
ATOM 1565 C C . ALA A 1 207 ? 24.945 8.998 10.651 1.00 62.19 207 ALA A C 1
ATOM 1567 O O . ALA A 1 207 ? 25.685 9.975 10.707 1.00 62.19 207 ALA A O 1
ATOM 1568 N N . ASN A 1 208 ? 24.944 8.054 11.608 1.00 57.28 208 ASN A N 1
ATOM 1569 C CA . ASN A 1 208 ? 25.599 8.194 12.916 1.00 57.28 208 ASN A CA 1
ATOM 1570 C C . ASN A 1 208 ? 26.519 7.017 13.327 1.00 57.28 208 ASN A C 1
ATOM 1572 O O . ASN A 1 208 ? 26.698 6.768 14.518 1.00 57.28 208 ASN A O 1
ATOM 1576 N N . GLY A 1 209 ? 27.145 6.289 12.391 1.00 66.81 209 GLY A N 1
ATOM 1577 C CA . GLY A 1 209 ? 28.208 5.321 12.728 1.00 66.81 209 GLY A CA 1
ATOM 1578 C C . GLY A 1 209 ? 27.943 3.879 12.289 1.00 66.81 209 GLY A C 1
ATOM 1579 O O . GLY A 1 209 ? 27.665 3.634 11.125 1.00 66.81 209 GLY A O 1
ATOM 1580 N N . TYR A 1 210 ? 28.106 2.900 13.185 1.00 72.06 210 TYR A N 1
ATOM 1581 C CA . TYR A 1 210 ? 27.998 1.462 12.869 1.00 72.06 210 TYR A CA 1
ATOM 1582 C C . TYR A 1 210 ? 26.551 0.995 12.654 1.00 72.06 210 TYR A C 1
ATOM 1584 O O . TYR A 1 210 ? 26.327 -0.186 12.434 1.00 72.06 210 TYR A O 1
ATOM 1592 N N . GLU A 1 211 ? 25.570 1.884 12.755 1.00 78.06 211 GLU A N 1
ATOM 1593 C CA . GLU A 1 211 ? 24.198 1.518 13.075 1.00 78.06 211 GLU A CA 1
ATOM 1594 C C . GLU A 1 211 ? 23.192 2.249 12.182 1.00 78.06 211 GLU A C 1
ATOM 1596 O O . GLU A 1 211 ? 23.313 3.456 11.956 1.00 78.06 211 GLU A O 1
ATOM 1601 N N . ILE A 1 212 ? 22.198 1.509 11.694 1.00 76.12 212 ILE A N 1
ATOM 1602 C CA . ILE A 1 212 ? 20.989 2.019 11.054 1.00 76.12 212 ILE A CA 1
ATOM 1603 C C . ILE A 1 212 ? 19.823 1.752 11.995 1.00 76.12 212 ILE A C 1
ATOM 1605 O O . ILE A 1 212 ? 19.617 0.633 12.461 1.00 76.12 212 ILE A O 1
ATOM 1609 N N . ARG A 1 213 ? 19.062 2.812 12.243 1.00 76.94 213 ARG A N 1
ATOM 1610 C CA . ARG A 1 213 ? 17.922 2.867 13.147 1.00 76.94 213 ARG A CA 1
ATOM 1611 C C . ARG A 1 213 ? 16.690 3.243 12.344 1.00 76.94 213 ARG A C 1
ATOM 1613 O O . ARG A 1 213 ? 16.677 4.313 11.740 1.00 76.94 213 ARG A O 1
ATOM 1620 N N . THR A 1 214 ? 15.673 2.391 12.333 1.00 69.25 214 THR A N 1
ATOM 1621 C CA . THR A 1 214 ? 14.389 2.720 11.708 1.00 69.25 214 THR A CA 1
ATOM 1622 C C . THR A 1 214 ? 13.415 3.281 12.732 1.00 69.25 214 THR A C 1
ATOM 1624 O O . THR A 1 214 ? 13.523 3.014 13.930 1.00 69.25 214 THR A O 1
ATOM 1627 N N . GLU A 1 215 ? 12.421 4.031 12.273 1.00 64.19 215 GLU A N 1
ATOM 1628 C CA . GLU A 1 215 ? 11.253 4.315 13.105 1.00 64.19 215 GLU A CA 1
ATOM 1629 C C . GLU A 1 215 ? 10.525 3.005 13.474 1.00 64.19 215 GLU A C 1
ATOM 1631 O O . GLU A 1 215 ? 10.866 1.914 12.988 1.00 64.19 215 GLU A O 1
ATOM 1636 N N . PRO A 1 216 ? 9.568 3.051 14.399 1.00 55.69 216 PRO A N 1
ATOM 1637 C CA . PRO A 1 216 ? 8.832 1.852 14.719 1.00 55.69 216 PRO A CA 1
ATOM 1638 C C . PRO A 1 216 ? 7.879 1.384 13.614 1.00 55.69 216 PRO A C 1
ATOM 1640 O O . PRO A 1 216 ? 7.295 2.192 12.901 1.00 55.69 216 PRO A O 1
ATOM 1643 N N . GLY A 1 217 ? 7.691 0.065 13.494 1.00 51.84 217 GLY A N 1
ATOM 1644 C CA . GLY A 1 217 ? 6.779 -0.496 12.487 1.00 51.84 217 GLY A CA 1
ATOM 1645 C C . GLY A 1 217 ? 7.361 -0.486 11.071 1.00 51.84 217 GLY A C 1
ATOM 1646 O O . GLY A 1 217 ? 6.642 -0.768 10.110 1.00 51.84 217 GLY A O 1
ATOM 1647 N N . LEU A 1 218 ? 8.662 -0.192 10.941 1.00 57.41 218 LEU A N 1
ATOM 1648 C CA . LEU A 1 218 ? 9.392 -0.357 9.691 1.00 57.41 218 LEU A CA 1
ATOM 1649 C C . LEU A 1 218 ? 10.071 -1.732 9.675 1.00 57.41 218 LEU A C 1
ATOM 1651 O O . LEU A 1 218 ? 10.547 -2.231 10.693 1.00 57.41 218 LEU A O 1
ATOM 1655 N N . VAL A 1 219 ? 10.179 -2.310 8.489 1.00 56.72 219 VAL A N 1
ATOM 1656 C CA . VAL A 1 219 ? 11.011 -3.469 8.184 1.00 56.72 219 VAL A CA 1
ATOM 1657 C C . VAL A 1 219 ? 12.225 -2.970 7.413 1.00 56.72 219 VAL A C 1
ATOM 1659 O O . VAL A 1 219 ? 12.091 -2.319 6.377 1.00 56.72 219 VAL A O 1
ATOM 1662 N N . LEU A 1 220 ? 13.424 -3.267 7.909 1.00 54.78 220 LEU A N 1
ATOM 1663 C CA . LEU A 1 220 ? 14.652 -2.951 7.190 1.00 54.78 220 LEU A CA 1
ATOM 1664 C C . LEU A 1 220 ? 14.963 -4.053 6.173 1.00 54.78 220 LEU A C 1
ATOM 1666 O O . LEU A 1 220 ? 15.180 -5.208 6.534 1.00 54.78 220 LEU A O 1
ATOM 1670 N N . CYS A 1 221 ? 15.022 -3.667 4.906 1.00 55.56 221 CYS A N 1
ATOM 1671 C CA . CYS A 1 221 ? 15.466 -4.475 3.788 1.00 55.56 221 CYS A CA 1
ATOM 1672 C C . CYS A 1 221 ? 16.911 -4.103 3.417 1.00 55.56 221 CYS A C 1
ATOM 1674 O O . CYS A 1 221 ? 17.213 -2.951 3.104 1.00 55.56 221 CYS A O 1
ATOM 1676 N N . LEU A 1 222 ? 17.827 -5.070 3.474 1.00 52.41 222 LEU A N 1
ATOM 1677 C CA . LEU A 1 222 ? 19.265 -4.852 3.250 1.00 52.41 222 LEU A CA 1
ATOM 1678 C C . LEU A 1 222 ? 19.721 -5.234 1.831 1.00 52.41 222 LEU A C 1
ATOM 1680 O O . LEU A 1 222 ? 20.908 -5.423 1.598 1.00 52.41 222 LEU A O 1
ATOM 1684 N N . GLU A 1 223 ? 18.782 -5.358 0.894 1.00 50.56 223 GLU A N 1
ATOM 1685 C CA . GLU A 1 223 ? 18.960 -5.980 -0.429 1.00 50.56 223 GLU A CA 1
ATOM 1686 C C . GLU A 1 223 ? 19.924 -5.262 -1.398 1.00 50.56 223 GLU A C 1
ATOM 1688 O O . GLU A 1 223 ? 20.214 -5.829 -2.443 1.00 50.56 223 GLU A O 1
ATOM 1693 N N . ASP A 1 224 ? 20.457 -4.078 -1.071 1.00 46.84 224 ASP A N 1
ATOM 1694 C CA . ASP A 1 224 ? 21.247 -3.257 -2.007 1.00 46.84 224 ASP A CA 1
ATOM 1695 C C . ASP A 1 224 ? 22.582 -2.764 -1.428 1.00 46.84 224 ASP A C 1
ATOM 1697 O O . ASP A 1 224 ? 22.860 -1.565 -1.343 1.00 46.84 224 ASP A O 1
ATOM 1701 N N . MET A 1 225 ? 23.463 -3.691 -1.058 1.00 46.03 225 MET A N 1
ATOM 1702 C CA . MET A 1 225 ? 24.856 -3.347 -0.779 1.00 46.03 225 MET A CA 1
ATOM 1703 C C . MET A 1 225 ? 25.670 -3.356 -2.085 1.00 46.03 225 MET A C 1
ATOM 1705 O O . MET A 1 225 ? 26.130 -4.401 -2.538 1.00 46.03 225 MET A O 1
ATOM 1709 N N . ALA A 1 226 ? 25.939 -2.191 -2.686 1.00 38.00 226 ALA A N 1
ATOM 1710 C CA . ALA A 1 226 ? 26.942 -2.090 -3.761 1.00 38.00 226 ALA A CA 1
ATOM 1711 C C . ALA A 1 226 ? 28.292 -2.730 -3.327 1.00 38.00 226 ALA A C 1
ATOM 1713 O O . ALA A 1 226 ? 28.608 -2.722 -2.139 1.00 38.00 226 ALA A O 1
ATOM 1714 N N . PRO A 1 227 ? 29.120 -3.248 -4.261 1.00 41.34 227 PRO A N 1
ATOM 1715 C CA . PRO A 1 227 ? 29.781 -4.565 -4.211 1.00 41.34 227 PRO A CA 1
ATOM 1716 C C . PRO A 1 227 ? 30.581 -4.818 -2.920 1.00 41.34 227 PRO A C 1
ATOM 1718 O O . PRO A 1 227 ? 31.810 -4.712 -2.882 1.00 41.34 227 PRO A O 1
ATOM 1721 N N . HIS A 1 228 ? 29.883 -5.154 -1.841 1.00 46.81 228 HIS A N 1
ATOM 1722 C CA . HIS A 1 228 ? 30.465 -5.285 -0.503 1.00 46.81 228 HIS A CA 1
ATOM 1723 C C . HIS A 1 228 ? 29.923 -6.509 0.260 1.00 46.81 228 HIS A C 1
ATOM 1725 O O . HIS A 1 228 ? 30.192 -6.678 1.448 1.00 46.81 228 HIS A O 1
ATOM 1731 N N . GLU A 1 229 ? 29.203 -7.391 -0.433 1.00 47.78 229 GLU A N 1
ATOM 1732 C CA . GLU A 1 229 ? 28.217 -8.290 0.174 1.00 47.78 229 GLU A CA 1
ATOM 1733 C C . GLU A 1 229 ? 28.780 -9.469 0.976 1.00 47.78 229 GLU A C 1
ATOM 1735 O O . GLU A 1 229 ? 28.151 -9.866 1.943 1.00 47.78 229 GLU A O 1
ATOM 1740 N N . ALA A 1 230 ? 29.968 -10.016 0.709 1.00 49.88 230 ALA A N 1
ATOM 1741 C CA . ALA A 1 230 ? 30.368 -11.227 1.447 1.00 49.88 230 ALA A CA 1
ATOM 1742 C C . ALA A 1 230 ? 30.763 -10.965 2.919 1.00 49.88 230 ALA A C 1
ATOM 1744 O O . ALA A 1 230 ? 30.313 -11.668 3.818 1.00 49.88 230 ALA A O 1
ATOM 1745 N N . ASN A 1 231 ? 31.590 -9.946 3.180 1.00 47.72 231 ASN A N 1
ATOM 1746 C CA . ASN A 1 231 ? 32.223 -9.758 4.498 1.00 47.72 231 ASN A CA 1
ATOM 1747 C C . ASN A 1 231 ? 31.400 -8.905 5.472 1.00 47.72 231 ASN A C 1
ATOM 1749 O O . ASN A 1 231 ? 31.677 -8.891 6.670 1.00 47.72 231 ASN A O 1
ATOM 1753 N N . LEU A 1 232 ? 30.445 -8.128 4.961 1.00 52.62 232 LEU A N 1
ATOM 1754 C CA . LEU A 1 232 ? 29.613 -7.257 5.785 1.00 52.62 232 LEU A CA 1
ATOM 1755 C C . LEU A 1 232 ? 28.401 -7.990 6.351 1.00 52.62 232 LEU A C 1
ATOM 1757 O O . LEU A 1 232 ? 28.052 -7.736 7.497 1.00 52.62 232 LEU A O 1
ATOM 1761 N N . LEU A 1 233 ? 27.825 -8.942 5.612 1.00 52.47 233 LEU A N 1
ATOM 1762 C CA . LEU A 1 233 ? 26.701 -9.752 6.088 1.00 52.47 233 LEU A CA 1
ATOM 1763 C C . LEU A 1 233 ? 27.072 -10.584 7.324 1.00 52.47 233 LEU A C 1
ATOM 1765 O O . LEU A 1 233 ? 26.357 -10.540 8.319 1.00 52.47 233 LEU A O 1
ATOM 1769 N N . SER A 1 234 ? 28.250 -11.217 7.328 1.00 52.62 234 SER A N 1
ATOM 1770 C CA . SER A 1 234 ? 28.815 -11.917 8.501 1.00 52.62 234 SER A CA 1
ATOM 1771 C C . SER A 1 234 ? 29.223 -10.986 9.652 1.00 52.62 234 SER A C 1
ATOM 1773 O O . SER A 1 234 ? 29.712 -11.428 10.685 1.00 52.62 234 SER A O 1
ATOM 1775 N N . ALA A 1 235 ? 29.109 -9.673 9.460 1.00 58.75 235 ALA A N 1
ATOM 1776 C CA . ALA A 1 235 ? 29.448 -8.660 10.444 1.00 58.75 235 ALA A CA 1
ATOM 1777 C C . ALA A 1 235 ? 28.228 -7.801 10.797 1.00 58.75 235 ALA A C 1
ATOM 1779 O O . ALA A 1 235 ? 28.418 -6.677 11.244 1.00 58.75 235 ALA A O 1
ATOM 1780 N N . LEU A 1 236 ? 26.990 -8.267 10.607 1.00 60.34 236 LEU A N 1
ATOM 1781 C CA . LEU A 1 236 ? 25.775 -7.514 10.935 1.00 60.34 236 LEU A CA 1
ATOM 1782 C C . LEU A 1 236 ? 24.978 -8.187 12.055 1.00 60.34 236 LEU A C 1
ATOM 1784 O O . LEU A 1 236 ? 24.599 -9.349 11.967 1.00 60.34 236 LEU A O 1
ATOM 1788 N N . ARG A 1 237 ? 24.649 -7.409 13.086 1.00 65.75 237 ARG A N 1
ATOM 1789 C CA . ARG A 1 237 ? 23.711 -7.779 14.147 1.00 65.75 237 ARG A CA 1
ATOM 1790 C C . ARG A 1 237 ? 22.415 -7.010 13.956 1.00 65.75 237 ARG A C 1
ATOM 1792 O O . ARG A 1 237 ? 22.450 -5.781 13.894 1.00 65.75 237 ARG A O 1
ATOM 1799 N N . VAL A 1 238 ? 21.283 -7.707 13.962 1.00 63.03 238 VAL A N 1
ATOM 1800 C CA . VAL A 1 238 ? 19.964 -7.065 13.904 1.00 63.03 238 VAL A CA 1
ATOM 1801 C C . VAL A 1 238 ? 19.218 -7.262 15.213 1.00 63.03 238 VAL A C 1
ATOM 1803 O O . VAL A 1 238 ? 19.174 -8.361 15.766 1.00 63.03 238 VAL A O 1
ATOM 1806 N N . THR A 1 239 ? 18.644 -6.179 15.722 1.00 63.47 239 THR A N 1
ATOM 1807 C CA . THR A 1 239 ? 17.809 -6.163 16.922 1.00 63.47 239 THR A CA 1
ATOM 1808 C C . THR A 1 239 ? 16.472 -5.534 16.571 1.00 63.47 239 THR A C 1
ATOM 1810 O O . THR A 1 239 ? 16.425 -4.489 15.929 1.00 63.47 239 THR A O 1
ATOM 1813 N N . ALA A 1 240 ? 15.382 -6.150 17.013 1.00 59.94 240 ALA A N 1
ATOM 1814 C CA . ALA A 1 240 ? 14.044 -5.623 16.817 1.00 59.94 240 ALA A CA 1
ATOM 1815 C C . ALA A 1 240 ? 13.275 -5.669 18.137 1.00 59.94 240 ALA A C 1
ATOM 1817 O O . ALA A 1 240 ? 13.177 -6.715 18.780 1.00 59.94 240 ALA A O 1
ATOM 1818 N N . GLY A 1 241 ? 12.799 -4.508 18.596 1.00 59.34 241 GLY A N 1
ATOM 1819 C CA . GLY A 1 241 ? 12.110 -4.401 19.888 1.00 59.34 241 GLY A CA 1
ATOM 1820 C C . GLY A 1 241 ? 12.941 -4.905 21.081 1.00 59.34 241 GLY A C 1
ATOM 1821 O O . GLY A 1 241 ? 12.395 -5.503 22.003 1.00 59.34 241 GLY A O 1
ATOM 1822 N N . GLY A 1 242 ? 14.268 -4.724 21.043 1.00 59.94 242 GLY A N 1
ATOM 1823 C CA . GLY A 1 242 ? 15.199 -5.207 22.074 1.00 59.94 242 GLY A CA 1
ATOM 1824 C C . GLY A 1 242 ? 15.538 -6.702 21.996 1.00 59.94 242 GLY A C 1
ATOM 1825 O O . GLY A 1 242 ? 16.414 -7.165 22.726 1.00 59.94 242 GLY A O 1
ATOM 1826 N N . VAL A 1 243 ? 14.903 -7.453 21.093 1.00 56.94 243 VAL A N 1
ATOM 1827 C CA . VAL A 1 243 ? 15.206 -8.864 20.838 1.00 56.94 243 VAL A CA 1
ATOM 1828 C C . VAL A 1 243 ? 16.254 -8.954 19.738 1.00 56.94 243 VAL A C 1
ATOM 1830 O O . VAL A 1 243 ? 16.074 -8.405 18.652 1.00 56.94 243 VAL A O 1
ATOM 1833 N N . LYS A 1 244 ? 17.363 -9.644 20.013 1.00 60.59 244 LYS A N 1
ATOM 1834 C CA . LYS A 1 244 ? 18.388 -9.933 19.005 1.00 60.59 244 LYS A CA 1
ATOM 1835 C C . LYS A 1 244 ? 17.805 -10.940 18.011 1.00 60.59 244 LYS A C 1
ATOM 1837 O O . LYS A 1 244 ? 17.398 -12.027 18.409 1.00 60.59 244 LYS A O 1
ATOM 1842 N N . VAL A 1 245 ? 17.703 -10.533 16.751 1.00 56.06 245 VAL A N 1
ATOM 1843 C CA . VAL A 1 245 ? 17.059 -11.305 15.681 1.00 56.06 245 VAL A CA 1
ATOM 1844 C C . VAL A 1 245 ? 18.078 -12.179 14.957 1.00 56.06 245 VAL A C 1
ATOM 1846 O O . VAL A 1 245 ? 17.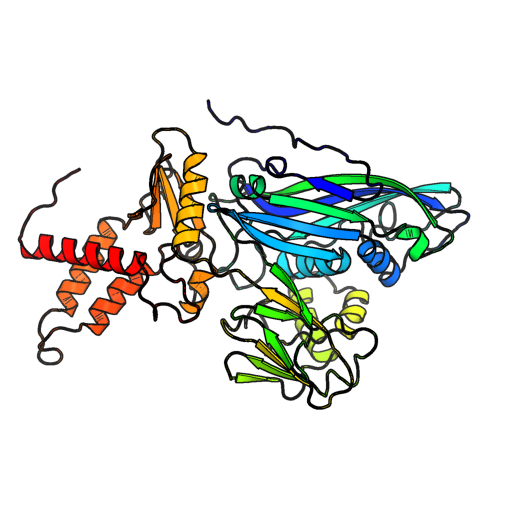746 -13.299 14.586 1.00 56.06 245 VAL A O 1
ATOM 1849 N N . THR A 1 246 ? 19.319 -11.705 14.807 1.00 53.22 246 THR A N 1
ATOM 1850 C CA . THR A 1 246 ? 20.405 -12.461 14.169 1.00 53.22 246 THR A CA 1
ATOM 1851 C C . THR A 1 246 ? 21.745 -12.244 14.886 1.00 53.22 246 THR A C 1
ATOM 1853 O O . THR A 1 246 ? 22.098 -11.114 15.250 1.00 53.22 246 THR A O 1
ATOM 1856 N N . ASP A 1 247 ? 22.483 -13.340 15.091 1.00 47.91 247 ASP A N 1
ATOM 1857 C CA . ASP A 1 247 ? 23.904 -13.348 15.490 1.00 47.91 247 ASP A CA 1
ATOM 1858 C C . ASP A 1 247 ? 24.801 -13.468 14.254 1.00 47.91 247 ASP A C 1
ATOM 1860 O O . ASP A 1 247 ? 25.763 -12.716 14.136 1.00 47.91 247 ASP A O 1
ATOM 1864 N N . ASP A 1 248 ? 24.389 -14.333 13.326 1.00 52.12 248 ASP A N 1
ATOM 1865 C CA . ASP A 1 248 ? 24.774 -14.410 11.920 1.00 52.12 248 ASP A CA 1
ATOM 1866 C C . ASP A 1 248 ? 23.455 -14.406 11.128 1.00 52.12 248 ASP A C 1
ATOM 1868 O O . ASP A 1 248 ? 22.540 -15.154 11.492 1.00 52.12 248 ASP A O 1
ATOM 1872 N N . PRO A 1 249 ? 23.259 -13.540 10.120 1.00 48.84 249 PRO A N 1
ATOM 1873 C CA . PRO A 1 249 ? 22.066 -13.629 9.288 1.00 48.84 249 PRO A CA 1
ATOM 1874 C C . PRO A 1 249 ? 22.006 -14.995 8.597 1.00 48.84 249 PRO A C 1
ATOM 1876 O O . PRO A 1 249 ? 23.052 -15.534 8.230 1.00 48.84 249 PRO A O 1
ATOM 1879 N N . ASN A 1 250 ? 20.791 -15.514 8.376 1.00 45.41 250 ASN A N 1
ATOM 1880 C CA . ASN A 1 250 ? 20.587 -16.687 7.527 1.00 45.41 250 ASN A CA 1
ATOM 1881 C C . ASN A 1 250 ? 21.397 -16.505 6.242 1.00 45.41 250 ASN A C 1
ATOM 1883 O O . ASN A 1 250 ? 21.296 -15.475 5.562 1.00 45.41 250 ASN A O 1
ATOM 1887 N N . GLY A 1 251 ? 22.242 -17.487 5.943 1.00 42.12 251 GLY A N 1
ATOM 1888 C CA . GLY A 1 251 ? 23.080 -17.426 4.762 1.00 42.12 251 GLY A CA 1
ATOM 1889 C C . GLY A 1 251 ? 22.209 -17.372 3.510 1.00 42.12 251 GLY A C 1
ATOM 1890 O O . GLY A 1 251 ? 21.067 -17.832 3.496 1.00 42.12 251 GLY A O 1
ATOM 1891 N N . LYS A 1 252 ? 22.781 -16.875 2.415 1.00 42.44 252 LYS A N 1
ATOM 1892 C CA . LYS A 1 252 ? 22.221 -16.927 1.056 1.00 42.44 252 LYS A CA 1
ATOM 1893 C C . LYS A 1 252 ? 21.376 -18.184 0.763 1.00 42.44 252 LYS A C 1
ATOM 1895 O O . LYS A 1 252 ? 20.305 -18.096 0.172 1.00 42.44 252 LYS A O 1
ATOM 1900 N N . ALA A 1 253 ? 21.891 -19.354 1.144 1.00 42.97 253 ALA A N 1
ATOM 1901 C CA . ALA A 1 253 ? 21.286 -20.655 0.874 1.00 42.97 253 ALA A CA 1
ATOM 1902 C C . ALA A 1 253 ? 19.994 -20.911 1.669 1.00 42.97 253 ALA A C 1
ATOM 1904 O O . ALA A 1 253 ? 19.097 -21.578 1.168 1.00 42.97 253 ALA A O 1
ATOM 1905 N N . GLU A 1 254 ? 19.879 -20.370 2.880 1.00 48.94 254 GLU A N 1
ATOM 1906 C CA . GLU A 1 254 ? 18.719 -20.564 3.757 1.00 48.94 254 GLU A CA 1
ATOM 1907 C C . GLU A 1 254 ? 17.565 -19.640 3.360 1.00 48.94 254 GLU A C 1
ATOM 1909 O O . GLU A 1 254 ? 16.431 -20.097 3.248 1.00 48.94 254 GLU A O 1
ATOM 1914 N N . ILE A 1 255 ? 17.861 -18.375 3.033 1.00 45.47 255 ILE A N 1
ATOM 1915 C CA . ILE A 1 255 ? 16.874 -17.427 2.480 1.00 45.47 255 ILE A CA 1
ATOM 1916 C C . ILE A 1 255 ? 16.294 -17.969 1.168 1.00 45.47 255 ILE A C 1
ATOM 1918 O O . ILE A 1 255 ? 15.089 -17.912 0.930 1.00 45.47 255 ILE A O 1
ATOM 1922 N N . LEU A 1 256 ? 17.164 -18.527 0.327 1.00 42.06 256 LEU A N 1
ATOM 1923 C CA . LEU A 1 256 ? 16.779 -19.158 -0.924 1.00 42.06 256 LEU A CA 1
ATOM 1924 C C . LEU A 1 256 ? 15.921 -20.414 -0.708 1.00 42.06 256 LEU A C 1
ATOM 1926 O O . LEU A 1 256 ? 14.928 -20.592 -1.406 1.00 42.06 256 LEU A O 1
ATOM 1930 N N . ALA A 1 257 ? 16.275 -21.267 0.257 1.00 46.66 257 ALA A N 1
ATOM 1931 C CA . ALA A 1 257 ? 15.524 -22.480 0.573 1.00 46.66 257 ALA A CA 1
ATOM 1932 C C . ALA A 1 257 ? 14.120 -22.185 1.128 1.00 46.66 257 ALA A C 1
ATOM 1934 O O . ALA A 1 257 ? 13.177 -22.912 0.816 1.00 46.66 257 ALA A O 1
ATOM 1935 N N . ASP A 1 258 ? 13.968 -21.123 1.921 1.00 46.62 258 ASP A N 1
ATOM 1936 C CA . ASP A 1 258 ? 12.660 -20.695 2.420 1.00 46.62 258 ASP A CA 1
ATOM 1937 C C . ASP A 1 258 ? 11.792 -20.097 1.299 1.00 46.62 258 ASP A C 1
ATOM 1939 O O . ASP A 1 258 ? 10.619 -20.452 1.197 1.00 46.62 258 ASP A O 1
ATOM 1943 N N . LEU A 1 259 ? 12.364 -19.294 0.389 1.00 43.66 259 LEU A N 1
ATOM 1944 C CA . LEU A 1 259 ? 11.640 -18.800 -0.792 1.00 43.66 259 LEU A CA 1
ATOM 1945 C C . LEU A 1 259 ? 11.208 -19.939 -1.733 1.00 43.66 259 LEU A C 1
ATOM 1947 O O . LEU A 1 259 ? 10.080 -19.938 -2.227 1.00 43.66 259 LEU A O 1
ATOM 1951 N N . LEU A 1 260 ? 12.093 -20.914 -1.973 1.00 44.06 260 LEU A N 1
ATOM 1952 C CA . LEU A 1 260 ? 11.817 -22.089 -2.808 1.00 44.06 260 LEU A CA 1
ATOM 1953 C C . LEU A 1 260 ? 10.621 -22.887 -2.283 1.00 44.06 260 LEU A C 1
ATOM 1955 O O . LEU A 1 260 ? 9.757 -23.283 -3.063 1.00 44.06 260 LEU A O 1
ATOM 1959 N N . ARG A 1 261 ? 10.535 -23.059 -0.959 1.00 46.78 261 ARG A N 1
ATOM 1960 C CA . ARG A 1 261 ? 9.430 -23.769 -0.302 1.00 46.78 261 ARG A CA 1
ATOM 1961 C C . ARG A 1 261 ? 8.074 -23.107 -0.588 1.00 46.78 261 ARG A C 1
ATOM 1963 O O . ARG A 1 261 ? 7.086 -23.807 -0.813 1.00 46.78 261 ARG A O 1
ATOM 1970 N N . ASP A 1 262 ? 8.038 -21.777 -0.654 1.00 43.88 262 ASP A N 1
ATOM 1971 C CA . ASP A 1 262 ? 6.827 -21.005 -0.950 1.00 43.88 262 ASP A CA 1
ATOM 1972 C C . ASP A 1 262 ? 6.493 -20.977 -2.457 1.00 43.88 262 ASP A C 1
ATOM 1974 O O . ASP A 1 262 ? 5.319 -21.083 -2.823 1.00 43.88 262 ASP A O 1
ATOM 1978 N N . TYR A 1 263 ? 7.495 -20.904 -3.345 1.00 43.84 263 TYR A N 1
ATOM 1979 C CA . TYR A 1 263 ? 7.312 -20.962 -4.808 1.00 43.84 263 TYR A CA 1
ATOM 1980 C C . TYR A 1 263 ? 6.774 -22.321 -5.280 1.00 43.84 263 TYR A C 1
ATOM 1982 O O . TYR A 1 263 ? 5.824 -22.381 -6.068 1.00 43.84 263 TYR A O 1
ATOM 1990 N N . GLU A 1 264 ? 7.325 -23.414 -4.747 1.00 45.94 264 GLU A N 1
ATOM 1991 C CA . GLU A 1 264 ? 6.911 -24.781 -5.079 1.00 45.94 264 GLU A CA 1
ATOM 1992 C C . GLU A 1 264 ? 5.477 -25.077 -4.612 1.00 45.94 264 GLU A C 1
ATOM 1994 O O . GLU A 1 264 ? 4.711 -25.720 -5.335 1.00 45.94 264 GLU A O 1
ATOM 1999 N N . SER A 1 265 ? 5.060 -24.525 -3.465 1.00 42.81 265 SER A N 1
ATOM 2000 C CA . SER A 1 265 ? 3.681 -24.650 -2.965 1.00 42.81 265 SER A CA 1
ATOM 2001 C C . SER A 1 265 ? 2.630 -23.990 -3.879 1.00 42.81 265 SER A C 1
ATOM 2003 O O . SER A 1 265 ? 1.464 -24.384 -3.877 1.00 42.81 265 SER A O 1
ATOM 2005 N N . GLY A 1 266 ? 3.044 -23.015 -4.700 1.00 43.75 266 GLY A N 1
ATOM 2006 C CA . GLY A 1 266 ? 2.204 -22.295 -5.662 1.00 43.75 266 GLY A CA 1
ATOM 2007 C C . GLY A 1 266 ? 2.165 -22.898 -7.072 1.00 43.75 266 GLY A C 1
ATOM 2008 O O . GLY A 1 266 ? 1.549 -22.304 -7.960 1.00 43.75 266 GLY A O 1
ATOM 2009 N N . GLY A 1 267 ? 2.824 -24.040 -7.305 1.00 39.22 267 GLY A N 1
ATOM 2010 C CA . GLY A 1 267 ? 2.792 -24.761 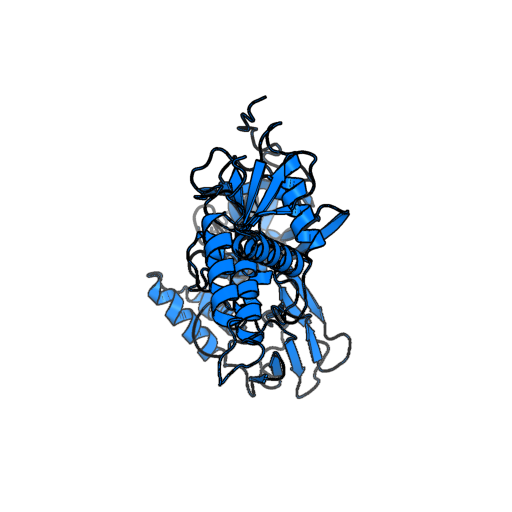-8.583 1.00 39.22 267 GLY A CA 1
ATOM 2011 C C . GLY A 1 267 ? 3.560 -24.098 -9.733 1.00 39.22 267 GLY A C 1
ATOM 2012 O O . GLY A 1 267 ? 3.332 -24.447 -10.891 1.00 39.22 267 GLY A O 1
ATOM 2013 N N . ARG A 1 268 ? 4.460 -23.146 -9.449 1.00 44.19 268 ARG A N 1
ATOM 2014 C CA . ARG A 1 268 ? 5.351 -22.543 -10.452 1.00 44.19 268 ARG A CA 1
ATOM 2015 C C . ARG A 1 268 ? 6.801 -22.944 -10.155 1.00 44.19 268 ARG A C 1
ATOM 2017 O O . ARG A 1 268 ? 7.249 -22.708 -9.037 1.00 44.19 268 ARG A O 1
ATOM 2024 N N . PRO A 1 269 ? 7.548 -23.524 -11.112 1.00 46.56 269 PRO A N 1
ATOM 2025 C CA . PRO A 1 269 ? 8.973 -23.771 -10.916 1.00 46.56 269 PRO A CA 1
ATOM 2026 C C . PRO A 1 269 ? 9.711 -22.432 -10.783 1.00 46.56 269 PRO A C 1
ATOM 2028 O O . PRO A 1 269 ? 9.492 -21.529 -11.593 1.00 46.56 269 PRO A O 1
ATOM 2031 N N . MET A 1 270 ? 10.555 -22.301 -9.755 1.00 44.28 270 MET A N 1
ATOM 2032 C CA . MET A 1 270 ? 11.355 -21.093 -9.542 1.00 44.28 270 MET A CA 1
ATOM 2033 C C . MET A 1 270 ? 12.363 -20.940 -10.684 1.00 44.28 270 MET A C 1
ATOM 2035 O O . MET A 1 270 ? 13.048 -21.896 -11.056 1.00 44.28 270 MET A O 1
ATOM 2039 N N . ASP A 1 271 ? 12.432 -19.746 -11.269 1.00 47.91 271 ASP A N 1
ATOM 2040 C CA . ASP A 1 271 ? 13.368 -19.474 -12.356 1.00 47.91 271 ASP A CA 1
ATOM 2041 C C . ASP A 1 271 ? 14.811 -19.512 -11.780 1.00 47.91 271 ASP A C 1
ATOM 2043 O O . ASP A 1 271 ? 15.079 -18.834 -10.781 1.00 47.91 271 ASP A O 1
ATOM 2047 N N . PRO A 1 272 ? 15.775 -20.238 -12.390 1.00 42.00 272 PRO A N 1
ATOM 2048 C CA . PRO A 1 272 ? 17.195 -20.241 -11.992 1.00 42.00 272 PRO A CA 1
ATOM 2049 C C . PRO A 1 272 ? 17.829 -18.843 -11.843 1.00 42.00 272 PRO A C 1
ATOM 2051 O O . PRO A 1 272 ? 18.889 -18.668 -11.241 1.00 42.00 272 PRO A O 1
ATOM 2054 N N . ARG A 1 273 ? 17.201 -17.808 -12.406 1.00 39.78 273 ARG A N 1
ATOM 2055 C CA . ARG A 1 273 ? 17.599 -16.407 -12.274 1.00 39.78 273 ARG A CA 1
ATOM 2056 C C . ARG A 1 273 ? 17.127 -15.763 -10.968 1.00 39.78 273 ARG A C 1
ATOM 2058 O O . ARG A 1 273 ? 17.869 -14.933 -10.448 1.00 39.78 273 ARG A O 1
ATOM 2065 N N . GLU A 1 274 ? 15.993 -16.156 -10.388 1.00 37.72 274 GLU A N 1
ATOM 2066 C CA . GLU A 1 274 ? 15.590 -15.717 -9.038 1.00 37.72 274 GLU A CA 1
ATOM 2067 C C . GLU A 1 274 ? 16.555 -16.273 -7.985 1.00 37.72 274 GLU A C 1
ATOM 2069 O O . GLU A 1 274 ? 16.951 -15.563 -7.061 1.00 37.72 274 GLU A O 1
ATOM 2074 N N . GLU A 1 275 ? 17.061 -17.489 -8.198 1.00 40.81 275 GLU A N 1
ATOM 2075 C CA . GLU A 1 275 ? 18.147 -18.083 -7.412 1.00 40.81 275 GLU A CA 1
ATOM 2076 C C . GLU A 1 275 ? 19.398 -17.181 -7.373 1.00 40.81 275 GLU A C 1
ATOM 2078 O O . GLU A 1 275 ? 20.000 -16.961 -6.321 1.00 40.81 275 GLU A O 1
ATOM 2083 N N . SER A 1 276 ? 19.750 -16.586 -8.520 1.00 37.69 276 SER A N 1
ATOM 2084 C CA . SER A 1 276 ? 20.919 -15.711 -8.696 1.00 37.69 276 SER A CA 1
ATOM 2085 C C . SER A 1 276 ? 20.760 -14.287 -8.147 1.00 37.69 276 SER A C 1
ATOM 2087 O O . SER A 1 276 ? 21.761 -13.589 -7.968 1.00 37.69 276 SER A O 1
ATOM 2089 N N . ILE A 1 277 ? 19.528 -13.853 -7.872 1.00 36.12 277 ILE A N 1
ATOM 2090 C CA . ILE A 1 277 ? 19.237 -12.546 -7.271 1.00 36.12 277 ILE A CA 1
ATOM 2091 C C . ILE A 1 277 ? 19.128 -12.710 -5.754 1.00 36.12 277 ILE A C 1
ATOM 2093 O O . ILE A 1 277 ? 19.824 -12.018 -5.018 1.00 36.12 277 ILE A O 1
ATOM 2097 N N . ASN A 1 278 ? 18.391 -13.720 -5.279 1.00 38.41 278 ASN A N 1
ATOM 2098 C CA . ASN A 1 278 ? 18.387 -14.130 -3.866 1.00 38.41 278 ASN A CA 1
ATOM 2099 C C . ASN A 1 278 ? 19.781 -14.494 -3.359 1.00 38.41 278 ASN A C 1
ATOM 2101 O O . ASN A 1 278 ? 20.092 -14.327 -2.184 1.00 38.41 278 ASN A O 1
ATOM 2105 N N . ALA A 1 279 ? 20.656 -14.895 -4.280 1.00 34.47 279 ALA A N 1
ATOM 2106 C CA . ALA A 1 279 ? 22.064 -15.109 -4.042 1.00 34.47 279 ALA A CA 1
ATOM 2107 C C . ALA A 1 279 ? 22.835 -13.932 -3.418 1.00 34.47 279 ALA A C 1
ATOM 2109 O O . ALA A 1 279 ? 23.920 -14.140 -2.878 1.00 34.47 279 ALA A O 1
ATOM 2110 N N . ARG A 1 280 ? 22.336 -12.711 -3.591 1.00 36.53 280 ARG A N 1
ATOM 2111 C CA . ARG A 1 280 ? 22.981 -11.463 -3.164 1.00 36.53 280 ARG A CA 1
ATOM 2112 C C . ARG A 1 280 ? 22.248 -10.810 -1.991 1.00 36.53 280 ARG A C 1
ATOM 2114 O O . ARG A 1 280 ? 22.727 -9.847 -1.414 1.00 36.53 280 ARG A O 1
ATOM 2121 N N . ARG A 1 281 ? 21.097 -11.365 -1.604 1.00 39.22 281 ARG A N 1
ATOM 2122 C CA . ARG A 1 281 ? 20.190 -10.786 -0.616 1.00 39.22 281 ARG A CA 1
ATOM 2123 C C . ARG A 1 281 ? 20.477 -11.349 0.776 1.00 39.22 281 ARG A C 1
ATOM 2125 O O . ARG A 1 281 ? 20.474 -12.562 0.971 1.00 39.22 281 ARG A O 1
ATOM 2132 N N . THR A 1 282 ? 20.604 -10.471 1.769 1.00 39.19 282 THR A N 1
ATOM 2133 C CA . THR A 1 282 ? 20.287 -10.820 3.159 1.00 39.19 282 THR A CA 1
ATOM 2134 C C . THR A 1 282 ? 18.982 -10.162 3.522 1.00 39.19 282 THR A C 1
ATOM 2136 O O . THR A 1 282 ? 18.924 -9.005 3.935 1.00 39.19 282 THR A O 1
ATOM 2139 N N . VAL A 1 283 ? 17.913 -10.924 3.365 1.00 40.62 283 VAL A N 1
ATOM 2140 C CA . VAL A 1 283 ? 16.653 -10.565 3.982 1.00 40.62 283 VAL A CA 1
ATOM 2141 C C . VAL A 1 283 ? 16.713 -11.054 5.421 1.00 40.62 283 VAL A C 1
ATOM 2143 O O . VAL A 1 283 ? 16.953 -12.233 5.682 1.00 40.62 283 VAL A O 1
ATOM 2146 N N . VAL A 1 284 ? 16.554 -10.134 6.368 1.00 39.03 284 VAL A N 1
ATOM 2147 C CA . VAL A 1 284 ? 16.555 -10.464 7.793 1.00 39.03 284 VAL A CA 1
ATOM 2148 C C . VAL A 1 284 ? 15.210 -11.111 8.118 1.00 39.03 284 VAL A C 1
ATOM 2150 O O . VAL A 1 284 ? 14.270 -10.447 8.548 1.00 39.03 284 VAL A O 1
ATOM 2153 N N . PHE A 1 285 ? 15.103 -12.411 7.856 1.00 33.16 285 PHE A N 1
ATOM 2154 C CA . PHE A 1 285 ? 13.964 -13.226 8.252 1.00 33.16 285 PHE A CA 1
ATOM 2155 C C . PHE A 1 285 ? 14.291 -14.016 9.512 1.00 33.16 285 PHE A C 1
ATOM 2157 O O . PHE A 1 285 ? 15.369 -14.588 9.654 1.00 33.16 285 PHE A O 1
ATOM 2164 N N . ALA A 1 286 ? 13.327 -14.071 10.421 1.00 30.98 286 ALA A N 1
ATOM 2165 C CA . ALA A 1 286 ? 13.394 -14.886 11.615 1.00 30.98 286 ALA A CA 1
ATOM 2166 C C . ALA A 1 286 ? 12.489 -16.113 11.448 1.00 30.98 286 ALA A C 1
ATOM 2168 O O . ALA A 1 286 ? 11.323 -16.027 11.810 1.00 30.98 286 ALA A O 1
ATOM 2169 N N . GLN A 1 287 ? 13.041 -17.235 10.967 1.00 26.45 287 GLN A N 1
ATOM 2170 C CA . GLN A 1 287 ? 12.380 -18.553 10.846 1.00 26.45 287 GLN A CA 1
ATOM 2171 C C . GLN A 1 287 ? 11.117 -18.608 9.927 1.00 26.45 287 GLN A C 1
ATOM 2173 O O . GLN A 1 287 ? 10.443 -17.602 9.732 1.00 26.45 287 GLN A O 1
ATOM 2178 N N . PRO A 1 288 ? 10.795 -19.766 9.309 1.00 30.55 288 PRO A N 1
ATOM 2179 C CA . PRO A 1 288 ? 9.836 -19.856 8.189 1.00 30.55 288 PRO A CA 1
ATOM 2180 C C . PRO A 1 288 ? 8.354 -19.967 8.630 1.00 30.55 288 PRO A C 1
ATOM 2182 O O . PRO A 1 288 ? 8.104 -20.427 9.745 1.00 30.55 288 PRO A O 1
ATOM 2185 N N . PRO A 1 289 ? 7.350 -19.743 7.745 1.00 39.50 289 PRO A N 1
ATOM 2186 C CA . PRO A 1 289 ? 7.147 -18.554 6.917 1.00 39.50 289 PRO A CA 1
ATOM 2187 C C . PRO A 1 289 ? 5.723 -17.964 7.085 1.00 39.50 289 PRO A C 1
ATOM 2189 O O . PRO A 1 289 ? 4.712 -18.662 7.026 1.00 39.50 289 PRO A O 1
ATOM 2192 N N . ASN A 1 290 ? 5.622 -16.641 7.189 1.00 31.86 290 ASN A N 1
ATOM 2193 C CA . ASN A 1 290 ? 4.634 -15.876 6.425 1.00 31.86 290 ASN A CA 1
ATOM 2194 C C . ASN A 1 290 ? 5.303 -14.547 5.993 1.00 31.86 290 ASN A C 1
ATOM 2196 O O . ASN A 1 290 ? 6.274 -14.093 6.599 1.00 31.86 290 ASN A O 1
ATOM 2200 N N . ALA A 1 291 ? 4.850 -13.930 4.914 1.00 33.72 291 ALA A N 1
ATOM 2201 C CA . ALA A 1 291 ? 5.647 -12.942 4.193 1.00 33.72 291 ALA A CA 1
ATOM 2202 C C . ALA A 1 291 ? 5.824 -11.551 4.865 1.00 33.72 291 ALA A C 1
ATOM 2204 O O . ALA A 1 291 ? 6.600 -10.753 4.326 1.00 33.72 291 ALA A O 1
ATOM 2205 N N . LEU A 1 292 ? 5.243 -11.288 6.052 1.00 33.53 292 LEU A N 1
ATOM 2206 C CA . LEU A 1 292 ? 5.618 -10.190 6.967 1.00 33.53 292 LEU A CA 1
ATOM 2207 C C . LEU A 1 292 ? 5.748 -10.632 8.450 1.00 33.53 292 LEU A C 1
ATOM 2209 O O . LEU A 1 292 ? 5.736 -9.760 9.321 1.00 33.53 292 LEU A O 1
ATOM 2213 N N . THR A 1 293 ? 5.938 -11.922 8.787 1.00 31.88 293 THR A N 1
ATOM 2214 C CA . THR A 1 293 ? 5.649 -12.469 10.151 1.00 31.88 293 THR A CA 1
ATOM 2215 C C . THR A 1 293 ? 6.410 -11.859 11.315 1.00 31.88 293 THR A C 1
ATOM 2217 O O . THR A 1 293 ? 6.105 -12.163 12.467 1.00 31.88 293 THR A O 1
ATOM 2220 N N . ARG A 1 294 ? 7.385 -10.987 11.068 1.00 37.38 294 ARG A N 1
ATOM 2221 C CA . ARG A 1 294 ? 7.855 -10.053 12.085 1.00 37.38 294 ARG A CA 1
ATOM 2222 C C . ARG A 1 294 ? 8.046 -8.653 11.513 1.00 37.38 294 ARG A C 1
ATOM 2224 O O . ARG A 1 294 ? 9.140 -8.097 11.565 1.00 37.38 294 ARG A O 1
ATOM 2231 N N . MET A 1 295 ? 6.954 -8.011 11.103 1.00 36.81 295 MET A N 1
ATOM 2232 C CA . MET A 1 295 ? 6.770 -6.621 11.507 1.00 36.81 295 MET A CA 1
ATOM 2233 C C . MET A 1 295 ? 6.800 -6.605 13.032 1.00 36.81 295 MET A C 1
ATOM 2235 O O . MET A 1 295 ? 5.772 -6.695 13.703 1.00 36.81 295 MET A O 1
ATOM 2239 N N . TYR A 1 296 ? 7.997 -6.523 13.601 1.00 37.56 296 TYR A N 1
ATOM 2240 C CA . TYR A 1 296 ? 8.124 -5.971 14.927 1.00 37.56 296 TYR A CA 1
ATOM 2241 C C . TYR A 1 296 ? 7.554 -4.557 14.815 1.00 37.56 296 TYR A C 1
ATOM 2243 O O . TYR A 1 296 ? 8.210 -3.649 14.318 1.00 37.56 296 TYR A O 1
ATOM 2251 N N . SER A 1 297 ? 6.299 -4.365 15.223 1.00 39.78 297 SER A N 1
ATOM 2252 C CA . SER A 1 297 ? 5.861 -3.046 15.659 1.00 39.78 297 SER A CA 1
ATOM 2253 C C . SER A 1 297 ? 6.893 -2.608 16.696 1.00 39.78 297 SER A C 1
ATOM 2255 O O . SER A 1 297 ? 7.063 -3.285 17.717 1.00 39.78 297 SER A O 1
ATOM 2257 N N . GLY A 1 298 ? 7.661 -1.575 16.383 1.00 47.59 298 GLY A N 1
ATOM 2258 C CA . GLY A 1 298 ? 8.853 -1.246 17.146 1.00 47.59 298 GLY A CA 1
ATOM 2259 C C . GLY A 1 298 ? 10.075 -0.980 16.282 1.00 47.59 298 GLY A C 1
ATOM 2260 O O . GLY A 1 298 ? 10.084 -1.145 15.067 1.00 47.59 298 GLY A O 1
ATOM 2261 N N . HIS A 1 299 ? 11.104 -0.508 16.962 1.00 61.22 299 HIS A N 1
ATOM 2262 C CA . HIS A 1 299 ? 12.369 -0.088 16.394 1.00 61.22 299 HIS A CA 1
ATOM 2263 C C . HIS A 1 299 ? 13.168 -1.270 15.822 1.00 61.22 299 HIS A C 1
ATOM 2265 O O . HIS A 1 299 ? 13.402 -2.242 16.553 1.00 61.22 299 HIS A O 1
ATOM 2271 N N . VAL A 1 300 ? 13.621 -1.165 14.566 1.00 65.88 300 VAL A N 1
ATOM 2272 C CA . VAL A 1 300 ? 14.641 -2.054 13.994 1.00 65.88 300 VAL A CA 1
ATOM 2273 C C . VAL A 1 300 ? 15.983 -1.337 14.010 1.00 65.88 300 VAL A C 1
ATOM 2275 O O . VAL A 1 300 ? 16.146 -0.238 13.476 1.00 65.88 300 VAL A O 1
ATOM 2278 N N . GLU A 1 301 ? 16.951 -1.994 14.631 1.00 69.31 301 GLU A N 1
ATOM 2279 C CA . GLU A 1 301 ? 18.339 -1.573 14.695 1.00 69.31 301 GLU A CA 1
ATOM 2280 C C . GLU A 1 301 ? 19.192 -2.607 13.964 1.00 69.31 301 GLU A C 1
ATOM 2282 O O . GLU A 1 301 ? 19.200 -3.786 14.325 1.00 69.31 301 GLU A O 1
ATOM 2287 N N . ALA A 1 302 ? 19.940 -2.173 12.958 1.00 71.38 302 ALA A N 1
ATOM 2288 C CA . ALA A 1 302 ? 20.950 -2.991 12.307 1.00 71.38 302 ALA A CA 1
ATOM 2289 C C . ALA A 1 302 ? 22.326 -2.378 12.550 1.00 71.38 302 ALA A C 1
ATOM 2291 O O . ALA A 1 302 ? 22.558 -1.211 12.241 1.00 71.38 302 ALA A O 1
ATOM 2292 N N . ARG A 1 303 ? 23.243 -3.163 13.118 1.00 72.50 303 ARG A N 1
ATOM 2293 C CA . ARG A 1 303 ? 24.559 -2.706 13.561 1.00 72.50 303 ARG A CA 1
ATOM 2294 C C . ARG A 1 303 ? 25.675 -3.558 12.971 1.00 72.50 303 ARG A C 1
ATOM 2296 O O . ARG A 1 303 ? 25.681 -4.774 13.130 1.00 72.50 303 ARG A O 1
ATOM 2303 N N . GLN A 1 304 ? 26.669 -2.914 12.374 1.00 70.94 304 GLN A N 1
ATOM 2304 C CA . GLN A 1 304 ? 27.917 -3.542 11.963 1.00 70.94 304 GLN A CA 1
ATOM 2305 C C . GLN A 1 304 ? 28.792 -3.881 13.182 1.00 70.94 304 GLN A C 1
ATOM 2307 O O . GLN A 1 304 ? 29.001 -3.060 14.075 1.00 70.94 304 GLN A O 1
ATOM 2312 N N . VAL A 1 305 ? 29.338 -5.092 13.201 1.00 69.06 305 VAL A N 1
ATOM 2313 C CA . VAL A 1 305 ? 30.320 -5.614 14.157 1.00 69.06 305 VAL A CA 1
ATOM 2314 C C . VAL A 1 305 ? 31.702 -5.027 13.860 1.00 69.06 305 VAL A C 1
ATOM 2316 O O . VAL A 1 305 ? 32.454 -4.716 14.780 1.00 69.06 305 VAL A O 1
ATOM 2319 N N . THR A 1 306 ? 32.034 -4.811 12.584 1.00 68.25 306 THR A N 1
ATOM 2320 C CA . THR A 1 306 ? 33.280 -4.164 12.141 1.00 68.25 306 THR A CA 1
ATOM 2321 C C . THR A 1 306 ? 32.965 -3.082 11.111 1.00 68.25 306 THR A C 1
ATOM 2323 O O . THR A 1 306 ? 32.257 -3.339 10.141 1.00 68.25 306 THR A O 1
ATOM 2326 N N . ARG A 1 307 ? 33.476 -1.860 11.311 1.00 66.56 307 ARG A N 1
ATOM 2327 C CA . ARG A 1 307 ? 33.199 -0.723 10.421 1.00 66.56 307 ARG A CA 1
ATOM 2328 C C . ARG A 1 307 ? 34.151 -0.764 9.256 1.00 66.56 307 ARG A C 1
ATOM 2330 O O . ARG A 1 307 ? 35.326 -0.440 9.401 1.00 66.56 307 ARG A O 1
ATOM 2337 N N . ASN A 1 308 ? 33.589 -1.081 8.102 1.00 58.38 308 ASN A N 1
ATOM 2338 C CA . ASN A 1 308 ? 34.358 -1.164 6.874 1.00 58.38 308 ASN A CA 1
ATOM 2339 C C . ASN A 1 308 ? 34.084 0.010 5.919 1.00 58.38 308 ASN A C 1
ATOM 2341 O O . ASN A 1 308 ? 34.974 0.289 5.121 1.00 58.38 308 ASN A O 1
ATOM 2345 N N . LYS A 1 309 ? 32.929 0.712 6.014 1.00 63.03 309 LYS A N 1
ATOM 2346 C CA . LYS A 1 309 ? 32.547 1.939 5.259 1.00 63.03 309 LYS A CA 1
ATOM 2347 C C . LYS A 1 309 ? 31.159 2.479 5.669 1.00 63.03 309 LYS A C 1
ATOM 2349 O O . LYS A 1 309 ? 30.484 1.867 6.494 1.00 63.03 309 LYS A O 1
ATOM 2354 N N . GLU A 1 310 ? 30.764 3.633 5.115 1.00 64.88 310 GLU A N 1
ATOM 2355 C CA . GLU A 1 310 ? 29.352 4.061 5.046 1.00 64.88 310 GLU A CA 1
ATOM 2356 C C . GLU A 1 310 ? 28.528 2.987 4.324 1.00 64.88 310 GLU A C 1
ATOM 2358 O O . GLU A 1 310 ? 29.024 2.353 3.389 1.00 64.88 310 GLU A O 1
ATOM 2363 N N . TRP A 1 311 ? 27.311 2.740 4.797 1.00 65.12 311 TRP A N 1
ATOM 2364 C CA . TRP A 1 311 ? 26.428 1.720 4.251 1.00 65.12 311 TRP A CA 1
ATOM 2365 C C . TRP A 1 311 ? 24.974 2.178 4.311 1.00 65.12 311 TRP A C 1
ATOM 2367 O O . TRP A 1 311 ? 24.546 2.912 5.204 1.00 65.12 311 TRP A O 1
ATOM 2377 N N . GLU A 1 312 ? 24.213 1.734 3.327 1.00 66.75 312 GLU A N 1
ATOM 2378 C CA . GLU A 1 312 ? 22.818 2.091 3.149 1.00 66.75 312 GLU A CA 1
ATOM 2379 C C . GLU A 1 312 ? 21.932 0.854 3.210 1.00 66.75 312 GLU A C 1
ATOM 2381 O O . GLU A 1 312 ? 22.378 -0.270 2.988 1.00 66.75 312 GLU A O 1
ATOM 2386 N N . GLY A 1 313 ? 20.669 1.082 3.534 1.00 65.62 313 GLY A N 1
ATOM 2387 C CA . GLY A 1 313 ? 19.613 0.094 3.472 1.00 65.62 313 GLY A CA 1
ATOM 2388 C C . GLY A 1 313 ? 18.343 0.720 2.917 1.00 65.62 313 GLY A C 1
ATOM 2389 O O . GLY A 1 313 ? 18.254 1.926 2.668 1.00 65.62 313 GLY A O 1
ATOM 2390 N N . ARG A 1 314 ? 17.327 -0.111 2.748 1.00 68.50 314 ARG A N 1
ATOM 2391 C CA . ARG A 1 314 ? 16.002 0.294 2.299 1.00 68.50 314 ARG A CA 1
ATOM 2392 C C . ARG A 1 314 ? 14.998 -0.098 3.371 1.00 68.50 314 ARG A C 1
ATOM 2394 O O . ARG A 1 314 ? 14.850 -1.270 3.670 1.00 68.50 314 ARG A O 1
ATOM 2401 N N . ALA A 1 315 ? 14.321 0.858 3.985 1.00 66.56 315 ALA A N 1
ATOM 2402 C CA . ALA A 1 315 ? 13.258 0.584 4.940 1.00 66.56 315 ALA A CA 1
ATOM 2403 C C . ALA A 1 315 ? 11.903 0.574 4.227 1.00 66.56 315 ALA A C 1
ATOM 2405 O O . ALA A 1 315 ? 11.572 1.501 3.486 1.00 66.56 315 ALA A O 1
ATOM 2406 N N . LEU A 1 316 ? 11.124 -0.470 4.480 1.00 66.00 316 LEU A N 1
ATOM 2407 C CA . LEU A 1 316 ? 9.721 -0.567 4.112 1.00 66.00 316 LEU A CA 1
ATOM 2408 C C . LEU A 1 316 ? 8.881 -0.285 5.349 1.00 66.00 316 LEU A C 1
ATOM 2410 O O . LEU A 1 316 ? 9.160 -0.855 6.400 1.00 66.00 316 LEU A O 1
ATOM 2414 N N . TYR A 1 317 ? 7.863 0.562 5.269 1.00 65.62 317 TYR A N 1
ATOM 2415 C CA . TYR A 1 317 ? 7.012 0.803 6.426 1.00 65.62 317 TYR A CA 1
ATOM 2416 C C . TYR A 1 317 ? 5.565 1.124 6.114 1.00 65.62 317 TYR A C 1
ATOM 2418 O O . TYR A 1 317 ? 5.214 1.545 5.014 1.00 65.62 317 TYR A O 1
ATOM 2426 N N . PHE A 1 318 ? 4.736 0.949 7.136 1.00 66.62 318 PHE A N 1
ATOM 2427 C CA . PHE A 1 318 ? 3.321 1.279 7.112 1.00 66.62 318 PHE A CA 1
ATOM 2428 C C . PHE A 1 318 ? 3.106 2.488 8.014 1.00 66.62 318 PHE A C 1
ATOM 2430 O O . PHE A 1 318 ? 3.537 2.450 9.169 1.00 66.62 318 PHE A O 1
ATOM 2437 N N . PRO A 1 319 ? 2.484 3.571 7.525 1.00 64.81 319 PRO A N 1
ATOM 2438 C CA . PRO A 1 319 ? 2.240 4.725 8.370 1.00 64.81 319 PRO A CA 1
ATOM 2439 C C . PRO A 1 319 ? 1.287 4.347 9.486 1.00 64.81 319 PRO A C 1
ATOM 2441 O O . PRO A 1 319 ? 0.267 3.694 9.261 1.00 64.81 319 PRO A O 1
ATOM 2444 N N . LEU A 1 320 ? 1.604 4.831 10.675 1.00 70.19 320 LEU A N 1
ATOM 2445 C CA . LEU A 1 320 ? 0.677 4.854 11.782 1.00 70.19 320 LEU A CA 1
ATOM 2446 C C . LEU A 1 320 ? -0.157 6.129 11.677 1.00 70.19 320 LEU A C 1
ATOM 2448 O O . LEU A 1 320 ? 0.393 7.224 11.774 1.00 70.19 320 LEU A O 1
ATOM 2452 N N . LEU A 1 321 ? -1.468 5.997 11.480 1.00 71.06 321 LEU A N 1
ATOM 2453 C CA . LEU A 1 321 ? -2.354 7.156 11.551 1.00 71.06 321 LEU A CA 1
ATOM 2454 C C . LEU A 1 321 ? -2.721 7.449 12.995 1.00 71.06 321 LEU A C 1
ATOM 2456 O O . LEU A 1 321 ? -3.160 6.579 13.751 1.00 71.06 321 LEU A O 1
ATOM 2460 N N . SER A 1 322 ? -2.630 8.721 13.350 1.00 74.19 322 SER A N 1
ATOM 2461 C CA . SER A 1 322 ? -3.298 9.250 14.522 1.00 74.19 322 SER A CA 1
ATOM 2462 C C . SER A 1 322 ? -4.819 9.148 14.376 1.00 74.19 322 SER A C 1
ATOM 2464 O O . SER A 1 322 ? -5.391 8.981 13.290 1.00 74.19 322 SER A O 1
ATOM 2466 N N . HIS A 1 323 ? -5.507 9.314 15.503 1.00 77.12 323 HIS A N 1
ATOM 2467 C CA . HIS A 1 323 ? -6.963 9.387 15.521 1.00 77.12 323 HIS A CA 1
ATOM 2468 C C . HIS A 1 323 ? -7.474 10.520 14.618 1.00 77.12 323 HIS A C 1
ATOM 2470 O O . HIS A 1 323 ? -8.396 10.310 13.836 1.00 77.12 323 HIS A O 1
ATOM 2476 N N . ALA A 1 324 ? -6.848 11.700 14.684 1.00 79.06 324 ALA A N 1
ATOM 2477 C CA . ALA A 1 324 ? -7.250 12.858 13.892 1.00 79.06 324 ALA A CA 1
ATOM 2478 C C . ALA A 1 324 ? -7.137 12.586 12.385 1.00 79.06 324 ALA A C 1
ATOM 2480 O O . ALA A 1 324 ? -8.061 12.899 11.640 1.00 79.06 324 ALA A O 1
ATOM 2481 N N . GLU A 1 325 ? -6.055 11.943 11.945 1.00 79.62 325 GLU A N 1
ATOM 2482 C CA . GLU A 1 325 ? -5.865 11.580 10.535 1.00 79.62 325 GLU A CA 1
ATOM 2483 C C . GLU A 1 325 ? -6.866 10.513 10.078 1.00 79.62 325 GLU A C 1
ATOM 2485 O O . GLU A 1 325 ? -7.416 10.612 8.981 1.00 79.62 325 GLU A O 1
ATOM 2490 N N . THR A 1 326 ? -7.174 9.537 10.939 1.00 81.81 326 THR A N 1
ATOM 2491 C CA . THR A 1 326 ? -8.203 8.521 10.662 1.00 81.81 326 THR A CA 1
ATOM 2492 C C . THR A 1 326 ? -9.579 9.166 10.473 1.00 81.81 326 THR A C 1
ATOM 2494 O O . THR A 1 326 ? -10.278 8.883 9.501 1.00 81.81 326 THR A O 1
ATOM 2497 N N . MET A 1 327 ? -9.960 10.078 11.370 1.00 85.75 327 MET A N 1
ATOM 2498 C CA . MET A 1 327 ? -11.216 10.828 11.271 1.00 85.75 327 MET A CA 1
ATOM 2499 C C . MET A 1 327 ? -11.242 11.682 10.003 1.00 85.75 327 MET A C 1
ATOM 2501 O O . MET A 1 327 ? -12.240 11.696 9.286 1.00 85.75 327 MET A O 1
ATOM 2505 N N . ALA A 1 328 ? -10.137 12.354 9.688 1.00 84.44 328 ALA A N 1
ATOM 2506 C CA . ALA A 1 328 ? -10.051 13.210 8.517 1.00 84.44 328 ALA A CA 1
ATOM 2507 C C . ALA A 1 328 ? -10.189 12.409 7.209 1.00 84.44 328 ALA A C 1
ATOM 2509 O O . ALA A 1 328 ? -10.881 12.862 6.299 1.00 84.44 328 ALA A O 1
ATOM 2510 N N . LEU A 1 329 ? -9.632 11.193 7.133 1.00 82.50 329 LEU A N 1
ATOM 2511 C CA . LEU A 1 329 ? -9.837 10.270 6.008 1.00 82.50 329 LEU A CA 1
ATOM 2512 C C . LEU A 1 329 ? -11.311 9.887 5.821 1.00 82.50 329 LEU A C 1
ATOM 2514 O O . LEU A 1 329 ? -11.834 9.972 4.709 1.00 82.50 329 LEU A O 1
ATOM 2518 N N . VAL A 1 330 ? -11.995 9.496 6.901 1.00 87.06 330 VAL A N 1
ATOM 2519 C CA . VAL A 1 330 ? -13.429 9.153 6.851 1.00 87.06 330 VAL A CA 1
ATOM 2520 C C . VAL A 1 330 ? -14.263 10.373 6.456 1.00 87.06 330 VAL A C 1
ATOM 2522 O O . VAL A 1 330 ? -15.179 10.267 5.640 1.00 87.06 330 VAL A O 1
ATOM 2525 N N . GLN A 1 331 ? -13.926 11.546 6.994 1.00 87.88 331 GLN A N 1
ATOM 2526 C CA . GLN A 1 331 ? -14.602 12.798 6.679 1.00 87.88 331 GLN A CA 1
ATOM 2527 C C . GLN A 1 331 ? -14.420 13.190 5.212 1.00 87.88 331 GLN A C 1
ATOM 2529 O O . GLN A 1 331 ? -15.391 13.582 4.568 1.00 87.88 331 GLN A O 1
ATOM 2534 N N . ALA A 1 332 ? -13.202 13.080 4.679 1.00 83.50 332 ALA A N 1
ATOM 2535 C CA . ALA A 1 332 ? -12.917 13.377 3.282 1.00 83.50 332 ALA A CA 1
ATOM 2536 C C . ALA A 1 332 ? -13.714 12.461 2.358 1.00 83.50 332 ALA A C 1
ATOM 2538 O O . ALA A 1 332 ? -14.389 12.952 1.459 1.00 83.50 332 ALA A O 1
ATOM 2539 N N . TYR A 1 333 ? -13.760 11.161 2.656 1.00 83.38 333 TYR A N 1
ATOM 2540 C CA . TYR A 1 333 ? -14.609 10.237 1.913 1.00 83.38 333 TYR A CA 1
ATOM 2541 C C . TYR A 1 333 ? -16.087 10.650 1.940 1.00 83.38 333 TYR A C 1
ATOM 2543 O O . TYR A 1 333 ? -16.753 10.687 0.904 1.00 83.38 333 TYR A O 1
ATOM 2551 N N . ALA A 1 334 ? -16.603 11.028 3.113 1.00 86.19 334 ALA A N 1
ATOM 2552 C CA . ALA A 1 334 ? -17.981 11.484 3.266 1.00 86.19 334 ALA A CA 1
ATOM 2553 C C . ALA A 1 334 ? -18.297 12.767 2.469 1.00 86.19 334 ALA A C 1
ATOM 2555 O O . ALA A 1 334 ? -19.461 13.022 2.173 1.00 86.19 334 ALA A O 1
ATOM 2556 N N . GLN A 1 335 ? -17.310 13.574 2.061 1.00 83.62 335 GLN A N 1
ATOM 2557 C CA . GLN A 1 335 ? -17.569 14.722 1.178 1.00 83.62 335 GLN A CA 1
ATOM 2558 C C . GLN A 1 335 ? -17.965 14.307 -0.247 1.00 83.62 335 GLN A C 1
ATOM 2560 O O . GLN A 1 335 ? -18.617 15.081 -0.954 1.00 83.62 335 GLN A O 1
ATOM 2565 N N . HIS A 1 336 ? -17.605 13.091 -0.662 1.00 78.69 336 HIS A N 1
ATOM 2566 C CA . HIS A 1 336 ? -17.806 12.595 -2.023 1.00 78.69 336 HIS A CA 1
ATOM 2567 C C . HIS A 1 336 ? -19.089 11.772 -2.206 1.00 78.69 336 HIS A C 1
ATOM 2569 O O . HIS A 1 336 ? -19.490 11.516 -3.343 1.00 78.69 336 HIS A O 1
ATOM 2575 N N . ILE A 1 337 ? -19.772 11.387 -1.123 1.00 79.31 337 ILE A N 1
ATOM 2576 C CA . ILE A 1 337 ? -21.047 10.656 -1.205 1.00 79.31 337 ILE A CA 1
ATOM 2577 C C . ILE A 1 337 ? -22.227 11.611 -1.505 1.00 79.31 337 ILE A C 1
ATOM 2579 O O . ILE A 1 337 ? -22.115 12.823 -1.296 1.00 79.31 337 ILE A O 1
ATOM 2583 N N . PRO A 1 338 ? -23.371 11.115 -2.022 1.00 81.94 338 PRO A N 1
ATOM 2584 C CA . PRO A 1 338 ? -24.539 11.960 -2.284 1.00 81.94 338 PRO A CA 1
ATOM 2585 C C . PRO A 1 338 ? -25.088 12.641 -1.020 1.00 81.94 338 PRO A C 1
ATOM 2587 O O . PRO A 1 338 ? -24.987 12.101 0.081 1.00 81.94 338 PRO A O 1
ATOM 2590 N N . ASP A 1 339 ? -25.715 13.810 -1.185 1.00 83.81 339 ASP A N 1
ATOM 2591 C CA . ASP A 1 339 ? -26.334 14.538 -0.071 1.00 83.81 339 ASP A CA 1
ATOM 2592 C C . ASP A 1 339 ? -27.400 13.679 0.630 1.00 83.81 339 ASP A C 1
ATOM 2594 O O . ASP A 1 339 ? -28.137 12.927 -0.011 1.00 83.81 339 ASP A O 1
ATOM 2598 N N . GLY A 1 340 ? -27.469 13.789 1.959 1.00 84.19 340 GLY A N 1
ATOM 2599 C CA . GLY A 1 340 ? -28.389 13.008 2.792 1.00 84.19 340 GLY A CA 1
ATOM 2600 C C . GLY A 1 340 ? -27.964 11.558 3.046 1.00 84.19 340 GLY A C 1
ATOM 2601 O O . GLY A 1 340 ? -28.660 10.864 3.778 1.00 84.19 340 GLY A O 1
ATOM 2602 N N . ARG A 1 341 ? -26.838 11.102 2.482 1.00 88.50 341 ARG A N 1
ATOM 2603 C CA . ARG A 1 341 ? -26.279 9.768 2.741 1.00 88.50 341 ARG A CA 1
ATOM 2604 C C . ARG A 1 341 ? -25.296 9.787 3.910 1.00 88.50 341 ARG A C 1
ATOM 2606 O O . ARG A 1 341 ? -24.661 10.808 4.194 1.00 88.50 341 ARG A O 1
ATOM 2613 N N . VAL A 1 342 ? -25.139 8.634 4.552 1.00 90.88 342 VAL A N 1
ATOM 2614 C CA . VAL A 1 342 ? -24.165 8.410 5.630 1.00 90.88 342 VAL A CA 1
ATOM 2615 C C . VAL A 1 342 ? -23.202 7.291 5.240 1.00 90.88 342 VAL A C 1
ATOM 2617 O O . VAL A 1 342 ? -23.626 6.257 4.723 1.00 90.88 342 VAL A O 1
ATOM 2620 N N . VAL A 1 343 ? -21.909 7.495 5.507 1.00 90.88 343 VAL A N 1
ATOM 2621 C CA . VAL A 1 343 ? -20.884 6.448 5.435 1.00 90.88 343 VAL A CA 1
ATOM 2622 C C . VAL A 1 343 ? -20.599 5.885 6.826 1.00 90.88 343 VAL A C 1
ATOM 2624 O O . VAL A 1 343 ? -20.652 6.612 7.819 1.00 90.88 343 VAL A O 1
ATOM 2627 N N . HIS A 1 344 ? -20.288 4.595 6.894 1.00 92.25 344 HIS A N 1
ATOM 2628 C CA . HIS A 1 344 ? -19.878 3.879 8.097 1.00 92.25 344 HIS A CA 1
ATOM 2629 C C . HIS A 1 344 ? -18.555 3.156 7.849 1.00 92.25 344 HIS A C 1
ATOM 2631 O O . HIS A 1 344 ? -18.493 2.251 7.021 1.00 92.25 344 HIS A O 1
ATOM 2637 N N . ALA A 1 345 ? -17.500 3.575 8.544 1.00 90.25 345 ALA A N 1
ATOM 2638 C CA . ALA A 1 345 ? -16.157 3.023 8.447 1.00 90.25 345 ALA A CA 1
ATOM 2639 C C . ALA A 1 345 ? -15.892 2.009 9.559 1.00 90.25 345 ALA A C 1
ATOM 2641 O O . ALA A 1 345 ? -15.965 2.333 10.743 1.00 90.25 345 ALA A O 1
ATOM 2642 N N . VAL A 1 346 ? -15.537 0.792 9.169 1.00 86.94 346 VAL A N 1
ATOM 2643 C CA . VAL A 1 346 ? -15.305 -0.356 10.050 1.00 86.94 346 VAL A CA 1
ATOM 2644 C C . VAL A 1 346 ? -13.869 -0.832 9.871 1.00 86.94 346 VAL A C 1
ATOM 2646 O O . VAL A 1 346 ? -13.328 -0.760 8.767 1.00 86.94 346 VAL A O 1
ATOM 2649 N N . CYS A 1 347 ? -13.233 -1.332 10.932 1.00 82.38 347 CYS A N 1
ATOM 2650 C CA . CYS A 1 347 ? -11.950 -2.019 10.790 1.00 82.38 347 CYS A CA 1
ATOM 2651 C C . CYS A 1 347 ? -12.102 -3.201 9.815 1.00 82.38 347 CYS A C 1
ATOM 2653 O O . CYS A 1 347 ? -12.946 -4.075 10.016 1.00 82.38 347 CYS A O 1
ATOM 2655 N N . THR A 1 348 ? -11.275 -3.242 8.766 1.00 78.12 348 THR A N 1
ATOM 2656 C CA . THR A 1 348 ? -11.318 -4.307 7.748 1.00 78.12 348 THR A CA 1
ATOM 2657 C C . THR A 1 348 ? -11.224 -5.697 8.371 1.00 78.12 348 THR A C 1
ATOM 2659 O O . THR A 1 348 ? -12.000 -6.575 8.001 1.00 78.12 348 THR A O 1
ATOM 2662 N N . GLY A 1 349 ? -10.336 -5.872 9.357 1.00 74.38 349 GLY A N 1
ATOM 2663 C CA . GLY A 1 349 ? -10.167 -7.150 10.046 1.00 74.38 349 GLY A CA 1
ATOM 2664 C C . GLY A 1 349 ? -11.460 -7.653 10.683 1.00 74.38 349 GLY A C 1
ATOM 2665 O O . GLY A 1 349 ? -11.756 -8.838 10.613 1.00 74.38 349 GLY A O 1
ATOM 2666 N N . MET A 1 350 ? -12.286 -6.750 11.219 1.00 78.94 350 MET A N 1
ATOM 2667 C CA . MET A 1 350 ? -13.578 -7.120 11.791 1.00 78.94 350 MET A CA 1
ATOM 2668 C C . MET A 1 350 ? -14.570 -7.600 10.728 1.00 78.94 350 MET A C 1
ATOM 2670 O O . MET A 1 350 ? -15.241 -8.610 10.924 1.00 78.94 350 MET A O 1
ATOM 2674 N N . TYR A 1 351 ? -14.677 -6.860 9.622 1.00 78.25 351 TYR A N 1
ATOM 2675 C CA . TYR A 1 351 ? -15.594 -7.192 8.531 1.00 78.25 351 TYR A CA 1
ATOM 2676 C C . TYR A 1 351 ? -15.251 -8.550 7.910 1.00 78.25 351 TYR A C 1
ATOM 2678 O O . TYR A 1 351 ? -16.137 -9.362 7.668 1.00 78.25 351 TYR A O 1
ATOM 2686 N N . GLU A 1 352 ? -13.961 -8.816 7.718 1.00 74.50 352 GLU A N 1
ATOM 2687 C CA . GLU A 1 352 ? -13.471 -10.063 7.129 1.00 74.50 352 GLU A CA 1
ATOM 2688 C C . GLU A 1 352 ? -13.406 -11.230 8.130 1.00 74.50 352 GLU A C 1
ATOM 2690 O O . GLU A 1 352 ? -13.038 -12.340 7.754 1.00 74.50 352 GLU A O 1
ATOM 2695 N N . GLY A 1 353 ? -13.775 -11.010 9.399 1.00 71.25 353 GLY A N 1
ATOM 2696 C CA . GLY A 1 353 ? -13.784 -12.055 10.427 1.00 71.25 353 GLY A CA 1
ATOM 2697 C C . GLY A 1 353 ? -12.387 -12.534 10.822 1.00 71.25 353 GLY A C 1
ATOM 2698 O O . GLY A 1 353 ? -12.186 -13.716 11.095 1.00 71.25 353 GLY A O 1
ATOM 2699 N N . LEU A 1 354 ? -11.413 -11.629 10.823 1.00 67.06 354 LEU A N 1
ATOM 2700 C CA . LEU A 1 354 ? -10.004 -11.945 10.997 1.00 67.06 354 LEU A CA 1
ATOM 2701 C C . LEU A 1 354 ? -9.540 -11.731 12.431 1.00 67.06 354 LEU A C 1
ATOM 2703 O O . LEU A 1 354 ? -9.828 -10.713 13.063 1.00 67.06 354 LEU A O 1
ATOM 2707 N N . GLU A 1 355 ? -8.733 -12.665 12.920 1.00 64.81 355 GLU A N 1
ATOM 2708 C CA . GLU A 1 355 ? -8.042 -12.515 14.195 1.00 64.81 355 GLU A CA 1
ATOM 2709 C C . GLU A 1 355 ? -6.757 -11.701 14.004 1.00 64.81 355 GLU A C 1
ATOM 2711 O O . GLU A 1 355 ? -5.857 -12.091 13.263 1.00 64.81 355 GLU A O 1
ATOM 2716 N N . CYS A 1 356 ? -6.666 -10.547 14.670 1.00 60.69 356 CYS A N 1
ATOM 2717 C CA . CYS A 1 356 ? -5.502 -9.663 14.604 1.00 60.69 356 CYS A CA 1
ATOM 2718 C C . CYS A 1 356 ? -5.033 -9.233 15.995 1.00 60.69 356 CYS A C 1
ATOM 2720 O O . CYS A 1 356 ? -5.823 -8.692 16.766 1.00 60.69 356 CYS A O 1
ATOM 2722 N N . ASP A 1 357 ? -3.749 -9.384 16.312 1.00 64.19 357 ASP A N 1
ATOM 2723 C CA . ASP A 1 357 ? -3.207 -8.885 17.583 1.00 64.19 357 ASP A CA 1
ATOM 2724 C C . ASP A 1 357 ? -3.442 -7.378 17.748 1.00 64.19 357 ASP A C 1
ATOM 2726 O O . ASP A 1 357 ? -3.379 -6.629 16.772 1.00 64.19 357 ASP A O 1
ATOM 2730 N N . ASP A 1 358 ? -3.625 -6.899 18.981 1.00 69.12 358 ASP A N 1
ATOM 2731 C CA . ASP A 1 358 ? -3.951 -5.488 19.243 1.00 69.12 358 ASP A CA 1
ATOM 2732 C C . ASP A 1 358 ? -2.913 -4.502 18.685 1.00 69.12 358 ASP A C 1
ATOM 2734 O O . ASP A 1 358 ? -3.251 -3.415 18.220 1.00 69.12 358 ASP A O 1
ATOM 2738 N N . LYS A 1 359 ? -1.639 -4.907 18.667 1.00 64.25 359 LYS A N 1
ATOM 2739 C CA . LYS A 1 359 ? -0.522 -4.130 18.099 1.00 64.25 359 LYS A CA 1
ATOM 2740 C C . LYS A 1 359 ? -0.603 -3.980 16.575 1.00 64.25 359 LYS A C 1
ATOM 2742 O O . LYS A 1 359 ? 0.091 -3.150 15.997 1.00 64.25 359 LYS A O 1
ATOM 2747 N N . SER A 1 360 ? -1.430 -4.796 15.926 1.00 66.06 360 SER A N 1
ATOM 2748 C CA . SER A 1 360 ? -1.654 -4.822 14.478 1.00 66.06 360 SER A CA 1
ATOM 2749 C C . SER A 1 360 ? -2.748 -3.874 14.023 1.00 66.06 360 SER A C 1
ATOM 2751 O O . SER A 1 360 ? -2.701 -3.390 12.896 1.00 66.06 360 SER A O 1
ATOM 2753 N N . LEU A 1 361 ? -3.726 -3.623 14.894 1.00 70.44 361 LEU A N 1
ATOM 2754 C CA . LEU A 1 361 ? -4.925 -2.840 14.603 1.00 70.44 361 LEU A CA 1
ATOM 2755 C C . LEU A 1 361 ? -4.647 -1.457 13.998 1.00 70.44 361 LEU A C 1
ATOM 2757 O O . LEU A 1 361 ? -5.361 -1.097 13.060 1.00 70.44 361 LEU A O 1
ATOM 2761 N N . PRO A 1 362 ? -3.617 -0.702 14.434 1.00 69.50 362 PRO A N 1
ATOM 2762 C CA . PRO A 1 362 ? -3.348 0.610 13.852 1.00 69.50 362 PRO A CA 1
ATOM 2763 C C . PRO A 1 362 ? -2.962 0.588 12.370 1.00 69.50 362 PRO A C 1
ATOM 2765 O O . PRO A 1 362 ? -3.060 1.604 11.693 1.00 69.50 362 PRO A O 1
ATOM 2768 N N . TYR A 1 363 ? -2.518 -0.566 11.873 1.00 68.81 363 TYR A N 1
ATOM 2769 C CA . TYR A 1 363 ? -2.059 -0.765 10.498 1.00 68.81 363 TYR A CA 1
ATOM 2770 C C . TYR A 1 363 ? -3.133 -1.411 9.610 1.00 68.81 363 TYR A C 1
ATOM 2772 O O . TYR A 1 363 ? -2.869 -1.775 8.463 1.00 68.81 363 TYR A O 1
ATOM 2780 N N . THR A 1 364 ? -4.339 -1.611 10.147 1.00 70.31 364 THR A N 1
ATOM 2781 C CA . THR A 1 364 ? -5.457 -2.204 9.410 1.00 70.31 364 THR A CA 1
ATOM 2782 C C . THR A 1 364 ? -6.144 -1.158 8.536 1.00 70.31 364 THR A C 1
ATOM 2784 O O . THR A 1 364 ? -6.281 0.006 8.911 1.00 70.31 364 THR A O 1
ATOM 2787 N N . GLY A 1 365 ? -6.592 -1.576 7.351 1.00 75.69 365 GLY A N 1
ATOM 2788 C CA . GLY A 1 365 ? -7.431 -0.737 6.498 1.00 75.69 365 GLY A CA 1
ATOM 2789 C C . GLY A 1 365 ? -8.850 -0.581 7.054 1.00 75.69 365 GLY A C 1
ATOM 2790 O O . GLY A 1 365 ? -9.267 -1.264 7.995 1.00 75.69 365 GLY A O 1
ATOM 2791 N N . MET A 1 366 ? -9.635 0.282 6.418 1.00 81.94 366 MET A N 1
ATOM 2792 C CA . MET A 1 366 ? -11.040 0.512 6.742 1.00 81.94 366 MET A CA 1
ATOM 2793 C C . MET A 1 366 ? -11.944 0.034 5.608 1.00 81.94 366 MET A C 1
ATOM 2795 O O . MET A 1 366 ? -11.677 0.296 4.435 1.00 81.94 366 MET A O 1
ATOM 2799 N N . THR A 1 367 ? -13.031 -0.637 5.970 1.00 81.81 367 THR A N 1
ATOM 2800 C CA . THR A 1 367 ? -14.138 -0.967 5.070 1.00 81.81 367 THR A CA 1
ATOM 2801 C C . THR A 1 367 ? -15.244 0.054 5.250 1.00 81.81 367 THR A C 1
ATOM 2803 O O . THR A 1 367 ? -15.606 0.372 6.380 1.00 81.81 367 THR A O 1
ATOM 2806 N N . LEU A 1 368 ? -15.778 0.570 4.150 1.00 83.38 368 LEU A N 1
ATOM 2807 C CA . LEU A 1 368 ? -16.819 1.582 4.154 1.00 83.38 368 LEU A CA 1
ATOM 2808 C C . LEU A 1 368 ? -18.139 1.029 3.639 1.00 83.38 368 LEU A C 1
ATOM 2810 O O . LEU A 1 368 ? -18.221 0.531 2.512 1.00 83.38 368 LEU A O 1
ATOM 2814 N N . PHE A 1 369 ? -19.178 1.252 4.432 1.00 85.25 369 PHE A N 1
ATOM 2815 C CA . PHE A 1 369 ? -20.559 0.977 4.074 1.00 85.25 369 PHE A CA 1
ATOM 2816 C C . PHE A 1 369 ? -21.334 2.272 3.880 1.00 85.25 369 PHE A C 1
ATOM 2818 O O . PHE A 1 369 ? -21.102 3.256 4.581 1.00 85.25 369 PHE A O 1
ATOM 2825 N N . LEU A 1 370 ? -22.288 2.265 2.961 1.00 86.62 370 LEU A N 1
ATOM 2826 C CA . LEU A 1 370 ? -23.324 3.285 2.863 1.00 86.62 370 LEU A CA 1
ATOM 2827 C C . LEU A 1 370 ? -24.590 2.813 3.574 1.00 86.62 370 LEU A C 1
ATOM 2829 O O . LEU A 1 370 ? -24.880 1.625 3.625 1.00 86.62 370 LEU A O 1
ATOM 2833 N N . ASP A 1 371 ? -25.378 3.755 4.073 1.00 87.56 371 ASP A N 1
ATOM 2834 C CA . ASP A 1 371 ? -26.641 3.517 4.796 1.00 87.56 371 ASP A CA 1
ATOM 2835 C C . ASP A 1 371 ? -27.698 2.640 4.089 1.00 87.56 371 ASP A C 1
ATOM 2837 O O . ASP A 1 371 ? -28.631 2.177 4.740 1.00 87.56 371 ASP A O 1
ATOM 2841 N N . ASN A 1 372 ? -27.569 2.384 2.784 1.00 82.81 372 ASN A N 1
ATOM 2842 C CA . ASN A 1 372 ? -28.457 1.500 2.026 1.00 82.81 372 ASN A CA 1
ATOM 2843 C C . ASN A 1 372 ? -27.937 0.061 1.899 1.00 82.81 372 ASN A C 1
ATOM 2845 O O . ASN A 1 372 ? -28.565 -0.750 1.219 1.00 82.81 372 ASN A O 1
ATOM 2849 N N . GLU A 1 373 ? -26.785 -0.244 2.487 1.00 82.62 373 GLU A N 1
ATOM 2850 C CA . GLU A 1 373 ? -26.167 -1.566 2.458 1.00 82.62 373 GLU A CA 1
ATOM 2851 C C . GLU A 1 373 ? -26.558 -2.352 3.711 1.00 82.62 373 GLU A C 1
ATOM 2853 O O . GLU A 1 373 ? -26.643 -1.799 4.808 1.00 82.62 373 GLU A O 1
ATOM 2858 N N . SER A 1 374 ? -26.799 -3.656 3.555 1.00 82.12 374 SER A N 1
ATOM 2859 C CA . SER A 1 374 ? -27.276 -4.530 4.639 1.00 82.12 374 SER A CA 1
ATOM 2860 C C . SER A 1 374 ? -26.342 -4.562 5.846 1.00 82.12 374 SER A C 1
ATOM 2862 O O . SER A 1 374 ? -26.800 -4.707 6.976 1.00 82.12 374 SER A O 1
ATOM 2864 N N . ASP A 1 375 ? -25.045 -4.387 5.603 1.00 79.44 375 ASP A N 1
ATOM 2865 C CA . ASP A 1 375 ? -23.991 -4.491 6.609 1.00 79.44 375 ASP A CA 1
ATOM 2866 C C . ASP A 1 375 ? -23.725 -3.174 7.354 1.00 79.44 375 ASP A C 1
ATOM 2868 O O . ASP A 1 375 ? -22.995 -3.144 8.347 1.00 79.44 375 ASP A O 1
ATOM 2872 N N . PHE A 1 376 ? -24.360 -2.077 6.931 1.00 82.31 376 PHE A N 1
ATOM 2873 C CA . PHE A 1 376 ? -24.153 -0.744 7.494 1.00 82.31 376 PHE A CA 1
ATOM 2874 C C . PHE A 1 376 ? -24.378 -0.627 9.017 1.00 82.31 376 PHE A C 1
ATOM 2876 O O . PHE A 1 376 ? -23.609 0.075 9.682 1.00 82.31 376 PHE A O 1
ATOM 2883 N N . PRO A 1 377 ? -25.400 -1.258 9.631 1.00 84.62 377 PRO A N 1
ATOM 2884 C CA . PRO A 1 377 ? -25.595 -1.207 11.079 1.00 84.62 377 PRO A CA 1
ATOM 2885 C C . PRO A 1 377 ? -24.955 -2.385 11.828 1.00 84.62 377 PRO A C 1
ATOM 2887 O O . PRO A 1 377 ? -25.106 -2.464 13.046 1.00 84.62 377 PRO A O 1
ATOM 2890 N N . SER A 1 378 ? -24.287 -3.313 11.140 1.00 85.19 378 SER A N 1
ATOM 2891 C CA . SER A 1 378 ? -23.890 -4.605 11.717 1.00 85.19 378 SER A CA 1
ATOM 2892 C C . SER A 1 378 ? -22.669 -4.517 12.634 1.00 85.19 378 SER A C 1
ATOM 2894 O O . SER A 1 378 ? -22.513 -5.331 13.545 1.00 85.19 378 SER A O 1
ATOM 2896 N N . TYR A 1 379 ? -21.823 -3.504 12.440 1.00 88.62 379 TYR A N 1
ATOM 2897 C CA . TYR A 1 379 ? -20.509 -3.414 13.076 1.00 88.62 379 TYR A CA 1
ATOM 2898 C C . TYR A 1 379 ? -20.322 -2.090 13.839 1.00 88.62 379 TYR A C 1
ATOM 2900 O O . TYR A 1 379 ? -20.845 -1.060 13.407 1.00 88.62 379 TYR A O 1
ATOM 2908 N N . PRO A 1 380 ? -19.573 -2.070 14.957 1.00 91.31 380 PRO A N 1
ATOM 2909 C CA . PRO A 1 380 ? -19.040 -0.838 15.522 1.00 91.31 380 PRO A CA 1
ATOM 2910 C C . PRO A 1 380 ? -18.070 -0.174 14.533 1.00 91.31 380 PRO A C 1
ATOM 2912 O O . PRO A 1 380 ? -17.374 -0.848 13.776 1.00 91.31 380 PRO A O 1
ATOM 2915 N N . GLY A 1 381 ? -18.042 1.155 14.510 1.00 93.38 381 GLY A N 1
ATOM 2916 C CA . GLY A 1 381 ? -17.239 1.906 13.546 1.00 93.38 381 GLY A CA 1
ATOM 2917 C C . GLY A 1 381 ? -17.403 3.418 13.671 1.00 93.38 381 GLY A C 1
ATOM 2918 O O . GLY A 1 381 ? -17.956 3.910 14.654 1.00 93.38 381 GLY A O 1
ATOM 2919 N N . LEU A 1 382 ? -16.923 4.155 12.672 1.00 93.69 382 LEU A N 1
ATOM 2920 C CA . LEU A 1 382 ? -17.062 5.608 12.571 1.00 93.69 382 LEU A CA 1
ATOM 2921 C C . LEU A 1 382 ? -18.128 5.965 11.539 1.00 93.69 382 LEU A C 1
ATOM 2923 O O . LEU A 1 382 ? -18.004 5.603 10.372 1.00 93.69 382 LEU A O 1
ATOM 2927 N N . ARG A 1 383 ? -19.146 6.726 11.938 1.00 94.44 383 ARG A N 1
ATOM 2928 C CA . ARG A 1 383 ? -20.167 7.237 11.017 1.00 94.44 383 ARG A CA 1
ATOM 2929 C C . ARG A 1 383 ? -19.898 8.674 10.644 1.00 94.44 383 ARG A C 1
ATOM 2931 O O . ARG A 1 383 ? -19.530 9.468 11.500 1.00 94.44 383 ARG A O 1
ATOM 2938 N N . CYS A 1 384 ? -20.138 9.024 9.387 1.00 94.50 384 CYS A N 1
ATOM 2939 C CA . CYS A 1 384 ? -20.013 10.396 8.920 1.00 94.50 384 CYS A CA 1
ATOM 2940 C C . CYS A 1 384 ? -21.036 10.689 7.817 1.00 94.50 384 CYS A C 1
ATOM 2942 O O . CYS A 1 384 ? -21.169 9.935 6.855 1.00 94.50 384 CYS A O 1
ATOM 2944 N N . SER A 1 385 ? -21.780 11.782 7.958 1.00 93.31 385 SER A N 1
ATOM 2945 C CA . SER A 1 385 ? -22.574 12.349 6.867 1.00 93.31 385 SER A CA 1
ATOM 2946 C C . SER A 1 385 ? -21.734 13.357 6.089 1.00 93.31 385 SER A C 1
ATOM 2948 O O . SER A 1 385 ? -20.791 13.943 6.627 1.00 93.31 385 SER A O 1
ATOM 2950 N N . LYS A 1 386 ? -22.116 13.638 4.844 1.00 88.62 386 LYS A N 1
ATOM 2951 C CA . LYS A 1 386 ? -21.500 14.726 4.078 1.00 88.62 386 LYS A CA 1
ATOM 2952 C C . LYS A 1 386 ? -21.570 16.059 4.834 1.00 88.62 386 LYS A C 1
ATOM 2954 O O . LYS A 1 386 ? -22.611 16.402 5.391 1.00 88.62 386 LYS A O 1
ATOM 2959 N N . GLY A 1 387 ? -20.451 16.788 4.885 1.00 84.38 387 GLY A N 1
ATOM 2960 C CA . GLY A 1 387 ? -20.323 18.040 5.647 1.00 84.38 387 GLY A CA 1
ATOM 2961 C C . GLY A 1 387 ? -20.241 17.881 7.174 1.00 84.38 387 GLY A C 1
ATOM 2962 O O . GLY A 1 387 ? -20.048 18.875 7.867 1.00 84.38 387 GLY A O 1
ATOM 2963 N N . GLY A 1 388 ? -20.376 16.661 7.703 1.00 89.12 388 GLY A N 1
ATOM 2964 C CA . GLY A 1 388 ? -20.336 16.376 9.135 1.00 89.12 388 GLY A CA 1
ATOM 2965 C C . GLY A 1 388 ? -18.931 16.119 9.678 1.00 89.12 388 GLY A C 1
ATOM 2966 O O . GLY A 1 388 ? -17.938 16.116 8.947 1.00 89.12 388 GLY A O 1
ATOM 2967 N N . VAL A 1 389 ? -18.869 15.871 10.987 1.00 90.75 389 VAL A N 1
ATOM 2968 C CA . VAL A 1 389 ? -17.689 15.337 11.681 1.00 90.75 389 VAL A CA 1
ATOM 2969 C C . VAL A 1 389 ? -17.955 13.857 11.965 1.00 90.75 389 VAL A C 1
ATOM 2971 O O . VAL A 1 389 ? -19.079 13.529 12.361 1.00 90.75 389 VAL A O 1
ATOM 2974 N N . PRO A 1 390 ? -16.990 12.947 11.736 1.00 91.88 390 PRO A N 1
ATOM 2975 C CA . PRO A 1 390 ? -17.196 11.546 12.068 1.00 91.88 390 PRO A CA 1
ATOM 2976 C C . PRO A 1 390 ? -17.443 11.349 13.572 1.00 91.88 390 PRO A C 1
ATOM 2978 O O . PRO A 1 390 ? -16.963 12.134 14.386 1.00 91.88 390 PRO A O 1
ATOM 2981 N N . TYR A 1 391 ? -18.178 10.306 13.950 1.00 92.25 391 TYR A N 1
ATOM 2982 C CA . TYR A 1 391 ? -18.465 9.969 15.350 1.00 92.25 391 TYR A CA 1
ATOM 2983 C C . TYR A 1 391 ? -18.519 8.454 15.562 1.00 92.25 391 TYR A C 1
ATOM 2985 O O . TYR A 1 391 ? -18.782 7.701 14.618 1.00 92.25 391 TYR A O 1
ATOM 2993 N N . VAL A 1 392 ? -18.301 7.994 16.798 1.00 93.06 392 VAL A N 1
ATOM 2994 C CA . VAL A 1 392 ? -18.347 6.561 17.111 1.00 93.06 392 VAL A CA 1
ATOM 2995 C C . VAL A 1 392 ? -19.779 6.039 17.064 1.00 93.06 392 VAL A C 1
ATOM 2997 O O . VAL A 1 392 ? -20.682 6.544 17.728 1.00 93.06 392 VAL A O 1
ATOM 3000 N N . TYR A 1 393 ? -19.978 4.955 16.326 1.00 93.38 393 TYR A N 1
ATOM 3001 C CA . TYR A 1 393 ? -21.204 4.177 16.330 1.00 93.38 393 TYR A CA 1
ATOM 3002 C C . TYR A 1 393 ? -20.941 2.777 16.874 1.00 93.38 393 TYR A C 1
ATOM 3004 O O . TYR A 1 393 ? -20.013 2.098 16.442 1.00 93.38 393 TYR A O 1
ATOM 3012 N N . ILE A 1 394 ? -21.803 2.331 17.786 1.00 92.38 394 ILE A N 1
ATOM 3013 C CA . ILE A 1 394 ? -21.863 0.948 18.257 1.00 92.38 394 ILE A CA 1
ATOM 3014 C C . ILE A 1 394 ? -23.301 0.472 18.034 1.00 92.38 394 ILE A C 1
ATOM 3016 O O . ILE A 1 394 ? -24.226 1.155 18.484 1.00 92.38 394 ILE A O 1
ATOM 3020 N N . PRO A 1 395 ? -23.517 -0.676 17.369 1.00 91.81 395 PRO A N 1
ATOM 3021 C CA . PRO A 1 395 ? -24.847 -1.246 17.220 1.00 91.81 395 PRO A CA 1
ATOM 3022 C C . PRO A 1 395 ? -25.527 -1.437 18.580 1.00 91.81 395 PRO A C 1
ATOM 3024 O O . PRO A 1 395 ? -24.926 -1.968 19.514 1.00 91.81 395 PRO A O 1
ATOM 3027 N N . GLU A 1 396 ? -26.799 -1.050 18.688 1.00 91.06 396 GLU A N 1
ATOM 3028 C CA . GLU A 1 396 ? -27.544 -1.034 19.961 1.00 91.06 396 GLU A CA 1
ATOM 3029 C C . GLU A 1 396 ? -27.529 -2.394 20.678 1.00 91.06 396 GLU A C 1
ATOM 3031 O O . GLU A 1 396 ? -27.395 -2.463 21.899 1.00 91.06 396 GLU A O 1
ATOM 3036 N N . HIS A 1 397 ? -27.618 -3.496 19.929 1.00 90.31 397 HIS A N 1
ATOM 3037 C CA . HIS A 1 397 ? -27.572 -4.842 20.499 1.00 90.31 397 HIS A CA 1
ATOM 3038 C C . HIS A 1 397 ? -26.215 -5.151 21.158 1.00 90.31 397 HIS A C 1
ATOM 3040 O O . HIS A 1 397 ? -26.187 -5.733 22.243 1.00 90.31 397 HIS A O 1
ATOM 3046 N N . ARG A 1 398 ? -25.099 -4.712 20.556 1.00 91.44 398 ARG A N 1
ATOM 3047 C CA . ARG A 1 398 ? -23.754 -4.836 21.143 1.00 91.44 398 ARG A CA 1
ATOM 3048 C C . ARG A 1 398 ? -23.605 -3.930 22.352 1.00 91.44 398 ARG A C 1
ATOM 3050 O O . ARG A 1 398 ? -23.139 -4.382 23.391 1.00 91.44 398 ARG A O 1
ATOM 3057 N N . LEU A 1 399 ? -24.077 -2.687 22.248 1.00 92.44 399 LEU A N 1
ATOM 3058 C CA . LEU A 1 399 ? -24.010 -1.720 23.340 1.00 92.44 399 LEU A CA 1
ATOM 3059 C C . LEU A 1 399 ? -24.760 -2.220 24.585 1.00 92.44 399 LEU A C 1
ATOM 3061 O O . LEU A 1 399 ? -24.219 -2.173 25.689 1.00 92.44 399 LEU A O 1
ATOM 3065 N N . ARG A 1 400 ? -25.967 -2.775 24.409 1.00 92.19 400 ARG A N 1
ATOM 3066 C CA . ARG A 1 400 ? -26.730 -3.422 25.492 1.00 92.19 400 ARG A CA 1
ATOM 3067 C C . ARG A 1 400 ? -26.004 -4.633 26.067 1.00 92.19 400 ARG A C 1
ATOM 3069 O O . ARG A 1 400 ? -25.909 -4.756 27.284 1.00 92.19 400 ARG A O 1
ATOM 3076 N N . ALA A 1 401 ? -25.486 -5.517 25.215 1.00 92.81 401 ALA A N 1
ATOM 3077 C CA . ALA A 1 401 ? -24.763 -6.703 25.667 1.00 92.81 401 ALA A CA 1
ATOM 3078 C C . ALA A 1 401 ? -23.505 -6.334 26.473 1.00 92.81 401 ALA A C 1
ATOM 3080 O O . ALA A 1 401 ? -23.258 -6.915 27.529 1.00 92.81 401 ALA A O 1
ATOM 3081 N N . ALA A 1 402 ? -22.739 -5.341 26.019 1.00 93.00 402 ALA A N 1
ATOM 3082 C CA . ALA A 1 402 ? -21.576 -4.820 26.729 1.00 93.00 402 ALA A CA 1
ATOM 3083 C C . ALA A 1 402 ? -21.967 -4.185 28.072 1.00 93.00 402 ALA A C 1
ATOM 3085 O O . ALA A 1 402 ? -21.341 -4.483 29.087 1.00 93.00 402 ALA A O 1
ATOM 3086 N N . ALA A 1 403 ? -23.035 -3.381 28.109 1.00 94.00 403 ALA A N 1
ATOM 3087 C CA . ALA A 1 403 ? -23.547 -2.784 29.342 1.00 94.00 403 ALA A CA 1
ATOM 3088 C C . ALA A 1 403 ? -23.957 -3.846 30.376 1.00 94.00 403 ALA A C 1
ATOM 3090 O O . ALA A 1 403 ? -23.541 -3.768 31.529 1.00 94.00 403 ALA A O 1
ATOM 3091 N N . LEU A 1 404 ? -24.685 -4.886 29.958 1.00 93.50 404 LEU A N 1
ATOM 3092 C CA . LEU A 1 404 ? -25.062 -6.007 30.826 1.00 93.50 404 LEU A CA 1
ATOM 3093 C C . LEU A 1 404 ? -23.842 -6.764 31.366 1.00 93.50 404 LEU A C 1
ATOM 3095 O O . LEU A 1 404 ? -23.798 -7.093 32.552 1.00 93.50 404 LEU A O 1
ATOM 3099 N N . LYS A 1 405 ? -22.827 -7.006 30.525 1.00 93.06 405 LYS A N 1
ATOM 3100 C CA . LYS A 1 405 ? -21.561 -7.606 30.971 1.00 93.06 405 LYS A CA 1
ATOM 3101 C C . LYS A 1 405 ? -20.866 -6.715 32.002 1.00 93.06 405 LYS A C 1
ATOM 3103 O O . LYS A 1 405 ? -20.419 -7.230 33.021 1.00 93.06 405 LYS A O 1
ATOM 3108 N N . VAL A 1 406 ? -20.813 -5.398 31.777 1.00 92.94 406 VAL A N 1
ATOM 3109 C CA . VAL A 1 406 ? -20.232 -4.437 32.730 1.00 92.94 406 VAL A CA 1
ATOM 3110 C C . VAL A 1 406 ? -20.984 -4.458 34.061 1.00 92.94 406 VAL A C 1
ATOM 3112 O O . VAL A 1 406 ? -20.340 -4.583 35.097 1.00 92.94 406 VAL A O 1
ATOM 3115 N N . ILE A 1 407 ? -22.320 -4.420 34.052 1.00 91.50 407 ILE A N 1
ATOM 3116 C CA . ILE A 1 407 ? -23.144 -4.541 35.269 1.00 91.50 407 ILE A CA 1
ATOM 3117 C C . ILE A 1 407 ? -22.807 -5.836 36.013 1.00 91.50 407 ILE A C 1
ATOM 3119 O O . ILE A 1 407 ? -22.548 -5.816 37.215 1.00 91.50 407 ILE A O 1
ATOM 3123 N N . SER A 1 408 ? -22.742 -6.958 35.290 1.00 90.56 408 SER A N 1
ATOM 3124 C CA . SER A 1 408 ? -22.454 -8.267 35.875 1.00 90.56 408 SER A CA 1
ATOM 3125 C C . SER A 1 408 ? -21.073 -8.340 36.526 1.00 90.56 408 SER A C 1
ATOM 3127 O O . SER A 1 408 ? -20.958 -8.896 37.613 1.00 90.56 408 SER A O 1
ATOM 3129 N N . VAL A 1 409 ? -20.020 -7.822 35.885 1.00 91.38 409 VAL A N 1
ATOM 3130 C CA . VAL A 1 409 ? -18.648 -7.897 36.434 1.00 91.38 409 VAL A CA 1
ATOM 3131 C C . VAL A 1 409 ? -18.401 -6.851 37.520 1.00 91.38 409 VAL A C 1
ATOM 3133 O O . VAL A 1 409 ? -17.542 -7.035 38.379 1.00 91.38 409 VAL A O 1
ATOM 3136 N N . MET A 1 410 ? -19.175 -5.764 37.513 1.00 91.12 410 MET A N 1
ATOM 3137 C CA . MET A 1 410 ? -19.150 -4.741 38.557 1.00 91.12 410 MET A CA 1
ATOM 3138 C C . MET A 1 410 ? -20.018 -5.100 39.770 1.00 91.12 410 MET A C 1
ATOM 3140 O O . MET A 1 410 ? -19.946 -4.411 40.791 1.00 91.12 410 MET A O 1
ATOM 3144 N N . ALA A 1 411 ? -20.800 -6.183 39.700 1.00 87.12 411 ALA A N 1
ATOM 3145 C CA . ALA A 1 411 ? -21.529 -6.703 40.845 1.00 87.12 411 ALA A CA 1
ATOM 3146 C C . ALA A 1 411 ? -20.551 -7.062 41.972 1.00 87.12 411 ALA A C 1
ATOM 3148 O O . ALA A 1 411 ? -19.541 -7.742 41.773 1.00 87.12 411 ALA A O 1
ATOM 3149 N N . ARG A 1 412 ? -20.848 -6.586 43.183 1.00 85.50 412 ARG A N 1
ATOM 3150 C CA . ARG A 1 412 ? -19.976 -6.801 44.340 1.00 85.50 412 ARG A CA 1
ATOM 3151 C C . ARG A 1 412 ? -19.994 -8.275 44.722 1.00 85.50 412 ARG A C 1
ATOM 3153 O O . ARG A 1 412 ? -21.050 -8.833 45.010 1.00 85.50 412 ARG A O 1
ATOM 3160 N N . THR A 1 413 ? -18.818 -8.884 44.771 1.00 84.81 413 THR A N 1
ATOM 3161 C CA . THR A 1 413 ? -18.631 -10.264 45.230 1.00 84.81 413 THR A CA 1
ATOM 3162 C C . THR A 1 413 ? -17.663 -10.297 46.407 1.00 84.81 413 THR A C 1
ATOM 3164 O O . THR A 1 413 ? -16.975 -9.317 46.690 1.00 84.81 413 THR A O 1
ATOM 3167 N N . THR A 1 414 ? -17.578 -11.433 47.096 1.00 81.38 414 THR A N 1
ATOM 3168 C CA . THR A 1 414 ? -16.573 -11.655 48.148 1.00 81.38 414 THR A CA 1
ATOM 3169 C C . THR A 1 414 ? -15.140 -11.539 47.621 1.00 81.38 414 THR A C 1
ATOM 3171 O O . THR A 1 414 ? -14.281 -11.033 48.335 1.00 81.38 414 THR A O 1
ATOM 3174 N N . ALA A 1 415 ? -14.888 -11.951 46.373 1.00 81.44 415 ALA A N 1
ATOM 3175 C CA . ALA A 1 415 ? -13.587 -11.812 45.712 1.00 81.44 415 ALA A CA 1
ATOM 3176 C C . ALA A 1 415 ? -13.323 -10.384 45.193 1.00 81.44 415 ALA A C 1
ATOM 3178 O O . ALA A 1 415 ? -12.182 -9.927 45.202 1.00 81.44 415 ALA A O 1
ATOM 3179 N N . HIS A 1 416 ? -14.373 -9.659 44.788 1.00 83.56 416 HIS A N 1
ATOM 3180 C CA . HIS A 1 416 ? -14.288 -8.292 44.267 1.00 83.56 416 HIS A CA 1
ATOM 3181 C C . HIS A 1 416 ? -15.317 -7.368 44.946 1.00 83.56 416 HIS A C 1
ATOM 3183 O O . HIS A 1 416 ? -16.372 -7.077 44.371 1.00 83.56 416 HIS A O 1
ATOM 3189 N N . PRO A 1 417 ? -15.021 -6.855 46.158 1.00 81.19 417 PRO A N 1
ATOM 3190 C CA . PRO A 1 417 ? -15.959 -6.027 46.925 1.00 81.19 417 PRO A CA 1
ATOM 3191 C C . PRO A 1 417 ? -16.314 -4.692 46.251 1.00 81.19 417 PRO A C 1
ATOM 3193 O O . PRO A 1 417 ? -17.368 -4.121 46.525 1.00 81.19 417 PRO A O 1
ATOM 3196 N N . GLY A 1 418 ? -15.439 -4.194 45.370 1.00 83.31 418 GLY A N 1
ATOM 3197 C CA . GLY A 1 418 ? -15.644 -2.989 44.556 1.00 83.31 418 GLY A CA 1
ATOM 3198 C C . GLY A 1 418 ? -16.046 -3.262 43.102 1.00 83.31 418 GLY A C 1
ATOM 3199 O O . GLY A 1 418 ? -16.066 -2.321 42.311 1.00 83.31 418 GLY A O 1
ATOM 3200 N N . GLY A 1 419 ? -16.335 -4.521 42.750 1.00 86.69 419 GLY A N 1
ATOM 3201 C CA . GLY A 1 419 ? -16.487 -4.964 41.362 1.00 86.69 419 GLY A CA 1
ATOM 3202 C C . GLY A 1 419 ? -15.144 -5.178 40.650 1.00 86.69 419 GLY A C 1
ATOM 3203 O O . GLY A 1 419 ? -14.106 -4.651 41.062 1.00 86.69 419 GLY A O 1
ATOM 3204 N N . ASP A 1 420 ? -15.149 -5.976 39.583 1.00 90.25 420 ASP A N 1
ATOM 3205 C CA . ASP A 1 420 ? -13.961 -6.243 38.768 1.00 90.25 420 ASP A CA 1
ATOM 3206 C C . ASP A 1 420 ? -13.767 -5.152 37.701 1.00 90.25 420 ASP A C 1
ATOM 3208 O O . ASP A 1 420 ? -14.167 -5.264 36.537 1.00 90.25 420 ASP A O 1
ATOM 3212 N N . THR A 1 421 ? -13.110 -4.067 38.110 1.00 88.31 421 THR A N 1
ATOM 3213 C CA . THR A 1 421 ? -12.803 -2.924 37.236 1.00 88.31 421 THR A CA 1
ATOM 3214 C C . THR A 1 421 ? -11.872 -3.284 36.077 1.00 88.31 421 THR A C 1
ATOM 3216 O O . THR A 1 421 ? -11.919 -2.639 35.025 1.00 88.31 421 THR A O 1
ATOM 3219 N N . ARG A 1 422 ? -11.039 -4.323 36.229 1.00 88.31 422 ARG A N 1
ATOM 3220 C CA . ARG A 1 422 ? -10.144 -4.797 35.170 1.00 88.31 422 ARG A CA 1
ATOM 3221 C C . ARG A 1 422 ? -10.951 -5.470 34.068 1.00 88.31 422 ARG A C 1
ATOM 3223 O O . ARG A 1 422 ? -10.729 -5.163 32.897 1.00 88.31 422 ARG A O 1
ATOM 3230 N N . MET A 1 423 ? -11.901 -6.328 34.430 1.00 89.88 423 MET A N 1
ATOM 3231 C CA . MET A 1 423 ? -12.795 -6.967 33.466 1.00 89.88 423 MET A CA 1
ATOM 3232 C C . MET A 1 423 ? -13.735 -5.953 32.805 1.00 89.88 423 MET A C 1
ATOM 3234 O O . MET A 1 423 ? -13.903 -5.976 31.587 1.00 89.88 423 MET A O 1
ATOM 3238 N N . ALA A 1 424 ? -14.273 -4.994 33.568 1.00 88.19 424 ALA A N 1
ATOM 3239 C CA . ALA A 1 424 ? -15.070 -3.901 33.007 1.00 88.19 424 ALA A CA 1
ATOM 3240 C C . ALA A 1 424 ? -14.281 -3.099 31.956 1.00 88.19 424 ALA A C 1
ATOM 3242 O O . ALA A 1 424 ? -14.795 -2.800 30.877 1.00 88.19 424 ALA A O 1
ATOM 3243 N N . ARG A 1 425 ? -13.000 -2.803 32.227 1.00 89.06 425 ARG A N 1
ATOM 3244 C CA . ARG A 1 425 ? -12.104 -2.172 31.250 1.00 89.06 425 ARG A CA 1
ATOM 3245 C C . ARG A 1 425 ? -11.878 -3.061 30.025 1.00 89.06 425 ARG A C 1
ATOM 3247 O O . ARG A 1 425 ? -11.895 -2.533 28.920 1.00 89.06 425 ARG A O 1
ATOM 3254 N N . ALA A 1 426 ? -11.679 -4.367 30.199 1.00 88.62 426 ALA A N 1
ATOM 3255 C CA . ALA A 1 426 ? -11.483 -5.295 29.084 1.00 88.62 426 ALA A CA 1
ATOM 3256 C C . ALA A 1 426 ? -12.694 -5.333 28.134 1.00 88.62 426 ALA A C 1
ATOM 3258 O O . ALA A 1 426 ? -12.507 -5.322 26.925 1.00 88.62 426 ALA A O 1
ATOM 3259 N N . ILE A 1 427 ? -13.922 -5.272 28.663 1.00 90.69 427 ILE A N 1
ATOM 3260 C CA . ILE A 1 427 ? -15.151 -5.202 27.851 1.00 90.69 427 ILE A CA 1
ATOM 3261 C C . ILE A 1 427 ? -15.188 -3.924 26.998 1.00 90.69 427 ILE A C 1
ATOM 3263 O O . ILE A 1 427 ? -15.506 -3.977 25.815 1.00 90.69 427 ILE A O 1
ATOM 3267 N N . VAL A 1 428 ? -14.829 -2.772 27.579 1.00 90.25 428 VAL A N 1
ATOM 3268 C CA . VAL A 1 428 ? -14.737 -1.504 26.831 1.00 90.25 428 VAL A CA 1
ATOM 3269 C C . VAL A 1 428 ? -13.696 -1.601 25.714 1.00 90.25 428 VAL A C 1
ATOM 3271 O O . VAL A 1 428 ? -13.932 -1.102 24.617 1.00 90.25 428 VAL A O 1
ATOM 3274 N N . LEU A 1 429 ? -12.547 -2.225 25.990 1.00 88.38 429 LEU A N 1
ATOM 3275 C CA . LEU A 1 429 ? -11.495 -2.418 24.992 1.00 88.38 429 LEU A CA 1
ATOM 3276 C C . LEU A 1 429 ? -11.954 -3.329 23.851 1.00 88.38 429 LEU A C 1
ATOM 3278 O O . LEU A 1 429 ? -11.686 -3.007 22.701 1.00 88.38 429 LEU A O 1
ATOM 3282 N N . ASP A 1 430 ? -12.683 -4.402 24.151 1.00 88.38 430 ASP A N 1
ATOM 3283 C CA . ASP A 1 430 ? -13.201 -5.335 23.144 1.00 88.38 430 ASP A CA 1
ATOM 3284 C C . ASP A 1 430 ? -14.188 -4.664 22.171 1.00 88.38 430 ASP A C 1
ATOM 3286 O O . ASP A 1 430 ? -14.110 -4.867 20.960 1.00 88.38 430 ASP A O 1
ATOM 3290 N N . GLU A 1 431 ? -15.065 -3.784 22.669 1.00 89.31 431 GLU A N 1
ATOM 3291 C CA . GLU A 1 431 ? -15.961 -3.007 21.799 1.00 89.31 431 GLU A CA 1
ATOM 3292 C C . GLU A 1 431 ? -15.228 -1.892 21.043 1.00 89.31 431 GLU A C 1
ATOM 3294 O O . GLU A 1 431 ? -15.530 -1.624 19.880 1.00 89.31 431 GLU A O 1
ATOM 3299 N N . ALA A 1 432 ? -14.246 -1.245 21.680 1.00 89.00 432 ALA A N 1
ATOM 3300 C CA . ALA A 1 432 ? -13.454 -0.200 21.038 1.00 89.00 432 ALA A CA 1
ATOM 3301 C C . ALA A 1 432 ? -12.540 -0.752 19.942 1.00 89.00 432 ALA A C 1
ATOM 3303 O O . ALA A 1 432 ? -12.279 -0.063 18.959 1.00 89.00 432 ALA A O 1
ATOM 3304 N N . ARG A 1 433 ? -12.069 -1.992 20.096 1.00 84.44 433 ARG A N 1
ATOM 3305 C CA . ARG A 1 433 ? -11.010 -2.591 19.284 1.00 84.44 433 ARG A CA 1
ATOM 3306 C C . ARG A 1 433 ? -11.242 -2.560 17.788 1.00 84.44 433 ARG A C 1
ATOM 3308 O O . ARG A 1 433 ? -10.292 -2.425 17.024 1.00 84.44 433 ARG A O 1
ATOM 3315 N N . TRP A 1 434 ? -12.496 -2.644 17.387 1.00 81.56 434 TRP A N 1
ATOM 3316 C CA . TRP A 1 434 ? -12.874 -2.759 15.988 1.00 81.56 434 TRP A CA 1
ATOM 3317 C C . TRP A 1 434 ? -13.267 -1.431 15.341 1.00 81.56 434 TRP A C 1
ATOM 3319 O O . TRP A 1 434 ? -13.619 -1.390 14.161 1.00 81.56 434 TRP A O 1
ATOM 3329 N N . ILE A 1 435 ? -13.185 -0.337 16.096 1.00 89.25 435 ILE A N 1
ATOM 3330 C CA . ILE A 1 435 ? -13.451 1.003 15.591 1.00 89.25 435 ILE A CA 1
ATOM 3331 C C . ILE A 1 435 ? -12.137 1.595 15.064 1.00 89.25 435 ILE A C 1
ATOM 3333 O O . ILE A 1 435 ? -11.150 1.649 15.807 1.00 89.25 435 ILE A O 1
ATOM 3337 N N . PRO A 1 436 ? -12.095 2.075 13.808 1.00 85.56 436 PRO A N 1
ATOM 3338 C CA . PRO A 1 436 ? -10.904 2.724 13.274 1.00 85.56 436 PRO A CA 1
ATOM 3339 C C . PRO A 1 436 ? -10.410 3.872 14.165 1.00 85.56 436 PRO A C 1
ATOM 3341 O O . PRO A 1 436 ? -11.196 4.671 14.674 1.00 85.56 436 PRO A O 1
ATOM 3344 N N . GLY A 1 437 ? -9.095 3.950 14.377 1.00 79.12 437 GLY A N 1
ATOM 3345 C CA . GLY A 1 437 ? -8.484 4.966 15.240 1.00 79.12 437 GLY A CA 1
ATOM 3346 C C . GLY A 1 437 ? -8.660 4.724 16.747 1.00 79.12 437 GLY A C 1
ATOM 3347 O O . GLY A 1 437 ? -8.315 5.600 17.540 1.00 79.12 437 GLY A O 1
ATOM 3348 N N . ALA A 1 438 ? -9.176 3.562 17.171 1.00 82.00 438 ALA A N 1
ATOM 3349 C CA . ALA A 1 438 ? -9.188 3.166 18.582 1.00 82.00 438 ALA A CA 1
ATOM 3350 C C . ALA A 1 438 ? -7.795 2.829 19.121 1.00 82.00 438 ALA A C 1
ATOM 3352 O O . ALA A 1 438 ? -7.524 3.067 20.302 1.00 82.00 438 ALA A O 1
ATOM 3353 N N . VAL A 1 439 ? -6.921 2.320 18.252 1.00 73.62 439 VAL A N 1
ATOM 3354 C CA . VAL A 1 439 ? -5.515 2.046 18.536 1.00 73.62 439 VAL A CA 1
ATOM 3355 C C . VAL A 1 439 ? -4.676 2.915 17.619 1.00 73.62 439 VAL A C 1
ATOM 3357 O O . VAL A 1 439 ? -4.691 2.736 16.406 1.00 73.62 439 VAL A O 1
ATOM 3360 N N . THR A 1 440 ? -3.973 3.878 18.202 1.00 69.00 440 THR A N 1
ATOM 3361 C CA . THR A 1 440 ? -3.126 4.840 17.475 1.00 69.00 440 THR A CA 1
ATOM 3362 C C . THR A 1 440 ? -1.680 4.801 17.945 1.00 69.00 440 THR A C 1
ATOM 3364 O O . THR A 1 440 ? -0.864 5.571 17.462 1.00 69.00 440 THR A O 1
ATOM 3367 N N . SER A 1 441 ? -1.376 3.939 18.917 1.00 68.81 441 SER A N 1
ATOM 3368 C CA . SER A 1 441 ? -0.042 3.723 19.468 1.00 68.81 441 SER A CA 1
ATOM 3369 C C . SER A 1 441 ? 0.411 2.313 19.117 1.00 68.81 441 SER A C 1
ATOM 3371 O O . SER A 1 441 ? -0.373 1.363 19.155 1.00 68.81 441 SER A O 1
ATOM 3373 N N . GLU A 1 442 ? 1.698 2.152 18.833 1.00 59.00 442 GLU A N 1
ATOM 3374 C CA . GLU A 1 442 ? 2.329 0.843 18.604 1.00 59.00 442 GLU A CA 1
ATOM 3375 C C . GLU A 1 442 ? 2.213 -0.091 19.807 1.00 59.00 442 GLU A C 1
ATOM 3377 O O . GLU A 1 442 ? 2.294 -1.314 19.677 1.00 59.00 442 GLU A O 1
ATOM 3382 N N . ARG A 1 443 ? 2.037 0.486 20.999 1.00 61.28 443 ARG A N 1
ATOM 3383 C CA . ARG A 1 443 ? 1.843 -0.266 22.237 1.00 61.28 443 ARG A CA 1
ATOM 3384 C C . ARG A 1 443 ? 0.427 -0.828 22.375 1.00 61.28 443 ARG A C 1
ATOM 3386 O O . ARG A 1 443 ? 0.147 -1.530 23.340 1.00 61.28 443 ARG A O 1
ATOM 3393 N N . GLY A 1 444 ? -0.466 -0.565 21.423 1.00 63.44 444 GLY A N 1
ATOM 3394 C CA . GLY A 1 444 ? -1.854 -0.999 21.501 1.00 63.44 444 GLY A CA 1
ATOM 3395 C C . GLY A 1 444 ? -2.709 -0.025 22.318 1.00 63.44 444 GLY A C 1
ATOM 3396 O O . GLY A 1 444 ? -2.554 1.193 22.231 1.00 63.44 444 GLY A O 1
ATOM 3397 N N . PHE A 1 445 ? -3.615 -0.558 23.141 1.00 66.69 445 PHE A N 1
ATOM 3398 C CA . PHE A 1 445 ? -4.534 0.219 23.994 1.00 66.69 445 PHE A CA 1
ATOM 3399 C C . PHE A 1 445 ? -3.898 0.826 25.254 1.00 66.69 445 PHE A C 1
ATOM 3401 O O . PHE A 1 445 ? -4.615 1.277 26.163 1.00 66.69 445 PHE A O 1
ATOM 3408 N N . ASP A 1 446 ? -2.569 0.805 25.339 1.00 64.56 446 ASP A N 1
ATOM 3409 C CA . ASP A 1 446 ? -1.821 1.395 26.447 1.00 64.56 446 ASP A CA 1
ATOM 3410 C C . ASP A 1 446 ? -2.107 2.898 26.559 1.00 64.56 446 ASP A C 1
ATOM 3412 O O . ASP A 1 446 ? -2.283 3.419 27.664 1.00 64.56 446 ASP A O 1
ATOM 3416 N N . GLU A 1 447 ? -2.278 3.573 25.421 1.00 70.12 447 GLU A N 1
ATOM 3417 C CA . GLU A 1 447 ? -2.723 4.961 25.348 1.00 70.12 447 GLU A CA 1
ATOM 3418 C C . GLU A 1 447 ? -4.251 5.055 25.231 1.00 70.12 447 GLU A C 1
ATOM 3420 O O . GLU A 1 447 ? -4.919 4.271 24.553 1.00 70.12 447 GLU A O 1
ATOM 3425 N N . MET A 1 448 ? -4.840 6.022 25.937 1.00 68.81 448 MET A N 1
ATOM 3426 C CA . MET A 1 448 ? -6.286 6.221 25.930 1.00 68.81 448 MET A CA 1
ATOM 3427 C C . MET A 1 448 ? -6.697 7.108 24.751 1.00 68.81 448 MET A C 1
ATOM 3429 O O . MET A 1 448 ? -6.641 8.331 24.850 1.00 68.81 448 MET A O 1
ATOM 3433 N N . SER A 1 449 ? -7.139 6.485 23.657 1.00 79.25 449 SER A N 1
ATOM 3434 C CA . SER A 1 449 ? -7.671 7.181 22.479 1.00 79.25 449 SER A CA 1
ATOM 3435 C C . SER A 1 449 ? -9.035 7.834 22.745 1.00 79.25 449 SER A C 1
ATOM 3437 O O . SER A 1 449 ? -9.788 7.401 23.622 1.00 79.25 449 SER A O 1
ATOM 3439 N N . ALA A 1 450 ? -9.378 8.856 21.953 1.00 83.75 450 ALA A N 1
ATOM 3440 C CA . ALA A 1 450 ? -10.688 9.515 22.011 1.00 83.75 450 ALA A CA 1
ATOM 3441 C C . ALA A 1 450 ? -11.838 8.533 21.724 1.00 83.75 450 ALA A C 1
ATOM 3443 O O . ALA A 1 450 ? -12.838 8.530 22.435 1.00 83.75 450 ALA A O 1
ATOM 3444 N N . VAL A 1 451 ? -11.647 7.616 20.768 1.00 86.69 451 VAL A N 1
ATOM 3445 C CA . VAL A 1 451 ? -12.604 6.536 20.481 1.00 86.69 451 VAL A CA 1
ATOM 3446 C C . VAL A 1 451 ? -12.861 5.694 21.724 1.00 86.69 451 VAL A C 1
ATOM 3448 O O . VAL A 1 451 ? -14.009 5.475 22.094 1.00 86.69 451 VAL A O 1
ATOM 3451 N N . ARG A 1 452 ? -11.805 5.256 22.420 1.00 86.75 452 ARG A N 1
ATOM 3452 C CA . ARG A 1 452 ? -11.952 4.459 23.643 1.00 86.75 452 ARG A CA 1
ATOM 3453 C C . ARG A 1 452 ? -12.715 5.220 24.732 1.00 86.75 452 ARG A C 1
ATOM 3455 O O . ARG A 1 452 ? -13.489 4.601 25.462 1.00 86.75 452 ARG A O 1
ATOM 3462 N N . GLN A 1 453 ? -12.489 6.527 24.864 1.00 87.88 453 GLN A N 1
ATOM 3463 C CA . GLN A 1 453 ? -13.236 7.367 25.805 1.00 87.88 453 GLN A CA 1
ATOM 3464 C C . GLN A 1 453 ? -14.722 7.413 25.432 1.00 87.88 453 GLN A C 1
ATOM 3466 O O . GLN A 1 453 ? -15.558 7.112 26.282 1.00 87.88 453 GLN A O 1
ATOM 3471 N N . GLU A 1 454 ? -15.043 7.659 24.160 1.00 90.25 454 GLU A N 1
ATOM 3472 C CA . GLU A 1 454 ? -16.425 7.722 23.674 1.00 90.25 454 GLU A CA 1
ATOM 3473 C C . GLU A 1 454 ? -17.153 6.371 23.820 1.00 90.25 454 GLU A C 1
ATOM 3475 O O . GLU A 1 454 ? -18.297 6.323 24.273 1.00 90.25 454 GLU A O 1
ATOM 3480 N N . VAL A 1 455 ? -16.488 5.245 23.525 1.00 91.56 455 VAL A N 1
ATOM 3481 C CA . VAL A 1 455 ? -17.040 3.899 23.776 1.00 91.56 455 VAL A CA 1
ATOM 3482 C C . VAL A 1 455 ? -17.344 3.703 25.261 1.00 91.56 455 VAL A C 1
ATOM 3484 O O . VAL A 1 455 ? -18.427 3.232 25.617 1.00 91.56 455 VAL A O 1
ATOM 3487 N N . ALA A 1 456 ? -16.411 4.077 26.141 1.00 91.38 456 ALA A N 1
ATOM 3488 C CA . ALA A 1 456 ? -16.601 3.951 27.581 1.00 91.38 456 ALA A CA 1
ATOM 3489 C C . ALA A 1 456 ? -17.790 4.789 28.075 1.00 91.38 456 ALA A C 1
ATOM 3491 O O . ALA A 1 456 ? -18.562 4.320 28.910 1.00 91.38 456 ALA A O 1
ATOM 3492 N N . GLU A 1 457 ? -17.945 6.011 27.567 1.00 93.31 457 GLU A N 1
ATOM 3493 C CA . GLU A 1 457 ? -19.058 6.903 27.896 1.00 93.31 457 GLU A CA 1
ATOM 3494 C C . GLU A 1 457 ? -20.398 6.345 27.420 1.00 93.31 457 GLU A C 1
ATOM 3496 O O . GLU A 1 457 ? -21.343 6.289 28.207 1.00 93.31 457 GLU A O 1
ATOM 3501 N N . ARG A 1 458 ? -20.468 5.841 26.183 1.00 93.94 458 ARG A N 1
ATOM 3502 C CA . ARG A 1 458 ? -21.678 5.211 25.633 1.00 93.94 458 ARG A CA 1
ATOM 3503 C C . ARG A 1 458 ? -22.098 3.981 26.436 1.00 93.94 458 ARG A C 1
ATOM 3505 O O . ARG A 1 458 ? -23.278 3.832 26.747 1.00 93.94 458 ARG A O 1
ATOM 3512 N N . ILE A 1 459 ? -21.148 3.122 26.817 1.00 93.50 459 ILE A N 1
ATOM 3513 C CA . ILE A 1 459 ? -21.441 1.952 27.659 1.00 93.50 459 ILE A CA 1
ATOM 3514 C C . ILE A 1 459 ? -21.920 2.400 29.046 1.00 93.50 459 ILE A C 1
ATOM 3516 O O . ILE A 1 459 ? -22.924 1.884 29.527 1.00 93.50 459 ILE A O 1
ATOM 3520 N N . ARG A 1 460 ? -21.267 3.387 29.680 1.00 92.25 460 ARG A N 1
ATOM 3521 C CA . ARG A 1 460 ? -21.701 3.919 30.988 1.00 92.25 460 ARG A CA 1
ATOM 3522 C C . ARG A 1 460 ? -23.102 4.524 30.940 1.00 92.25 460 ARG A C 1
ATOM 3524 O O . ARG A 1 460 ? -23.886 4.274 31.850 1.00 92.25 460 ARG A O 1
ATOM 3531 N N . ALA A 1 461 ? -23.424 5.282 29.893 1.00 92.00 461 ALA A N 1
ATOM 3532 C CA . ALA A 1 461 ? -24.764 5.827 29.693 1.00 92.00 461 ALA A CA 1
ATOM 3533 C C . ALA A 1 461 ? -25.803 4.699 29.603 1.00 92.00 461 ALA A C 1
ATOM 3535 O O . ALA A 1 461 ? -26.822 4.740 30.288 1.00 92.00 461 ALA A O 1
ATOM 3536 N N . LYS A 1 462 ? -25.494 3.631 28.855 1.00 93.44 462 LYS A N 1
ATOM 3537 C CA . LYS A 1 462 ? -26.375 2.465 28.729 1.00 93.44 462 LYS A CA 1
ATOM 3538 C C . LYS A 1 462 ? -26.547 1.680 30.032 1.00 93.44 462 LYS A C 1
ATOM 3540 O O . LYS A 1 462 ? -27.634 1.177 30.302 1.00 93.44 462 LYS A O 1
ATOM 3545 N N . VAL A 1 463 ? -25.499 1.593 30.851 1.00 90.50 463 VAL A N 1
ATOM 3546 C CA . VAL A 1 463 ? -25.584 1.028 32.207 1.00 90.50 463 VAL A CA 1
ATOM 3547 C C . VAL A 1 463 ? -26.537 1.855 33.075 1.00 90.50 463 VAL A C 1
ATOM 3549 O O . VAL A 1 463 ? -27.431 1.291 33.697 1.00 90.50 463 VAL A O 1
ATOM 3552 N N . ALA A 1 464 ? -26.416 3.185 33.052 1.00 89.00 464 ALA A N 1
ATOM 3553 C CA . ALA A 1 464 ? -27.285 4.072 33.827 1.00 89.00 464 ALA A CA 1
ATOM 3554 C C . ALA A 1 464 ? -28.765 3.997 33.394 1.00 89.00 464 ALA A C 1
ATOM 3556 O O . ALA A 1 464 ? -29.661 4.036 34.239 1.00 89.00 464 ALA A O 1
ATOM 3557 N N . GLU A 1 465 ? -29.045 3.850 32.095 1.00 88.00 465 GLU A N 1
ATOM 3558 C CA . GLU A 1 465 ? -30.404 3.583 31.590 1.00 88.00 465 GLU A CA 1
ATOM 3559 C C . GLU A 1 465 ? -30.985 2.287 32.177 1.00 88.00 465 GLU A C 1
ATOM 3561 O O . GLU A 1 465 ? -32.144 2.248 32.590 1.00 88.00 465 GLU A O 1
ATOM 3566 N N . HIS A 1 466 ? -30.167 1.235 32.261 1.00 83.06 466 HIS A N 1
ATOM 3567 C CA . HIS A 1 466 ? -30.588 -0.055 32.796 1.00 83.06 466 HIS A CA 1
ATOM 3568 C C . HIS A 1 466 ? -30.837 -0.011 34.315 1.00 83.06 466 HIS A C 1
ATOM 3570 O O . HIS A 1 466 ? -31.807 -0.598 34.794 1.00 83.06 466 HIS A O 1
ATOM 3576 N N . ASP A 1 467 ? -30.001 0.711 35.065 1.00 78.75 467 ASP A N 1
ATOM 3577 C CA . ASP A 1 467 ? -30.135 0.875 36.520 1.00 78.75 467 ASP A CA 1
ATOM 3578 C C . ASP A 1 467 ? -31.309 1.792 36.910 1.00 78.75 467 ASP A C 1
ATOM 3580 O O . ASP A 1 467 ? -31.903 1.631 37.977 1.00 78.75 467 ASP A O 1
ATOM 3584 N N . SER A 1 468 ? -31.677 2.745 36.046 1.00 72.12 468 SER A N 1
ATOM 3585 C CA . SER A 1 468 ? -32.803 3.667 36.269 1.00 72.12 468 SER A CA 1
ATOM 3586 C C . SER A 1 468 ? -34.174 3.091 35.891 1.00 72.12 468 SER A C 1
ATOM 3588 O O . SER A 1 468 ? -35.193 3.729 36.154 1.00 72.12 468 SER A O 1
ATOM 3590 N N . GLY A 1 469 ? -34.228 1.895 35.290 1.00 57.22 469 GLY A N 1
ATOM 3591 C CA . GLY A 1 469 ? -35.478 1.265 34.849 1.00 57.22 469 GLY A CA 1
ATOM 3592 C C . GLY A 1 469 ? -36.189 2.010 33.711 1.00 57.22 469 GLY A C 1
ATOM 3593 O O . GLY A 1 469 ? -37.364 1.749 33.447 1.00 57.22 469 GLY A O 1
ATOM 3594 N N . ALA A 1 470 ? -35.507 2.944 33.040 1.00 47.69 470 ALA A N 1
ATOM 3595 C CA . ALA A 1 470 ? -36.074 3.720 31.947 1.00 47.69 470 ALA A CA 1
ATOM 3596 C C . ALA A 1 470 ? -36.134 2.866 30.669 1.00 47.69 470 ALA A C 1
ATOM 3598 O O . ALA A 1 470 ? -35.115 2.403 30.156 1.00 47.69 470 ALA A O 1
ATOM 3599 N N . ALA A 1 471 ? -37.342 2.647 30.144 1.00 37.22 471 ALA A N 1
ATOM 3600 C CA . ALA A 1 471 ? -37.530 2.005 28.846 1.00 37.22 471 ALA A CA 1
ATOM 3601 C C . ALA A 1 471 ? -36.834 2.825 27.736 1.00 37.22 471 ALA A C 1
ATOM 3603 O O . ALA A 1 471 ? -36.864 4.057 27.788 1.00 37.22 471 ALA A O 1
ATOM 3604 N N . PRO A 1 472 ? -36.227 2.181 26.720 1.00 41.03 472 PRO A N 1
ATOM 3605 C CA . PRO A 1 472 ? -35.520 2.898 25.666 1.00 41.03 472 PRO A CA 1
ATOM 3606 C C . PRO A 1 472 ? -36.489 3.794 24.885 1.00 41.03 472 PRO A C 1
ATOM 3608 O O . PRO A 1 472 ? -37.506 3.321 24.372 1.00 41.03 472 PRO A O 1
ATOM 3611 N N . ALA A 1 473 ? -36.153 5.081 24.774 1.00 39.12 473 ALA A N 1
ATOM 3612 C CA . ALA A 1 473 ? -36.815 5.988 23.848 1.00 39.12 473 ALA A CA 1
ATOM 3613 C C . ALA A 1 473 ? -36.530 5.510 22.418 1.00 39.12 473 ALA A C 1
ATOM 3615 O O . ALA A 1 473 ? -35.380 5.447 21.985 1.00 39.12 473 ALA A O 1
ATOM 3616 N N . VAL A 1 474 ? -37.588 5.118 21.715 1.00 31.16 474 VAL A N 1
ATOM 3617 C CA . VAL A 1 474 ? -37.543 4.771 20.295 1.00 31.16 474 VAL A CA 1
ATOM 3618 C C . VAL A 1 474 ? -37.243 6.055 19.515 1.00 31.16 474 VAL A C 1
ATOM 3620 O O . VAL A 1 474 ? -38.023 7.004 19.593 1.00 31.16 474 VAL A O 1
ATOM 3623 N N . MET A 1 475 ? -36.123 6.080 18.789 1.00 31.34 475 MET A N 1
ATOM 3624 C CA . MET A 1 475 ? -35.886 6.997 17.669 1.00 31.34 475 MET A CA 1
ATOM 3625 C C . MET A 1 475 ? -35.702 6.189 16.397 1.00 31.34 475 MET A C 1
ATOM 3627 O O . MET A 1 475 ? -34.933 5.200 16.450 1.00 31.34 475 MET A O 1
#

Radius of gyration: 25.73 Å; chains: 1; bounding box: 72×44×86 Å

Foldseek 3Di:
DPPPPPPPQPDFKAWAPFKDKDDQQRAFDDAQKFFFWKKKKKKFKKAFQAWFAFDDLVLLLLLQQQKFKWKWFAFPVRDIDIQGDRHTLSVQQVVCCLFVVDHKAQSCDCPAERRDIDHHGIHIHMIMGIRGQFGRPDFPCLFFTTGAFRLRSSRMMMMMGGNPFSNCVSPVSMGTPTMIMGIHGPIDRDPFTWHAGGKHKDKWWCPDPQKTKDFFLKFWWQLDDDPPQPPFQQFKWKDWPNRTQDPHQDALVRQLVLVCVVCVVVVHHDDVVVSVSSNRTRRSDRDDDGSPVDSRRGMMMMGGNDCPDIGMIMMMGADQDALVSQQSNLQSVQQPDDAPKKKWKKFPCVVVVHDDDLLSSSRTIIGIDIPVDPCRLVAWEWMDHRVGGIDTDDRPVLLLVLLVQLVVQCPADPVRNRGDVVVNLVSLCVNLSTYHNCARDSVGNPDGTPSSVRSNVSSVVSNVCVVVVPDDDDD

Sequence (475 aa):
MPMTTTAAFPKGEQPLHRDAALKKGEMQAPAGTVTDAVCVRFLADVQATGASAAFTVAERLAVLSGFRVSLTQELPGGIKLQPWQSETLDKVRDDALRWLKLDVDGFADDASGLAQPFEDGVQAVNFTAYIPTGHTPNIAESTRITGLGVEQLLDCEFILTRVGDPFKAVRPTLKLTNLKVIMSPGVKKAEARRIGLPVYARRVVNANGYEIRTEPGLVLCLEDMAPHEANLLSALRVTAGGVKVTDDPNGKAEILADLLRDYESGGRPMDPREESINARRTVVFAQPPNALTRMYSGHVEARQVTRNKEWEGRALYFPLLSHAETMALVQAYAQHIPDGRVVHAVCTGMYEGLECDDKSLPYTGMTLFLDNESDFPSYPGLRCSKGGVPYVYIPEHRLRAAALKVISVMARTTAHPGGDTRMARAIVLDEARWIPGAVTSERGFDEMSAVRQEVAERIRAKVAEHDSGAAPAVM

Secondary structure (DSSP, 8-state):
---------S--SEE-SSEEEEPTT-----TTEEEEEEEEEEEEEEEESS-BPPPPHHHHHHHHHTEEEEEEEEETTTEEEEEEEEEEHHHHHHHHHHHH--PPBTSS-SSSSTT--B-SEEEEEEEEEEEE-S--TTSS-TTS-PPEEHHHHHTEEEEEEE-S-HHHHH-TTEEEEEEEEEEEEEEEE-SSEEE----EEEEEE-TTSSEEEEEETEEEE----TT-HHHHHTTEEEEETTEEEESS---HHHHHHHHHHHHHHTT-PPPHHHHHHHTT------SS--TTTT--SSEEEEEESS--S--EEEEEE-PPPPHHHHHHHHHHHHHHSPTT-EEEEEEHHHHTT----GGGGGG--EEEEETTSTTTTTS-EEEEETTS--EEE--HHHHHHHHHHHHHHHS--SS-TT--HHHHHHHHHHHHTTSTTS--STTSTTS--HHHHHHHHHHHHHHHHHHTTPPPPP-